Protein AF-A0A2V6WSY0-F1 (afdb_monomer)

pLDDT: mean 71.3, std 27.73, range [21.0, 98.19]

Mean predicted aligned error: 19.75 Å

Foldseek 3Di:
DDDDDDDDDDPPPPDDDDDPPFFAKEWEWEADPFKIWIWIAGPNDIDIDIDGHDPDLLCVLVRCVVVCVVVVAWQRRHAEYEYEEAPDDDPVSQVVSQVSNNGRYVYYGYHYNLVVVVCVVPPLDWDKDWDAELATKIWTHHSPPDIDIDGPPDDVPGRPNHLLNQLVVVLVVVVVVPPVVVSVCLCPDPDSSVSSSVNRPPDDPDPDDPDDDDDDDDDDDDDDDDDPDDDDDDDDDDDDDDDDDDDDDDDDDDDDDDDDDDDDDDDDDDDDDDDDDDDDDDDDDDDDDDDDDPDPDDDPDFFKAKEKEWAQPAADWAWAAQDAPDHTDIDARVRLQVSVVVVCVVVVNPVRYHYDYDPLDPPVAHGIKMKMFMAGDDDVPDDGDPDGPDMDICDVCCNVDSHSCCVVVVRRDDDDD

Sequence (417 aa):
MKHRRRQPGKHVSIRTARPPGAAPVYVGADVGGTWIRVATIRGGRVATETIRADRDLRKLAARLQPVWRRHGWSRRRVEVLVVASRGLWTARERRALARSLRELARHVEVISDAQAALLGAIGNRPGVLVLSGTGSILVGYDGDGRWARAGGLGPLVGDEGSGFWLGREWLRSRAQHGSLSSTLRLVHAADPIAAIAARTPTRERRPAPPGGEHSPGRPRARAPRPDRRELGGQRARQSMVPQGRDARDGPRRPAGSVARARRGAGRGSGPAGRDAGAPWCRPQAVARLGPREPRLGYTRMTPRRLVITVCPRERGIVVLPIVRGKRAVRLDAVAILRRLEELVAERGLTDRVRLREGCAGGCLAPGPNVSVEIFPMPRPGERPDHVAVGWKTYVYSIGSLECLATVIDENLGRVRR

Radius of gyration: 33.31 Å; Cα contacts (8 Å, |Δi|>4): 557; chains: 1; bounding box: 77×89×121 Å

Solvent-accessible surface area (backbone atoms only — not comparable to full-atom values): 26144 Å² total; per-residue (Å²): 142,80,92,78,83,85,78,84,76,81,80,80,70,90,68,80,75,80,69,89,87,67,67,61,28,36,37,39,34,44,41,45,83,62,41,26,41,39,36,37,38,44,80,90,44,76,48,76,51,76,46,79,39,62,92,55,69,87,48,45,50,71,65,47,45,64,58,32,60,76,70,72,56,41,27,88,52,22,52,36,34,40,35,23,26,71,94,46,79,48,74,63,54,30,50,54,52,26,60,68,40,43,74,59,14,69,36,59,46,52,47,24,40,69,57,48,52,40,38,72,73,59,46,75,50,58,50,75,39,79,48,67,45,63,47,16,34,37,42,35,38,66,49,80,86,51,75,48,76,47,72,59,63,38,83,90,78,40,8,72,82,4,26,25,42,49,17,47,54,52,41,56,55,37,44,76,71,69,44,49,72,71,44,51,57,34,67,70,36,99,51,31,59,61,53,29,17,70,60,34,82,71,71,77,80,72,78,76,76,81,88,77,85,89,81,93,82,82,89,76,88,74,80,85,76,86,82,91,82,88,86,79,86,86,88,81,85,89,87,83,88,88,94,80,90,83,87,88,82,84,85,85,85,86,90,84,82,88,84,83,89,81,89,85,89,85,85,88,80,89,85,90,83,93,78,94,73,87,89,81,88,81,92,79,81,92,77,94,80,86,88,86,77,82,78,80,72,82,80,82,71,69,64,36,25,39,42,38,25,28,24,66,86,37,57,46,70,36,61,36,10,60,46,76,95,50,78,65,41,84,31,36,21,57,52,46,50,54,53,51,51,51,53,32,60,78,67,71,32,64,95,34,45,42,79,47,83,39,87,28,61,56,92,90,57,80,35,42,24,39,19,37,39,29,23,65,54,52,58,94,94,50,75,71,66,88,63,63,80,45,70,50,64,33,60,81,46,57,53,73,38,79,16,57,49,50,72,53,62,74,65,43,54,82,76,84,126

Nearest PDB structures (foldseek):
  2e2o-assembly1_A  TM=6.129E-01  e=2.565E-10  Sulfurisphaera tokodaii
  1zxo-assembly2_B  TM=6.958E-01  e=3.373E-09  Bacteroides thetaiotaomicron
  1zbs-assembly1_A-2  TM=6.636E-01  e=1.118E-08  Porphyromonas gingivalis W83
  1zxo-assembly1_F  TM=6.169E-01  e=4.999E-08  Bacteroides thetaiotaomicron
  4y0w-assembly1_D-2  TM=5.006E-01  e=5.879E-05  Pseudomonas aeruginosa PAO579

Structure (mmCIF, N/CA/C/O backbone):
data_AF-A0A2V6WSY0-F1
#
_entry.id   AF-A0A2V6WSY0-F1
#
loop_
_atom_site.group_PDB
_atom_site.id
_atom_site.type_symbol
_atom_site.label_atom_id
_atom_site.label_alt_id
_atom_site.label_comp_id
_atom_site.label_asym_id
_atom_site.label_entity_id
_atom_site.label_seq_id
_atom_site.pdbx_PDB_ins_code
_atom_site.Cartn_x
_atom_site.Cartn_y
_atom_site.Cartn_z
_atom_site.occupancy
_atom_site.B_iso_or_equiv
_atom_site.auth_seq_id
_atom_site.auth_comp_id
_atom_site.auth_asym_id
_atom_site.auth_atom_id
_atom_site.pdbx_PDB_model_num
ATOM 1 N N . MET A 1 1 ? -16.280 -12.584 80.868 1.00 39.38 1 MET A N 1
ATOM 2 C CA . MET A 1 1 ? -17.321 -13.119 79.960 1.00 39.38 1 MET A CA 1
ATOM 3 C C . MET A 1 1 ? -18.282 -12.001 79.564 1.00 39.38 1 MET A C 1
ATOM 5 O O . MET A 1 1 ? -19.046 -11.543 80.399 1.00 39.38 1 MET A O 1
ATOM 9 N N . LYS A 1 2 ? -18.207 -11.507 78.322 1.00 32.56 2 LYS A N 1
ATOM 10 C CA . LYS A 1 2 ? -19.195 -10.587 77.726 1.00 32.56 2 LYS A CA 1
ATOM 11 C C . LYS A 1 2 ? -19.413 -11.019 76.274 1.00 32.56 2 LYS A C 1
ATOM 13 O O . LYS A 1 2 ? -18.546 -10.815 75.430 1.00 32.56 2 LYS A O 1
ATOM 18 N N . HIS A 1 3 ? -20.549 -11.658 76.004 1.00 32.88 3 HIS A N 1
ATOM 19 C CA . HIS A 1 3 ? -20.977 -12.047 74.661 1.00 32.88 3 HIS A CA 1
ATOM 20 C C . HIS A 1 3 ? -21.325 -10.797 73.838 1.00 32.88 3 HIS A C 1
ATOM 22 O O . HIS A 1 3 ? -22.329 -10.136 74.099 1.00 32.88 3 HIS A O 1
ATOM 28 N N . ARG A 1 4 ? -20.514 -10.474 72.822 1.00 33.56 4 ARG A N 1
ATOM 29 C CA . ARG A 1 4 ? -20.874 -9.506 71.774 1.00 33.56 4 ARG A CA 1
ATOM 30 C C . ARG A 1 4 ? -21.435 -10.244 70.558 1.00 33.56 4 ARG A C 1
ATOM 32 O O . ARG A 1 4 ? -20.784 -11.104 69.975 1.00 33.56 4 ARG A O 1
ATOM 39 N N . ARG A 1 5 ? -22.672 -9.879 70.216 1.00 33.19 5 ARG A N 1
ATOM 40 C CA . ARG A 1 5 ? -23.473 -10.344 69.078 1.00 33.19 5 ARG A CA 1
ATOM 41 C C . ARG A 1 5 ? -22.729 -10.159 67.746 1.00 33.19 5 ARG A C 1
ATOM 43 O O . ARG A 1 5 ? -22.248 -9.065 67.457 1.00 33.19 5 ARG A O 1
ATOM 50 N N . ARG A 1 6 ? -22.700 -11.210 66.917 1.00 31.06 6 ARG A N 1
ATOM 51 C CA . ARG A 1 6 ? -22.346 -11.146 65.488 1.00 31.06 6 ARG A CA 1
ATOM 52 C C . ARG A 1 6 ? -23.470 -10.432 64.724 1.00 31.06 6 ARG A C 1
ATOM 54 O O . ARG A 1 6 ? -24.607 -10.892 64.760 1.00 31.06 6 ARG A O 1
ATOM 61 N N . GLN A 1 7 ? -23.157 -9.342 64.023 1.00 32.91 7 GLN A N 1
ATOM 62 C CA . GLN A 1 7 ? -24.000 -8.820 62.939 1.00 32.91 7 GLN A CA 1
ATOM 63 C C . GLN A 1 7 ? -23.643 -9.561 61.637 1.00 32.91 7 GLN A C 1
ATOM 65 O O . GLN A 1 7 ? -22.451 -9.688 61.344 1.00 32.91 7 GLN A O 1
ATOM 70 N N . PRO A 1 8 ? -24.612 -10.049 60.844 1.00 34.66 8 PRO A N 1
ATOM 71 C CA . PRO A 1 8 ? -24.325 -10.595 59.525 1.00 34.66 8 PRO A CA 1
ATOM 72 C C . PRO A 1 8 ? -24.009 -9.451 58.552 1.00 34.66 8 PRO A C 1
ATOM 74 O O . PRO A 1 8 ? -24.718 -8.446 58.483 1.00 34.66 8 PRO A O 1
ATOM 77 N N . GLY A 1 9 ? -22.896 -9.595 57.831 1.00 31.30 9 GLY A N 1
ATOM 78 C CA . GLY A 1 9 ? -22.400 -8.614 56.875 1.00 31.30 9 GLY A CA 1
ATOM 79 C C . GLY A 1 9 ? -23.400 -8.339 55.754 1.00 31.30 9 GLY A C 1
ATOM 80 O O . GLY A 1 9 ? -23.998 -9.252 55.187 1.00 31.30 9 GLY A O 1
ATOM 81 N N . LYS A 1 10 ? -23.549 -7.054 55.420 1.00 34.22 10 LYS A N 1
ATOM 82 C CA . LYS A 1 10 ? -24.281 -6.580 54.246 1.00 34.22 10 LYS A CA 1
ATOM 83 C C . LYS A 1 10 ? -23.717 -7.262 52.997 1.00 34.22 10 LYS A C 1
ATOM 85 O O . LYS A 1 10 ? -22.563 -7.040 52.636 1.00 34.22 10 LYS A O 1
ATOM 90 N N . HIS A 1 11 ? -24.546 -8.057 52.328 1.00 30.42 11 HIS A N 1
ATOM 91 C CA . HIS A 1 11 ? -24.314 -8.486 50.956 1.00 30.42 11 HIS A CA 1
ATOM 92 C C . HIS A 1 11 ? -24.086 -7.245 50.084 1.00 30.42 11 HIS A C 1
ATOM 94 O O . HIS A 1 11 ? -25.025 -6.515 49.771 1.00 30.42 11 HIS A O 1
ATOM 100 N N . VAL A 1 12 ? -22.842 -6.996 49.672 1.00 30.58 12 VAL A N 1
ATOM 101 C CA . VAL A 1 12 ? -22.562 -6.069 48.573 1.00 30.58 12 VAL A CA 1
ATOM 102 C C . VAL A 1 12 ? -22.956 -6.796 47.295 1.00 30.58 12 VAL A C 1
ATOM 104 O O . VAL A 1 12 ? -22.171 -7.527 46.691 1.00 30.58 12 VAL A O 1
ATOM 107 N N . SER A 1 13 ? -24.218 -6.646 46.904 1.00 27.00 13 SER A N 1
ATOM 108 C CA . SER A 1 13 ? -24.702 -7.093 45.608 1.00 27.00 13 SER A CA 1
ATOM 109 C C . SER A 1 13 ? -24.043 -6.243 44.517 1.00 27.00 13 SER A C 1
ATOM 111 O O . SER A 1 13 ? -24.581 -5.217 44.108 1.00 27.00 13 SER A O 1
ATOM 113 N N . ILE A 1 14 ? -22.890 -6.672 43.996 1.00 35.81 14 ILE A N 1
ATOM 114 C CA . ILE A 1 14 ? -22.386 -6.190 42.701 1.00 35.81 14 ILE A CA 1
ATOM 115 C C . ILE A 1 14 ? -23.192 -6.891 41.599 1.00 35.81 14 ILE A C 1
ATOM 117 O O . ILE A 1 14 ? -22.701 -7.711 40.829 1.00 35.81 14 ILE A O 1
ATOM 121 N N . ARG A 1 15 ? -24.481 -6.571 41.535 1.00 42.84 15 ARG A N 1
ATOM 122 C CA . ARG A 1 15 ? -25.250 -6.560 40.293 1.00 42.84 15 ARG A CA 1
ATOM 123 C C . ARG A 1 15 ? -25.463 -5.072 40.042 1.00 42.84 15 ARG A C 1
ATOM 125 O O . ARG A 1 15 ? -25.876 -4.361 40.938 1.00 42.84 15 ARG A O 1
ATOM 132 N N . THR A 1 16 ? -25.097 -4.543 38.887 1.00 40.94 16 THR A N 1
ATOM 133 C CA . THR A 1 16 ? -26.064 -4.584 37.799 1.00 40.94 16 THR A CA 1
ATOM 134 C C . THR A 1 16 ? -25.405 -4.675 36.428 1.00 40.94 16 THR A C 1
ATOM 136 O O . THR A 1 16 ? -24.417 -4.015 36.091 1.00 40.94 16 THR A O 1
ATOM 139 N N . ALA A 1 17 ? -25.995 -5.567 35.640 1.00 51.03 17 ALA A N 1
ATOM 140 C CA . ALA A 1 17 ? -25.821 -5.707 34.213 1.00 51.03 17 ALA A CA 1
ATOM 141 C C . ALA A 1 17 ? -26.129 -4.392 33.471 1.00 51.03 17 ALA A C 1
ATOM 143 O O . ALA A 1 17 ? -26.674 -3.445 34.035 1.00 51.03 17 ALA A O 1
ATOM 144 N N . ARG A 1 18 ? -25.758 -4.357 32.184 1.00 48.81 18 ARG A N 1
ATOM 145 C CA . ARG A 1 18 ? -26.108 -3.304 31.217 1.00 48.81 18 ARG A CA 1
ATOM 146 C C . ARG A 1 18 ? -27.562 -2.849 31.443 1.00 48.81 18 ARG A C 1
ATOM 148 O O . ARG A 1 18 ? -28.422 -3.726 31.470 1.00 48.81 18 ARG A O 1
ATOM 155 N N . PRO A 1 19 ? -27.851 -1.538 31.574 1.00 47.69 19 PRO A N 1
ATOM 156 C CA . PRO A 1 19 ? -29.230 -1.083 31.656 1.00 47.69 19 PRO A CA 1
ATOM 157 C C . PRO A 1 19 ? -29.972 -1.581 30.404 1.00 47.69 19 PRO A C 1
ATOM 159 O O . PRO A 1 19 ? -29.493 -1.333 29.284 1.00 47.69 19 PRO A O 1
ATOM 162 N N . PRO A 1 20 ? -31.060 -2.351 30.564 1.00 41.88 20 PRO A N 1
ATOM 163 C CA . PRO A 1 20 ? -31.822 -2.863 29.434 1.00 41.88 20 PRO A CA 1
ATOM 164 C C . PRO A 1 20 ? -32.306 -1.677 28.585 1.00 41.88 20 PRO A C 1
ATOM 166 O O . PRO A 1 20 ? -32.820 -0.698 29.113 1.00 41.88 20 PRO A O 1
ATOM 169 N N . GLY A 1 21 ? -32.052 -1.721 27.272 1.00 56.66 21 GLY A N 1
ATOM 170 C CA . GLY A 1 21 ? -32.505 -0.703 26.308 1.00 56.66 21 GLY A CA 1
ATOM 171 C C . GLY A 1 21 ? -31.430 0.227 25.725 1.00 56.66 21 GLY A C 1
A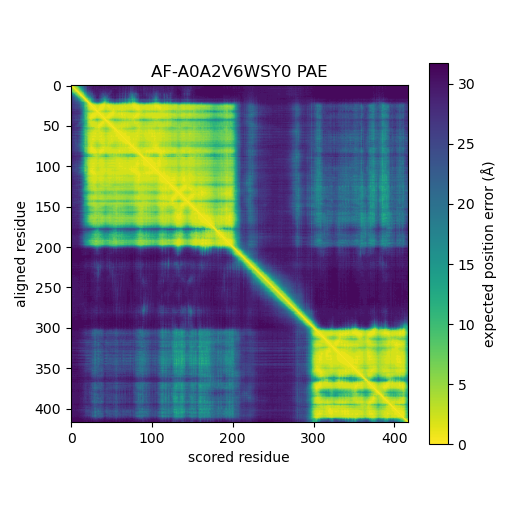TOM 172 O O . GLY A 1 21 ? -31.649 0.838 24.681 1.00 56.66 21 GLY A O 1
ATOM 173 N N . ALA A 1 22 ? -30.227 0.317 26.303 1.00 67.94 22 ALA A N 1
ATOM 174 C CA . ALA A 1 22 ? -29.196 1.193 25.740 1.00 67.94 22 ALA A CA 1
ATOM 175 C C . ALA A 1 22 ? -28.445 0.500 24.583 1.00 67.94 22 ALA A C 1
ATOM 177 O O . ALA A 1 22 ? -27.700 -0.457 24.814 1.00 67.94 22 ALA A O 1
ATOM 178 N N . ALA A 1 23 ? -28.602 0.989 23.344 1.00 78.06 23 ALA A N 1
ATOM 179 C CA . ALA A 1 23 ? -27.904 0.469 22.157 1.00 78.06 23 ALA A CA 1
ATOM 180 C C . ALA A 1 23 ? -26.374 0.394 22.374 1.00 78.06 23 ALA A C 1
ATOM 182 O O . ALA A 1 23 ? -25.826 1.288 23.037 1.00 78.06 23 ALA A O 1
ATOM 183 N N . PRO A 1 24 ? -25.690 -0.654 21.872 1.00 86.06 24 PRO A N 1
ATOM 184 C CA . PRO A 1 24 ? -24.242 -0.781 22.013 1.00 86.06 24 PRO A CA 1
ATOM 185 C C . PRO A 1 24 ? -23.532 0.339 21.240 1.00 86.06 24 PRO A C 1
ATOM 187 O O . PRO A 1 24 ? -24.061 0.851 20.250 1.00 86.06 24 PRO A O 1
ATOM 190 N N . VAL A 1 25 ? -22.357 0.739 21.730 1.00 94.81 25 VAL A N 1
ATOM 191 C CA . VAL A 1 25 ? -21.506 1.748 21.088 1.00 94.81 25 VAL A CA 1
ATOM 192 C C . VAL A 1 25 ? -20.289 1.048 20.502 1.00 94.81 25 VAL A C 1
ATOM 194 O O . VAL A 1 25 ? -19.575 0.351 21.225 1.00 94.81 25 VAL A O 1
ATOM 197 N N . TYR A 1 26 ? -20.048 1.257 19.213 1.00 96.88 26 TYR A N 1
ATOM 198 C CA . TYR A 1 26 ? -18.842 0.810 18.521 1.00 96.88 26 TYR A CA 1
ATOM 199 C C . TYR A 1 26 ? -18.022 2.033 18.142 1.00 96.88 26 TYR A C 1
ATOM 201 O O . TYR A 1 26 ? -18.584 3.029 17.686 1.00 96.88 26 TYR A O 1
ATOM 209 N N . VAL A 1 27 ? -16.710 1.969 18.335 1.00 97.62 27 VAL A N 1
ATOM 210 C CA . VAL A 1 27 ? -15.809 3.086 18.049 1.00 97.62 27 VAL A CA 1
ATOM 211 C C . VAL A 1 27 ? -14.695 2.614 17.122 1.00 97.62 27 VAL A C 1
ATOM 213 O O . VAL A 1 27 ? -14.068 1.588 17.367 1.00 97.62 27 VAL A O 1
ATOM 216 N N . GLY A 1 28 ? -14.442 3.366 16.059 1.00 97.06 28 GLY A N 1
ATOM 217 C CA . GLY A 1 28 ? -13.279 3.225 15.191 1.00 97.06 28 GLY A CA 1
ATOM 218 C C . GLY A 1 28 ? -12.368 4.439 15.344 1.00 97.06 28 GLY A C 1
ATOM 219 O O . GLY A 1 28 ? -12.856 5.564 15.353 1.00 97.06 28 GLY A O 1
ATOM 220 N N . ALA A 1 29 ? -11.059 4.240 15.453 1.00 96.44 29 ALA A N 1
ATOM 221 C CA . ALA A 1 29 ? -10.073 5.314 15.478 1.00 96.44 29 ALA A CA 1
ATOM 222 C C . ALA A 1 29 ? -9.029 5.105 14.374 1.00 96.44 29 ALA A C 1
ATOM 224 O O . ALA A 1 29 ? -8.253 4.155 14.434 1.00 96.44 29 ALA A O 1
ATOM 225 N N . ASP A 1 30 ? -8.998 5.998 13.386 1.00 93.94 30 ASP A N 1
ATOM 226 C CA . ASP A 1 30 ? -7.950 6.076 12.361 1.00 93.94 30 ASP A CA 1
ATOM 227 C C . ASP A 1 30 ? -6.863 7.049 12.827 1.00 93.94 30 ASP A C 1
ATOM 229 O O . ASP A 1 30 ? -7.060 8.268 12.851 1.00 93.94 30 ASP A O 1
ATOM 233 N N . VAL A 1 31 ? -5.732 6.492 13.257 1.00 90.38 31 VAL A N 1
ATOM 234 C CA . VAL A 1 31 ? -4.580 7.205 13.811 1.00 90.38 31 VAL A CA 1
ATOM 235 C C . VAL A 1 31 ? -3.601 7.533 12.685 1.00 90.38 31 VAL A C 1
ATOM 237 O O . VAL A 1 31 ? -2.669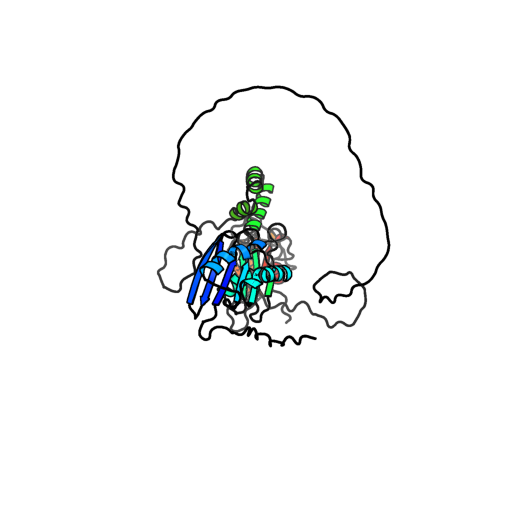 6.783 12.376 1.00 90.38 31 VAL A O 1
ATOM 240 N N . GLY A 1 32 ? -3.812 8.697 12.074 1.00 80.75 32 GLY A N 1
ATOM 241 C CA . GLY A 1 32 ? -2.895 9.281 11.104 1.00 80.75 32 GLY A CA 1
ATOM 242 C C . GLY A 1 32 ? -1.702 9.991 11.756 1.00 80.75 32 GLY A C 1
ATOM 243 O O . GLY A 1 32 ? -1.561 10.057 12.973 1.00 80.75 32 GLY A O 1
ATOM 244 N N . GLY A 1 33 ? -0.830 10.578 10.929 1.00 75.81 33 GLY A N 1
ATOM 245 C CA . GLY A 1 33 ? 0.348 11.313 11.422 1.00 75.81 33 GLY A CA 1
ATOM 246 C C . GLY A 1 33 ? 0.033 12.683 12.039 1.00 75.81 33 GLY A C 1
ATOM 247 O O . GLY A 1 33 ? 0.757 13.154 12.913 1.00 75.81 33 GLY A O 1
ATOM 248 N N . THR A 1 34 ? -1.051 13.326 11.595 1.00 77.62 34 THR A N 1
ATOM 249 C CA . THR A 1 34 ? -1.450 14.669 12.056 1.00 77.62 34 THR A CA 1
ATOM 250 C C . THR A 1 34 ? -2.737 14.629 12.871 1.00 77.62 34 THR A C 1
ATOM 252 O O . THR A 1 34 ? -2.844 15.286 13.909 1.00 77.62 34 THR A O 1
ATOM 255 N N . TRP A 1 35 ? -3.699 13.829 12.428 1.00 87.62 35 TRP A N 1
ATOM 256 C CA . TRP A 1 35 ? -5.040 13.766 12.991 1.00 87.62 35 TRP A CA 1
ATOM 257 C C . TRP A 1 35 ? -5.401 12.329 13.329 1.00 87.62 35 TRP A C 1
ATOM 259 O O . TRP A 1 35 ? -5.001 11.408 12.617 1.00 87.62 35 TRP A O 1
ATOM 269 N N . ILE A 1 36 ? -6.184 12.172 14.389 1.00 92.25 36 ILE A N 1
ATOM 270 C CA . ILE A 1 36 ? -6.913 10.950 14.696 1.00 92.25 36 ILE A CA 1
ATOM 271 C C . ILE A 1 36 ? -8.372 11.220 14.349 1.00 92.25 36 ILE A C 1
ATOM 273 O O . ILE A 1 36 ? -8.957 12.174 14.869 1.00 92.25 36 ILE A O 1
ATOM 277 N N . ARG A 1 37 ? -8.951 10.399 13.474 1.00 94.00 37 ARG A N 1
ATOM 278 C CA . ARG A 1 37 ? -10.389 10.421 13.187 1.00 94.00 37 ARG A CA 1
ATOM 279 C C . ARG A 1 37 ? -11.062 9.368 14.043 1.00 94.00 37 ARG A C 1
ATOM 281 O O . ARG A 1 37 ? -10.709 8.198 13.947 1.00 94.00 37 ARG A O 1
ATOM 288 N N . VAL A 1 38 ? -12.016 9.778 14.863 1.00 96.44 38 VAL A N 1
ATOM 289 C CA . VAL A 1 38 ? -12.808 8.881 15.701 1.00 96.44 38 VAL A CA 1
ATOM 290 C C . VAL A 1 38 ? -14.207 8.801 15.108 1.00 96.44 38 VAL A C 1
ATOM 292 O O . VAL A 1 38 ? -14.901 9.809 15.022 1.00 96.44 38 VAL A O 1
ATOM 295 N N . ALA A 1 39 ? -14.608 7.611 14.678 1.00 95.19 39 ALA A N 1
ATOM 296 C CA . ALA A 1 39 ? -15.950 7.300 14.214 1.00 95.19 39 ALA A CA 1
ATOM 297 C C . ALA A 1 39 ? -16.687 6.506 15.292 1.00 95.19 39 ALA A C 1
ATOM 299 O O . ALA A 1 39 ? -16.135 5.582 15.881 1.00 95.19 39 ALA A O 1
ATOM 300 N N . THR A 1 40 ? -17.943 6.848 15.536 1.00 96.44 40 THR A N 1
ATOM 301 C CA . THR A 1 40 ? -18.793 6.198 16.532 1.00 96.44 40 THR A CA 1
ATOM 302 C C . THR A 1 40 ? -20.056 5.703 15.865 1.00 96.44 40 THR A C 1
ATOM 304 O O . THR A 1 40 ? -20.702 6.463 15.149 1.00 96.44 40 THR A O 1
ATOM 307 N N . ILE A 1 41 ? -20.430 4.456 16.137 1.00 94.56 41 ILE A N 1
ATOM 308 C CA . ILE A 1 41 ? -21.659 3.837 15.649 1.00 94.56 41 ILE A CA 1
ATOM 309 C C . ILE A 1 41 ? -22.545 3.498 16.845 1.00 94.56 41 ILE A C 1
ATOM 311 O O . ILE A 1 41 ? -22.133 2.768 17.751 1.00 94.56 41 ILE A O 1
ATOM 315 N N . ARG A 1 42 ? -23.777 4.015 16.845 1.00 93.06 42 ARG A N 1
ATOM 316 C CA . ARG A 1 42 ? -24.790 3.728 17.870 1.00 93.06 42 ARG A CA 1
ATOM 317 C C . ARG A 1 42 ? -26.170 3.641 17.228 1.00 93.06 42 ARG A C 1
ATOM 319 O O . ARG A 1 42 ? -26.663 4.630 16.694 1.00 93.06 42 ARG A O 1
ATOM 326 N N . GLY A 1 43 ? -26.809 2.472 17.312 1.00 86.06 43 GLY A N 1
ATOM 327 C CA . GLY A 1 43 ? -28.151 2.259 16.747 1.00 86.06 43 GLY A CA 1
ATOM 328 C C . GLY A 1 43 ? -28.231 2.599 15.253 1.00 86.06 43 GLY A C 1
ATOM 329 O O . GLY A 1 43 ? -29.139 3.306 14.838 1.00 86.06 43 GLY A O 1
ATOM 330 N N . GLY A 1 44 ? -27.218 2.199 14.475 1.00 83.81 44 GLY A N 1
ATOM 331 C CA . GLY A 1 44 ? -27.118 2.473 13.035 1.00 83.81 44 GLY A CA 1
ATOM 332 C C . GLY A 1 44 ? -26.668 3.891 12.657 1.00 83.81 44 GLY A C 1
ATOM 333 O O . GLY A 1 44 ? -26.316 4.123 11.506 1.00 83.81 44 GLY A O 1
ATOM 334 N N . ARG A 1 45 ? -26.618 4.838 13.603 1.00 88.81 45 ARG A N 1
ATOM 335 C CA . ARG A 1 45 ? -26.137 6.204 13.345 1.00 88.81 45 ARG A CA 1
ATOM 336 C C . ARG A 1 45 ? -24.626 6.284 13.488 1.00 88.81 45 ARG A C 1
ATOM 338 O O . ARG A 1 45 ? -24.081 5.773 14.467 1.00 88.81 45 ARG A O 1
ATOM 345 N N . VAL A 1 46 ? -23.985 6.969 12.542 1.00 91.75 46 VAL A N 1
ATOM 346 C CA . VAL A 1 46 ? -22.543 7.228 12.533 1.00 91.75 46 VAL A CA 1
ATOM 347 C C . VAL A 1 46 ? -22.285 8.693 12.877 1.00 91.75 46 VAL A C 1
ATOM 349 O O . VAL A 1 46 ? -22.891 9.581 12.285 1.00 91.75 46 VAL A O 1
ATOM 352 N N . ALA A 1 47 ? -21.376 8.942 13.813 1.00 91.88 47 ALA A N 1
ATOM 353 C CA . ALA A 1 47 ? -20.848 10.268 14.121 1.00 91.88 47 ALA A CA 1
ATOM 354 C C . ALA A 1 47 ? -19.321 10.246 14.026 1.00 91.88 47 ALA A C 1
ATOM 356 O O . ALA A 1 47 ? -18.700 9.242 14.373 1.00 91.88 47 ALA A O 1
ATOM 357 N N . THR A 1 48 ? -18.711 11.339 13.575 1.00 92.81 48 THR A N 1
ATOM 358 C CA . THR A 1 48 ? -17.253 11.440 13.429 1.00 92.81 48 THR A CA 1
ATOM 359 C C . THR A 1 48 ? -16.717 12.699 14.087 1.00 92.81 48 THR A C 1
ATOM 361 O O . THR A 1 48 ? -17.289 13.771 13.912 1.00 92.81 48 THR A O 1
ATOM 364 N N . GLU A 1 49 ? -15.580 12.591 14.764 1.00 94.75 49 GLU A N 1
ATOM 365 C CA . GLU A 1 49 ? -14.829 13.732 15.286 1.00 94.75 49 GLU A CA 1
ATOM 366 C C . GLU A 1 49 ? -13.328 13.573 15.020 1.00 94.75 49 GLU A C 1
ATOM 368 O O . GLU A 1 49 ? -12.821 12.471 14.801 1.00 94.75 49 GLU A O 1
ATOM 373 N N . THR A 1 50 ? -12.603 14.688 15.030 1.00 94.25 50 THR A N 1
ATOM 374 C CA . THR A 1 50 ? -11.156 14.720 14.796 1.00 94.25 50 THR A CA 1
ATOM 375 C C . THR A 1 50 ? -10.422 15.303 15.986 1.00 94.25 50 THR A C 1
ATOM 377 O O . THR A 1 50 ? -10.787 16.367 16.481 1.00 94.25 50 THR A O 1
ATOM 380 N N . ILE A 1 51 ? -9.334 14.653 16.393 1.00 94.31 51 ILE A N 1
ATOM 381 C CA . ILE A 1 51 ? -8.424 15.157 17.427 1.00 94.31 51 ILE A CA 1
ATOM 382 C C . ILE A 1 51 ? -6.980 15.142 16.927 1.00 94.31 51 ILE A C 1
ATOM 384 O O . ILE A 1 51 ? -6.643 14.457 15.959 1.00 94.31 51 ILE A O 1
ATOM 388 N N . ARG A 1 52 ? -6.098 15.897 17.585 1.00 91.12 52 ARG A N 1
ATOM 389 C CA . ARG A 1 52 ? -4.685 15.960 17.200 1.00 91.12 52 ARG A CA 1
ATOM 390 C C . ARG A 1 52 ? -3.968 14.646 17.527 1.00 91.12 52 ARG A C 1
ATOM 392 O O . ARG A 1 52 ? -4.058 14.152 18.650 1.00 91.12 52 ARG A O 1
ATOM 399 N N . ALA A 1 53 ? -3.241 14.108 16.550 1.00 85.12 53 ALA A N 1
ATOM 400 C CA . ALA A 1 53 ? -2.392 12.938 16.745 1.00 85.12 53 ALA A CA 1
ATOM 401 C C . ALA A 1 53 ? -1.101 13.292 17.495 1.00 85.12 53 ALA A C 1
ATOM 403 O O . ALA A 1 53 ? -0.588 14.409 17.393 1.00 85.12 53 ALA A O 1
ATOM 404 N N . ASP A 1 54 ? -0.564 12.304 18.205 1.00 88.12 54 ASP A N 1
ATOM 405 C CA . ASP A 1 54 ? 0.785 12.323 18.763 1.00 88.12 54 ASP A CA 1
ATOM 406 C C . ASP A 1 54 ? 1.657 11.350 17.961 1.00 88.12 54 ASP A C 1
ATOM 408 O O . ASP A 1 54 ? 1.168 10.316 17.503 1.00 88.12 54 ASP A O 1
ATOM 412 N N . ARG A 1 55 ? 2.944 11.669 17.787 1.00 79.25 55 ARG A N 1
ATOM 413 C CA . ARG A 1 55 ? 3.884 10.754 17.119 1.00 79.25 55 ARG A CA 1
ATOM 414 C C . ARG A 1 55 ? 4.145 9.511 17.968 1.00 79.25 55 ARG A C 1
ATOM 416 O O . ARG A 1 55 ? 4.469 8.459 17.424 1.00 79.25 55 ARG A O 1
ATOM 423 N N . ASP A 1 56 ? 4.009 9.630 19.288 1.00 87.31 56 ASP A N 1
ATOM 424 C CA . ASP A 1 56 ? 4.160 8.515 20.212 1.00 87.31 56 ASP A CA 1
ATOM 425 C C . ASP A 1 56 ? 2.819 7.806 20.453 1.00 87.31 56 ASP A C 1
ATOM 427 O O . ASP A 1 56 ? 1.979 8.263 21.235 1.00 87.31 56 ASP A O 1
ATOM 431 N N . LEU A 1 57 ? 2.641 6.639 19.825 1.00 87.19 57 LEU A N 1
ATOM 432 C CA . LEU A 1 57 ? 1.437 5.812 19.979 1.00 87.19 57 LEU A CA 1
ATOM 433 C C . LEU A 1 57 ? 1.183 5.360 21.424 1.00 87.19 57 LEU A C 1
ATOM 435 O O . LEU A 1 57 ? 0.042 5.055 21.766 1.00 87.19 57 LEU A O 1
ATOM 439 N N . ARG A 1 58 ? 2.191 5.368 22.307 1.00 88.88 58 ARG A N 1
ATOM 440 C CA . ARG A 1 58 ? 1.997 5.046 23.735 1.00 88.88 58 ARG A CA 1
ATOM 441 C C . ARG A 1 58 ? 1.099 6.067 24.435 1.00 88.88 58 ARG A C 1
ATOM 443 O O . ARG A 1 58 ? 0.456 5.739 25.427 1.00 88.88 58 ARG A O 1
ATOM 450 N N . LYS A 1 59 ? 1.010 7.288 23.900 1.00 92.44 59 LYS A N 1
ATOM 451 C CA . LYS A 1 59 ? 0.136 8.353 24.412 1.00 92.44 59 LYS A CA 1
ATOM 452 C C . LYS A 1 59 ? -1.289 8.272 23.861 1.00 92.44 59 LYS A C 1
ATOM 454 O O . LYS A 1 59 ? -2.120 9.091 24.246 1.00 92.44 59 LYS A O 1
ATOM 459 N N . LEU A 1 60 ? -1.602 7.308 22.989 1.00 94.75 60 LEU A N 1
ATOM 460 C CA . LEU A 1 60 ? -2.907 7.225 22.329 1.00 94.75 60 LEU A CA 1
ATOM 461 C C . LEU A 1 60 ? -4.066 7.121 23.329 1.00 94.75 60 LEU A C 1
ATOM 463 O O . LEU A 1 60 ? -5.057 7.827 23.171 1.00 94.75 60 LEU A O 1
ATOM 467 N N . ALA A 1 61 ? -3.923 6.320 24.389 1.00 95.31 61 ALA A N 1
ATOM 468 C CA . ALA A 1 61 ? -4.937 6.219 25.439 1.00 95.31 61 ALA A CA 1
ATOM 469 C C . ALA A 1 61 ? -5.245 7.594 26.058 1.00 95.31 61 ALA A C 1
ATOM 471 O O . ALA A 1 61 ? -6.400 8.013 26.094 1.00 95.31 61 ALA A O 1
ATOM 472 N N . ALA A 1 62 ? -4.203 8.340 26.439 1.00 94.88 62 ALA A N 1
ATOM 473 C CA . ALA A 1 62 ? -4.331 9.686 26.993 1.00 94.88 62 ALA A CA 1
ATOM 474 C C . ALA A 1 62 ? -4.932 10.686 25.989 1.00 94.88 62 ALA A C 1
ATOM 476 O O . ALA A 1 62 ? -5.647 11.600 26.391 1.00 94.88 62 ALA A O 1
ATOM 477 N N . ARG A 1 63 ? -4.688 10.513 24.681 1.00 95.44 63 ARG A N 1
ATOM 478 C CA . ARG A 1 63 ? -5.306 11.343 23.629 1.00 95.44 63 ARG A CA 1
ATOM 479 C C . ARG A 1 63 ? -6.788 11.033 23.421 1.00 95.44 63 ARG A C 1
ATOM 481 O O . ARG A 1 63 ? -7.553 11.954 23.155 1.00 95.44 63 ARG A O 1
ATOM 488 N N . LEU A 1 64 ? -7.202 9.775 23.567 1.00 96.25 64 LEU A N 1
ATOM 489 C CA . LEU A 1 64 ? -8.604 9.364 23.443 1.00 96.25 64 LEU A CA 1
ATOM 490 C C . LEU A 1 64 ? -9.419 9.657 24.712 1.00 96.25 64 LEU A C 1
ATOM 492 O O . LEU A 1 64 ? -10.622 9.890 24.637 1.00 96.25 64 LEU A O 1
ATOM 496 N N . GLN A 1 65 ? -8.789 9.708 25.882 1.00 95.00 65 GLN A N 1
ATOM 497 C CA . GLN A 1 65 ? -9.488 9.866 27.158 1.00 95.00 65 GLN A CA 1
ATOM 498 C C . GLN A 1 65 ? -10.368 11.134 27.267 1.00 95.00 65 GLN A C 1
ATOM 500 O O . GLN A 1 65 ? -11.487 11.021 27.771 1.00 95.00 65 GLN A O 1
ATOM 505 N N . PRO A 1 66 ? -9.970 12.317 26.751 1.00 95.50 66 PRO A N 1
ATOM 506 C CA . PRO A 1 66 ? -10.853 13.482 26.672 1.00 95.50 66 PRO A CA 1
ATOM 507 C C . PRO A 1 66 ? -12.114 13.246 25.832 1.00 95.50 66 PRO A C 1
ATOM 509 O O . PRO A 1 66 ? -13.182 13.727 26.204 1.00 95.50 66 PRO A O 1
ATOM 512 N N . VAL A 1 67 ? -12.011 12.484 24.735 1.00 95.38 67 VAL A N 1
ATOM 513 C CA . VAL A 1 67 ? -13.164 12.095 23.903 1.00 95.38 67 VAL A CA 1
ATOM 514 C C . VAL A 1 67 ? -14.118 11.230 24.728 1.00 95.38 67 VAL A C 1
ATOM 516 O O . VAL A 1 67 ? -15.302 11.538 24.833 1.00 95.38 67 VAL A O 1
ATOM 519 N N . TRP A 1 68 ? -13.588 10.212 25.411 1.00 95.50 68 TRP A N 1
ATOM 520 C CA . TRP A 1 68 ? -14.384 9.334 26.276 1.00 95.50 68 TRP A CA 1
ATOM 521 C C . TRP A 1 68 ? -15.100 10.100 27.389 1.00 95.50 68 TRP A C 1
ATOM 523 O O . TRP A 1 68 ? -16.273 9.839 27.651 1.00 95.50 68 TRP A O 1
ATOM 533 N N . ARG A 1 69 ? -14.422 11.071 28.018 1.00 95.12 69 ARG A N 1
ATOM 534 C CA . ARG A 1 69 ? -15.017 11.910 29.069 1.00 95.12 69 ARG A CA 1
ATOM 535 C C . ARG A 1 69 ? -16.167 12.767 28.543 1.00 95.12 69 ARG A C 1
ATOM 537 O O . ARG A 1 69 ? -17.207 12.794 29.191 1.00 95.12 69 ARG A O 1
ATOM 544 N N . ARG A 1 70 ? -16.015 13.415 27.379 1.00 94.69 70 ARG A N 1
ATOM 545 C CA . ARG A 1 70 ? -17.084 14.237 26.773 1.00 94.69 70 ARG A CA 1
ATOM 546 C C . ARG A 1 70 ? -18.344 13.431 26.470 1.00 94.69 70 ARG A C 1
ATOM 548 O O . AR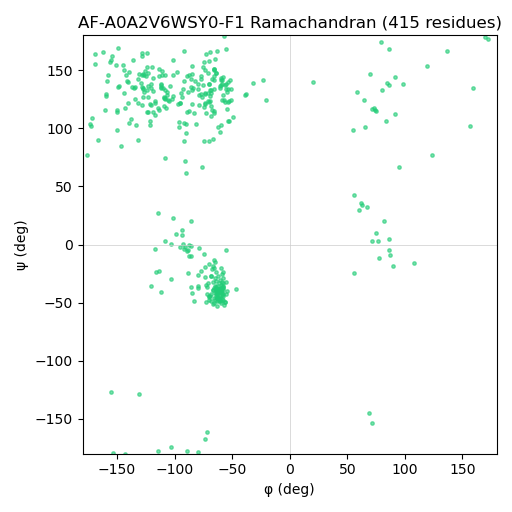G A 1 70 ? -19.442 13.925 26.682 1.00 94.69 70 ARG A O 1
ATOM 555 N N . HIS A 1 71 ? -18.186 12.191 26.010 1.00 92.81 71 HIS A N 1
ATOM 556 C CA . HIS A 1 71 ? -19.320 11.319 25.690 1.00 92.81 71 HIS A CA 1
ATOM 557 C C . HIS A 1 71 ? -19.842 10.500 26.880 1.00 92.81 71 HIS A C 1
ATOM 559 O O . HIS A 1 71 ? -20.775 9.708 26.717 1.00 92.81 71 HIS A O 1
ATOM 565 N N . GLY A 1 72 ? -19.236 10.634 28.066 1.00 92.81 72 GLY A N 1
ATOM 566 C CA . GLY A 1 72 ? -19.585 9.828 29.239 1.00 92.81 72 GLY A CA 1
ATOM 567 C C . GLY A 1 72 ? -19.380 8.324 29.019 1.00 92.81 72 GLY A C 1
ATOM 568 O O . GLY A 1 72 ? -20.117 7.499 29.567 1.00 92.81 72 GLY A O 1
ATOM 569 N N . TRP A 1 73 ? -18.424 7.938 28.171 1.00 94.12 73 TRP A N 1
ATOM 570 C CA . TRP A 1 73 ? -18.159 6.537 27.863 1.00 94.12 73 TRP A CA 1
ATOM 571 C C . TRP A 1 73 ? -17.280 5.879 28.919 1.00 94.12 73 TRP A C 1
ATOM 573 O O . TRP A 1 73 ? -16.299 6.436 29.403 1.00 94.12 73 TRP A O 1
ATOM 583 N N . SER A 1 74 ? -17.611 4.628 29.219 1.00 91.94 74 SER A N 1
ATOM 584 C CA . SER A 1 74 ? -16.825 3.735 30.064 1.00 91.94 74 SER A CA 1
ATOM 585 C C . SER A 1 74 ? -16.503 2.447 29.309 1.00 91.94 74 SER A C 1
ATOM 587 O O . SER A 1 74 ? -17.184 2.114 28.332 1.00 91.94 74 SER A O 1
ATOM 589 N N . ARG A 1 75 ? -15.539 1.663 29.816 1.00 92.00 75 ARG A N 1
ATOM 590 C CA . ARG A 1 75 ? -15.204 0.323 29.293 1.00 92.00 75 ARG A CA 1
ATOM 591 C C . ARG A 1 75 ? -16.441 -0.539 29.046 1.00 92.00 75 ARG A C 1
ATOM 593 O O . ARG A 1 75 ? -16.487 -1.286 28.084 1.00 92.00 75 ARG A O 1
ATOM 600 N N . ARG A 1 76 ? -17.453 -0.452 29.919 1.00 89.88 76 ARG A N 1
ATOM 601 C CA . ARG A 1 76 ? -18.684 -1.256 29.824 1.00 89.88 76 ARG A CA 1
ATOM 602 C C . ARG A 1 76 ? -19.659 -0.752 28.759 1.00 89.88 76 ARG A C 1
ATOM 604 O O . ARG A 1 76 ? -20.512 -1.537 28.346 1.00 89.88 76 ARG A O 1
ATOM 611 N N . ARG A 1 77 ? -19.570 0.531 28.383 1.00 91.50 77 ARG A N 1
ATOM 612 C CA . ARG A 1 77 ? -20.468 1.206 27.434 1.00 91.50 77 ARG A CA 1
ATOM 613 C C . ARG A 1 77 ? -20.034 1.012 25.984 1.00 91.50 77 ARG A C 1
ATOM 615 O O . ARG A 1 77 ? -20.904 0.881 25.125 1.00 91.50 77 ARG A O 1
ATOM 622 N N . VAL A 1 78 ? -18.726 1.001 25.738 1.00 96.25 78 VAL A N 1
ATOM 623 C CA . VAL A 1 78 ? -18.138 0.761 24.416 1.00 96.25 78 VAL A CA 1
ATOM 624 C C . VAL A 1 78 ? -17.913 -0.737 24.241 1.00 96.25 78 VAL A C 1
ATOM 626 O O . VAL A 1 78 ? -17.113 -1.343 24.956 1.00 96.25 78 VAL A O 1
ATOM 629 N N . GLU A 1 79 ? -18.646 -1.339 23.309 1.00 96.56 79 GLU A N 1
ATOM 630 C CA . GLU A 1 79 ? -18.590 -2.778 23.043 1.00 96.56 79 GLU A CA 1
ATOM 631 C C . GLU A 1 79 ? -17.286 -3.145 22.331 1.00 96.56 79 GLU A C 1
ATOM 633 O O . GLU A 1 79 ? -16.555 -4.031 22.776 1.00 96.56 79 GLU A O 1
ATOM 638 N N . VAL A 1 80 ? -16.960 -2.407 21.268 1.00 97.44 80 VAL A N 1
ATOM 639 C CA . VAL A 1 80 ? -15.745 -2.610 20.477 1.00 97.44 80 VAL A CA 1
ATOM 640 C C . VAL A 1 80 ? -15.081 -1.269 20.197 1.00 97.44 80 VAL A C 1
ATOM 642 O O . VAL A 1 80 ? -15.748 -0.311 19.800 1.00 97.44 80 VAL A O 1
ATOM 645 N N . LEU A 1 81 ? -13.765 -1.230 20.377 1.00 98.19 81 LEU A N 1
ATOM 646 C CA . LEU A 1 81 ? -12.880 -0.198 19.856 1.00 98.19 81 LEU A CA 1
ATOM 647 C C . LEU A 1 81 ? -11.945 -0.827 18.820 1.00 98.19 81 LEU A C 1
ATOM 649 O O . LEU A 1 81 ? -11.132 -1.678 19.172 1.00 98.19 81 LEU A O 1
ATOM 653 N N . VAL A 1 82 ? -12.024 -0.379 17.570 1.00 97.69 82 VAL A N 1
ATOM 654 C CA . VAL A 1 82 ? -11.050 -0.720 16.527 1.00 97.69 82 VAL A CA 1
ATOM 655 C C . VAL A 1 82 ? -10.104 0.457 16.338 1.00 97.69 82 VAL A C 1
ATOM 657 O O . VAL A 1 82 ? -10.548 1.573 16.080 1.00 97.69 82 VAL A O 1
ATOM 660 N N . VAL A 1 83 ? -8.799 0.229 16.447 1.00 97.44 83 VAL A N 1
ATOM 661 C CA . VAL A 1 83 ? -7.774 1.243 16.176 1.00 97.44 83 VAL A CA 1
ATOM 662 C C . VAL A 1 83 ? -6.976 0.846 14.946 1.00 97.44 83 VAL A C 1
ATOM 664 O O . VAL A 1 83 ? -6.254 -0.148 14.962 1.00 97.44 83 VAL A O 1
ATOM 667 N N . ALA A 1 84 ? -7.070 1.656 13.900 1.00 95.25 84 ALA A N 1
ATOM 668 C CA . ALA A 1 84 ? -6.201 1.595 12.740 1.00 95.25 84 ALA A CA 1
ATOM 669 C C . ALA A 1 84 ? -5.038 2.566 12.944 1.00 95.25 84 ALA A C 1
ATOM 671 O O . ALA A 1 84 ? -5.262 3.733 13.256 1.00 95.25 84 ALA A O 1
ATOM 672 N N . SER A 1 85 ? -3.795 2.108 12.803 1.00 90.56 85 SER A N 1
ATOM 673 C CA . SER A 1 85 ? -2.637 2.990 12.981 1.00 90.56 85 SER A CA 1
ATOM 674 C C . SER A 1 85 ? -1.491 2.671 12.032 1.00 90.56 85 SER A C 1
ATOM 676 O O . SER A 1 85 ? -1.268 1.523 11.637 1.00 90.56 85 SER A O 1
ATOM 678 N N . ARG A 1 86 ? -0.733 3.717 11.698 1.00 80.88 86 ARG A N 1
ATOM 679 C CA . ARG A 1 86 ? 0.479 3.641 10.880 1.00 80.88 86 ARG A CA 1
ATOM 680 C C . ARG A 1 86 ? 1.571 2.857 11.606 1.00 80.88 86 ARG A C 1
ATOM 682 O O . ARG A 1 86 ? 1.780 3.023 12.806 1.00 80.88 86 ARG A O 1
ATOM 689 N N . GLY A 1 87 ? 2.327 2.058 10.857 1.00 76.19 87 GLY A N 1
ATOM 690 C CA . GLY A 1 87 ? 3.542 1.411 11.365 1.00 76.19 87 GLY A CA 1
ATOM 691 C C . GLY A 1 87 ? 3.310 0.230 12.313 1.00 76.19 87 GLY A C 1
ATOM 692 O O . GLY A 1 87 ? 4.272 -0.258 12.896 1.00 76.19 87 GLY A O 1
ATOM 693 N N . LEU A 1 88 ? 2.072 -0.252 12.462 1.00 84.62 88 LEU A N 1
ATOM 694 C CA . LEU A 1 88 ? 1.769 -1.453 13.242 1.00 84.62 88 LEU A CA 1
ATOM 695 C C . LEU A 1 88 ? 1.685 -2.678 12.339 1.00 84.62 88 LEU A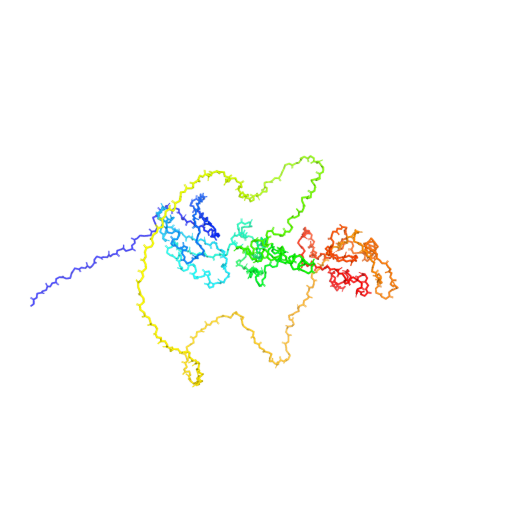 C 1
ATOM 697 O O . LEU A 1 88 ? 0.681 -2.893 11.660 1.00 84.62 88 LEU A O 1
ATOM 701 N N . TRP A 1 89 ? 2.711 -3.525 12.376 1.00 80.06 89 TRP A N 1
ATOM 702 C CA . TRP A 1 89 ? 2.770 -4.695 11.493 1.00 80.06 89 TRP A CA 1
ATOM 703 C C . TRP A 1 89 ? 2.847 -6.008 12.251 1.00 80.06 89 TRP A C 1
ATOM 705 O O . TRP A 1 89 ? 2.253 -7.003 11.824 1.00 80.06 89 TRP A O 1
ATOM 715 N N . THR A 1 90 ? 3.539 -6.034 13.386 1.00 84.88 90 THR A N 1
ATOM 716 C CA . THR A 1 90 ? 3.718 -7.275 14.135 1.00 84.88 90 THR A CA 1
ATOM 717 C C . THR A 1 90 ? 2.538 -7.537 15.064 1.00 84.88 90 THR A C 1
ATOM 719 O O . THR A 1 90 ? 1.964 -6.634 15.678 1.00 84.88 90 THR A O 1
ATOM 722 N N . ALA A 1 91 ? 2.215 -8.817 15.264 1.00 87.69 91 ALA A N 1
ATOM 723 C CA . ALA A 1 91 ? 1.231 -9.217 16.267 1.00 87.69 91 ALA A CA 1
ATOM 724 C C . ALA A 1 91 ? 1.628 -8.762 17.684 1.00 87.69 91 ALA A C 1
ATOM 726 O O . ALA A 1 91 ? 0.765 -8.603 18.544 1.00 87.69 91 ALA A O 1
ATOM 727 N N . ARG A 1 92 ? 2.927 -8.564 17.956 1.00 91.50 92 ARG A N 1
ATOM 728 C CA . ARG A 1 92 ? 3.421 -8.060 19.244 1.00 91.50 92 ARG A CA 1
ATOM 729 C C . ARG A 1 92 ? 3.059 -6.590 19.449 1.00 91.50 92 ARG A C 1
ATOM 731 O O . ARG A 1 92 ? 2.534 -6.263 20.508 1.00 91.50 92 ARG A O 1
ATOM 738 N N . GLU A 1 93 ? 3.301 -5.736 18.455 1.00 90.44 93 GLU A N 1
ATOM 739 C CA . GLU A 1 93 ? 2.965 -4.304 18.513 1.00 90.44 93 GLU A CA 1
ATOM 740 C C . GLU A 1 93 ? 1.457 -4.094 18.627 1.00 90.44 93 GLU A C 1
ATOM 742 O O . GLU A 1 93 ? 1.009 -3.370 19.515 1.00 90.44 93 GLU A O 1
ATOM 747 N N . ARG A 1 94 ? 0.671 -4.803 17.803 1.00 92.75 94 ARG A N 1
ATOM 748 C CA . ARG A 1 94 ? -0.798 -4.746 17.864 1.00 92.75 94 ARG A CA 1
ATOM 749 C C . ARG A 1 94 ? -1.321 -5.147 19.243 1.00 92.75 94 ARG A C 1
ATOM 751 O O . ARG A 1 94 ? -2.100 -4.409 19.838 1.00 92.75 94 ARG A O 1
ATOM 758 N N . ARG A 1 95 ? -0.831 -6.261 19.804 1.00 94.69 95 ARG A N 1
ATOM 759 C CA . ARG A 1 95 ? -1.197 -6.699 21.165 1.00 94.69 95 ARG A CA 1
ATOM 760 C C . ARG A 1 95 ? -0.753 -5.711 22.241 1.00 94.69 95 ARG A C 1
ATOM 762 O O . ARG A 1 95 ? -1.491 -5.491 23.195 1.00 94.69 95 ARG A O 1
ATOM 769 N N . ALA A 1 96 ? 0.441 -5.130 22.122 1.00 93.81 96 ALA A N 1
ATOM 770 C CA . ALA A 1 96 ? 0.931 -4.146 23.083 1.00 93.81 96 ALA A CA 1
ATOM 771 C C . ALA A 1 96 ? 0.046 -2.892 23.098 1.00 93.81 96 ALA A C 1
ATOM 773 O O . ALA A 1 96 ? -0.373 -2.468 24.176 1.00 93.81 96 ALA A O 1
ATOM 774 N N . LEU A 1 97 ? -0.304 -2.364 21.920 1.00 94.56 97 LEU A N 1
ATOM 775 C CA . LEU A 1 97 ? -1.202 -1.217 21.820 1.00 94.56 97 LEU A CA 1
ATOM 776 C C . LEU A 1 97 ? -2.613 -1.564 22.315 1.00 94.56 97 LEU A C 1
ATOM 778 O O . LEU A 1 97 ? -3.148 -0.836 23.149 1.00 94.56 97 LEU A O 1
ATOM 782 N N . ALA A 1 98 ? -3.175 -2.707 21.903 1.00 96.31 98 ALA A N 1
ATOM 783 C CA . ALA A 1 98 ? -4.492 -3.163 22.355 1.00 96.31 98 ALA A CA 1
ATOM 784 C C . ALA A 1 98 ? -4.573 -3.252 23.889 1.00 96.31 98 ALA A C 1
ATOM 786 O O . ALA A 1 98 ? -5.537 -2.782 24.492 1.00 96.31 98 ALA A O 1
ATOM 787 N N . ARG A 1 99 ? -3.523 -3.774 24.543 1.00 96.50 99 ARG A N 1
ATOM 788 C CA . ARG A 1 99 ? -3.441 -3.826 26.012 1.00 96.50 99 ARG A CA 1
ATOM 789 C C . ARG A 1 99 ? -3.442 -2.442 26.653 1.00 96.50 99 ARG A C 1
ATOM 791 O O . ARG A 1 99 ? -4.133 -2.262 27.650 1.00 96.50 99 ARG A O 1
ATOM 798 N N . SER A 1 100 ? -2.714 -1.477 26.089 1.00 95.81 100 SER A N 1
ATOM 799 C CA . SER A 1 100 ? -2.692 -0.100 26.615 1.00 95.81 100 SER A CA 1
ATOM 800 C C . SER A 1 100 ? -4.041 0.622 26.501 1.00 95.81 100 SER A C 1
ATOM 802 O O . SER A 1 100 ? -4.294 1.572 27.233 1.00 95.81 100 SER A O 1
ATOM 804 N N . LEU A 1 101 ? -4.926 0.147 25.621 1.00 97.12 101 LEU A N 1
ATOM 805 C CA . LEU A 1 101 ? -6.246 0.723 25.360 1.00 97.12 101 LEU A CA 1
ATOM 806 C C . LEU A 1 101 ? -7.395 -0.059 26.012 1.00 97.12 101 LEU A C 1
ATOM 808 O O . LEU A 1 101 ? -8.554 0.321 25.860 1.00 97.12 101 LEU A O 1
ATOM 812 N N . ARG A 1 102 ? -7.106 -1.146 26.740 1.00 96.12 102 ARG A N 1
ATOM 813 C CA . ARG A 1 102 ? -8.129 -2.068 27.261 1.00 96.12 102 ARG A CA 1
ATOM 814 C C . ARG A 1 102 ? -9.169 -1.386 28.158 1.00 96.12 102 ARG A C 1
ATOM 816 O O . ARG A 1 102 ? -10.307 -1.828 28.211 1.00 96.12 102 ARG A O 1
ATOM 823 N N . GLU A 1 103 ? -8.819 -0.307 28.851 1.00 96.12 103 GLU A N 1
ATOM 824 C CA . GLU A 1 103 ? -9.759 0.401 29.733 1.00 96.12 103 GLU A CA 1
ATOM 825 C C . GLU A 1 103 ? -10.801 1.236 28.963 1.00 96.12 103 GLU A C 1
ATOM 827 O O . GLU A 1 103 ? -11.760 1.729 29.555 1.00 96.12 103 GLU A O 1
ATOM 832 N N . LEU A 1 104 ? -10.659 1.378 27.641 1.00 96.62 104 LEU A N 1
ATOM 833 C CA . LEU A 1 104 ? -11.559 2.182 26.813 1.00 96.62 104 LEU A CA 1
ATOM 834 C C . LEU A 1 104 ? -12.772 1.399 26.282 1.00 96.62 104 LEU A C 1
ATOM 836 O O . LEU A 1 104 ? -13.806 2.010 26.014 1.00 96.62 104 LEU A O 1
ATOM 840 N N . ALA A 1 105 ? -12.690 0.072 26.150 1.00 97.50 105 ALA A N 1
ATOM 841 C CA . ALA A 1 105 ? -13.763 -0.758 25.589 1.00 97.50 105 ALA A CA 1
ATOM 842 C C . ALA A 1 105 ? -13.719 -2.202 26.105 1.00 97.50 105 ALA A C 1
ATOM 844 O O . ALA A 1 105 ? -12.689 -2.659 26.609 1.00 97.50 105 ALA A O 1
ATOM 845 N N . ARG A 1 106 ? -14.824 -2.947 25.965 1.00 96.62 106 ARG A N 1
ATOM 846 C CA . ARG A 1 106 ? -14.859 -4.386 26.297 1.00 96.62 106 ARG A CA 1
ATOM 847 C C . ARG A 1 106 ? -13.885 -5.171 25.428 1.00 96.62 106 ARG A C 1
ATOM 849 O O . ARG A 1 106 ? -13.067 -5.920 25.966 1.00 96.62 106 ARG A O 1
ATOM 856 N N . HIS A 1 107 ? -13.943 -4.924 24.123 1.00 97.62 107 HIS A N 1
ATOM 857 C CA . HIS A 1 107 ? -13.064 -5.513 23.124 1.00 97.62 107 HIS A CA 1
ATOM 858 C C . HIS A 1 107 ? -12.270 -4.415 22.424 1.00 97.62 107 HIS A C 1
ATOM 860 O O . HIS A 1 107 ? -12.826 -3.398 22.011 1.00 97.62 107 HIS A O 1
ATOM 866 N N . VAL A 1 108 ? -10.960 -4.623 22.307 1.00 97.88 108 VAL A N 1
ATOM 867 C CA . VAL A 1 108 ? -10.071 -3.728 21.568 1.00 97.88 108 VAL A CA 1
ATOM 868 C C . VAL A 1 108 ? -9.388 -4.528 20.480 1.00 97.88 108 VAL A C 1
ATOM 870 O O . VAL A 1 108 ? -8.661 -5.480 20.769 1.00 97.88 108 VAL A O 1
ATOM 873 N N . GLU A 1 109 ? -9.586 -4.099 19.245 1.00 96.44 109 GLU A N 1
ATOM 874 C CA . GLU A 1 109 ? -8.870 -4.608 18.092 1.00 96.44 109 GLU A CA 1
ATOM 875 C C . GLU A 1 109 ? -7.951 -3.520 17.553 1.00 96.44 109 GLU A C 1
ATOM 877 O O . GLU A 1 109 ? -8.301 -2.343 17.491 1.00 96.44 109 GLU A O 1
ATOM 882 N N . VAL A 1 110 ? -6.737 -3.911 17.190 1.00 96.31 110 VAL A N 1
ATOM 883 C CA . VAL A 1 110 ? -5.760 -3.009 16.595 1.00 96.31 110 VAL A CA 1
ATOM 884 C C . VAL A 1 110 ? -5.365 -3.599 15.261 1.00 96.31 110 VAL A C 1
ATOM 886 O O . VAL A 1 110 ? -4.949 -4.754 15.213 1.00 96.31 110 VAL A O 1
ATOM 889 N N . ILE A 1 111 ? -5.461 -2.800 14.207 1.00 94.25 111 ILE A N 1
ATOM 890 C CA . ILE A 1 111 ? -5.106 -3.158 12.834 1.00 94.25 111 ILE A CA 1
ATOM 891 C C . ILE A 1 111 ? -4.167 -2.098 12.254 1.00 94.25 111 ILE A C 1
ATOM 893 O O . ILE A 1 111 ? -4.010 -1.007 12.814 1.00 94.25 111 ILE A O 1
ATOM 897 N N . SER A 1 112 ? -3.506 -2.411 11.143 1.00 91.81 112 SER A N 1
ATOM 898 C CA . SER A 1 112 ? -2.752 -1.385 10.424 1.00 91.81 112 SER A CA 1
ATOM 899 C C . SER A 1 112 ? -3.687 -0.443 9.661 1.00 91.81 112 SER A C 1
ATOM 901 O O . SER A 1 112 ? -4.810 -0.804 9.297 1.00 91.81 112 SER A O 1
ATOM 903 N N . ASP A 1 113 ? -3.203 0.762 9.378 1.00 89.25 113 ASP A N 1
ATOM 904 C CA . ASP A 1 113 ? -3.865 1.716 8.483 1.00 89.25 113 ASP A CA 1
ATOM 905 C C . ASP A 1 113 ? -4.164 1.110 7.098 1.00 89.25 113 ASP A C 1
ATOM 907 O O . ASP A 1 113 ? -5.257 1.295 6.565 1.00 89.25 113 ASP A O 1
ATOM 911 N N . ALA A 1 114 ? -3.245 0.316 6.541 1.00 90.81 114 ALA A N 1
ATOM 912 C CA . ALA A 1 114 ? -3.453 -0.364 5.262 1.00 90.81 114 ALA A CA 1
ATOM 913 C C . ALA A 1 114 ? -4.561 -1.434 5.324 1.00 90.81 114 ALA A C 1
ATOM 915 O O . ALA A 1 114 ? -5.345 -1.553 4.383 1.00 90.81 114 ALA A O 1
ATOM 916 N N . GLN A 1 115 ? -4.658 -2.192 6.424 1.00 93.62 115 GLN A N 1
ATOM 917 C CA . GLN A 1 115 ? -5.750 -3.157 6.616 1.00 93.62 115 GLN A CA 1
ATOM 918 C C . GLN A 1 115 ? -7.100 -2.437 6.685 1.00 93.62 115 GLN A C 1
ATOM 920 O O . GLN A 1 115 ? -8.043 -2.828 5.999 1.00 93.62 115 GLN A O 1
ATOM 925 N N . ALA A 1 116 ? -7.172 -1.347 7.455 1.00 92.88 116 ALA A N 1
ATOM 926 C CA . ALA A 1 116 ? -8.374 -0.526 7.559 1.00 92.88 116 ALA A CA 1
ATOM 927 C C . ALA A 1 116 ? -8.780 0.079 6.209 1.00 92.88 116 ALA A C 1
ATOM 929 O O . ALA A 1 116 ? -9.959 0.076 5.865 1.00 92.88 116 ALA A O 1
ATOM 930 N N . ALA A 1 117 ? -7.810 0.551 5.421 1.00 92.00 117 ALA A N 1
ATOM 931 C CA . ALA A 1 117 ? -8.056 1.086 4.088 1.00 92.00 117 ALA A CA 1
ATOM 932 C C . ALA A 1 117 ? -8.611 0.022 3.125 1.00 92.00 117 ALA A C 1
ATOM 934 O O . ALA A 1 117 ? -9.550 0.314 2.385 1.00 92.00 117 ALA A O 1
ATOM 935 N N . LEU A 1 118 ? -8.081 -1.210 3.154 1.00 94.62 118 LEU A N 1
ATOM 936 C CA . LEU A 1 118 ? -8.601 -2.308 2.333 1.00 94.62 118 LEU A CA 1
ATOM 937 C C . LEU A 1 118 ? -10.045 -2.640 2.734 1.00 94.62 118 LEU A C 1
ATOM 939 O O . LEU A 1 118 ? -10.934 -2.591 1.887 1.00 94.62 118 LEU A O 1
ATOM 943 N N . LEU A 1 119 ? -10.297 -2.887 4.024 1.00 93.75 119 LEU A N 1
ATOM 944 C CA . LEU A 1 119 ? -11.642 -3.206 4.522 1.00 93.75 119 LEU A CA 1
ATOM 945 C C . LEU A 1 119 ? -12.640 -2.071 4.268 1.00 93.75 119 LEU A C 1
ATOM 947 O O . LEU A 1 119 ? -13.782 -2.326 3.901 1.00 93.75 119 LEU A O 1
ATOM 951 N N . GLY A 1 120 ? -12.217 -0.814 4.409 1.00 91.19 120 GLY A N 1
ATOM 952 C CA . GLY A 1 120 ? -13.058 0.344 4.110 1.00 91.19 120 GLY A CA 1
ATOM 953 C C . GLY A 1 120 ? -13.440 0.447 2.630 1.00 91.19 120 GLY A C 1
ATOM 954 O O . GLY A 1 120 ? -14.513 0.956 2.314 1.00 91.19 120 GLY A O 1
ATOM 955 N N . ALA A 1 121 ? -12.596 -0.051 1.722 1.00 92.25 121 ALA A N 1
ATOM 956 C CA . ALA A 1 121 ? -12.850 -0.017 0.285 1.00 92.25 121 ALA A CA 1
ATOM 957 C C . ALA A 1 121 ? -13.714 -1.189 -0.203 1.00 92.25 121 ALA A C 1
ATOM 959 O O . ALA A 1 121 ? -14.581 -0.997 -1.058 1.00 92.25 121 ALA A O 1
ATOM 960 N N . ILE A 1 122 ? -13.471 -2.405 0.301 1.00 91.56 122 ILE A N 1
ATOM 961 C CA . ILE A 1 122 ? -14.107 -3.620 -0.238 1.00 91.56 122 ILE A CA 1
ATOM 962 C C . ILE A 1 122 ? -15.023 -4.353 0.746 1.00 91.56 122 ILE A C 1
ATOM 964 O O . ILE A 1 122 ? -15.696 -5.306 0.339 1.00 91.56 122 ILE A O 1
ATOM 968 N N . GLY A 1 123 ? -15.109 -3.895 1.995 1.00 90.81 123 GLY A N 1
ATOM 969 C CA . GLY A 1 123 ? -15.785 -4.604 3.078 1.00 90.81 123 GLY A CA 1
ATOM 970 C C . GLY A 1 123 ? -15.026 -5.873 3.463 1.00 90.81 123 GLY A C 1
ATOM 971 O O . GLY A 1 123 ? -13.802 -5.922 3.384 1.00 90.81 123 GLY A O 1
ATOM 972 N N . ASN A 1 124 ? -15.760 -6.926 3.829 1.00 90.50 124 ASN A N 1
ATOM 973 C CA . ASN A 1 124 ? -15.184 -8.227 4.189 1.00 90.50 124 ASN A CA 1
ATOM 974 C C . ASN A 1 124 ? -14.929 -9.151 2.979 1.00 90.50 124 ASN A C 1
ATOM 976 O O . ASN A 1 124 ? -14.873 -10.367 3.125 1.00 90.50 124 ASN A O 1
ATOM 980 N N . ARG A 1 125 ? -14.843 -8.604 1.764 1.00 93.38 125 ARG A N 1
ATOM 981 C CA . ARG A 1 125 ? -14.614 -9.404 0.551 1.00 93.38 125 ARG A CA 1
ATOM 982 C C . ARG A 1 125 ? -13.117 -9.654 0.339 1.00 93.38 125 ARG A C 1
ATOM 984 O O . ARG A 1 125 ? -12.320 -8.814 0.756 1.00 93.38 125 ARG A O 1
ATOM 991 N N . PRO A 1 126 ? -12.726 -10.749 -0.337 1.00 94.06 126 PRO A N 1
ATOM 992 C CA . PRO A 1 126 ? -11.343 -10.948 -0.751 1.00 94.06 126 PRO A CA 1
ATOM 993 C C . PRO A 1 126 ? -10.864 -9.825 -1.674 1.00 94.06 126 PRO A C 1
ATOM 995 O O . PRO A 1 126 ? -11.610 -9.342 -2.531 1.00 94.06 126 PRO A O 1
ATOM 998 N N . GLY A 1 127 ? -9.600 -9.435 -1.530 1.00 92.81 127 GLY A N 1
ATOM 999 C CA . GLY A 1 127 ? -8.978 -8.447 -2.402 1.00 92.81 127 GLY A CA 1
ATOM 1000 C C . GLY A 1 127 ? -7.589 -8.015 -1.953 1.00 92.81 127 GLY A C 1
ATOM 1001 O O . GLY A 1 127 ? -7.073 -8.431 -0.917 1.00 92.81 127 GLY A O 1
ATOM 1002 N N . VAL A 1 128 ? -6.974 -7.160 -2.766 1.00 96.12 128 VAL A N 1
ATOM 1003 C CA . VAL A 1 128 ? -5.630 -6.627 -2.535 1.00 96.12 128 VAL A CA 1
ATOM 1004 C C . VAL A 1 128 ? -5.673 -5.109 -2.636 1.00 96.12 128 VAL A C 1
ATOM 1006 O O . VAL A 1 128 ? -6.264 -4.554 -3.561 1.00 96.12 128 VAL A O 1
ATOM 1009 N N . LEU A 1 129 ? -5.020 -4.438 -1.692 1.00 94.00 129 LEU A N 1
ATOM 1010 C CA . LEU A 1 129 ? -4.757 -3.008 -1.730 1.00 94.00 129 LEU A CA 1
ATOM 1011 C C . LEU A 1 129 ? -3.281 -2.785 -2.043 1.00 94.00 129 LEU A C 1
ATOM 1013 O O . LEU A 1 129 ? -2.405 -3.304 -1.350 1.00 94.00 129 LEU A O 1
ATOM 1017 N N . VAL A 1 130 ? -3.027 -1.946 -3.045 1.00 94.50 130 VAL A N 1
ATOM 1018 C CA . VAL A 1 130 ? -1.700 -1.416 -3.361 1.00 94.50 130 VAL A CA 1
ATOM 1019 C C . VAL A 1 130 ? -1.682 0.060 -2.987 1.00 94.50 130 VAL A C 1
ATOM 1021 O O . VAL A 1 130 ? -2.448 0.854 -3.531 1.00 94.50 130 VAL A O 1
ATOM 1024 N N . LEU A 1 131 ? -0.803 0.436 -2.064 1.00 89.38 131 LEU A N 1
ATOM 1025 C CA . LEU A 1 131 ? -0.533 1.830 -1.733 1.00 89.38 131 LEU A CA 1
ATOM 1026 C C . LEU A 1 131 ? 0.826 2.213 -2.316 1.00 89.38 131 LEU A C 1
ATOM 1028 O O . LEU A 1 131 ? 1.831 1.581 -2.004 1.00 89.38 131 LEU A O 1
ATOM 1032 N N . SER A 1 132 ? 0.853 3.266 -3.131 1.00 90.38 132 SER A N 1
ATOM 1033 C CA . SER A 1 132 ? 2.081 3.912 -3.598 1.00 90.38 132 SER A CA 1
ATOM 1034 C C . SER A 1 132 ? 1.942 5.426 -3.446 1.00 90.38 132 SER A C 1
ATOM 1036 O O . SER A 1 132 ? 1.219 6.090 -4.189 1.00 90.38 132 SER A O 1
ATOM 1038 N N . GLY A 1 133 ? 2.582 5.954 -2.406 1.00 86.31 133 GLY A N 1
ATOM 1039 C CA . GLY A 1 133 ? 2.662 7.378 -2.092 1.00 86.31 133 GLY A CA 1
ATOM 1040 C C . GLY A 1 133 ? 4.115 7.745 -1.823 1.00 86.31 133 GLY A C 1
ATOM 1041 O O . GLY A 1 133 ? 4.991 7.405 -2.608 1.00 86.31 133 GLY A O 1
ATOM 1042 N N . THR A 1 134 ? 4.403 8.399 -0.696 1.00 86.12 134 THR A N 1
ATOM 1043 C CA . THR A 1 134 ? 5.795 8.621 -0.264 1.00 86.12 134 THR A CA 1
ATOM 1044 C C . THR A 1 134 ? 6.552 7.301 -0.082 1.00 86.12 134 THR A C 1
ATOM 1046 O O . THR A 1 134 ? 7.681 7.200 -0.542 1.00 86.12 134 THR A O 1
ATOM 1049 N N . GLY A 1 135 ? 5.911 6.303 0.536 1.00 88.94 135 GLY A N 1
ATOM 1050 C CA . GLY A 1 135 ? 6.358 4.904 0.595 1.00 88.94 135 GLY A CA 1
ATOM 1051 C C . GLY A 1 135 ? 5.389 3.983 -0.156 1.00 88.94 135 GLY A C 1
ATOM 1052 O O . GLY A 1 135 ? 4.408 4.471 -0.732 1.00 88.94 135 GLY A O 1
ATOM 1053 N N . SER A 1 136 ? 5.633 2.669 -0.154 1.00 91.69 136 SER A N 1
ATOM 1054 C CA . SER A 1 136 ? 4.754 1.704 -0.829 1.00 91.69 136 SER A CA 1
ATOM 1055 C C . SER A 1 136 ? 4.536 0.419 -0.031 1.00 91.69 136 SER A C 1
ATOM 1057 O O . SER A 1 136 ? 5.386 -0.036 0.733 1.00 91.69 136 SER A O 1
ATOM 1059 N N . ILE A 1 137 ? 3.349 -0.166 -0.187 1.00 91.75 137 ILE A N 1
ATOM 1060 C CA . ILE A 1 137 ? 2.966 -1.417 0.472 1.00 91.75 137 ILE A CA 1
ATOM 1061 C C . ILE A 1 137 ? 1.827 -2.103 -0.282 1.00 91.75 137 ILE A C 1
ATOM 1063 O O . ILE A 1 137 ? 0.929 -1.446 -0.811 1.00 91.75 137 ILE A O 1
ATOM 1067 N N . LEU A 1 138 ? 1.842 -3.435 -0.274 1.00 94.62 138 LEU A N 1
ATOM 1068 C CA . LEU A 1 138 ? 0.712 -4.270 -0.652 1.00 94.62 138 LEU A CA 1
ATOM 1069 C C . LEU A 1 138 ? 0.172 -5.004 0.573 1.00 94.62 138 LEU A C 1
ATOM 1071 O O . LEU A 1 138 ? 0.940 -5.600 1.334 1.00 94.62 138 LEU A O 1
ATOM 1075 N N . VAL A 1 139 ? -1.149 -5.006 0.730 1.00 95.00 139 VAL A N 1
ATOM 1076 C CA . VAL A 1 139 ? -1.854 -5.859 1.694 1.00 95.00 139 VAL A CA 1
ATOM 1077 C C . VAL A 1 139 ? -2.957 -6.632 0.986 1.00 95.00 139 VAL A C 1
ATOM 1079 O O . VAL A 1 139 ? -3.688 -6.071 0.176 1.00 95.00 139 VAL A O 1
ATOM 1082 N N . GLY A 1 140 ? -3.057 -7.924 1.276 1.00 96.06 140 GLY A N 1
ATOM 1083 C CA . GLY A 1 140 ? -4.083 -8.813 0.744 1.00 96.06 140 GLY A CA 1
ATOM 1084 C C . GLY A 1 140 ? -4.938 -9.385 1.862 1.00 96.06 140 GLY A C 1
ATOM 1085 O O . GLY A 1 140 ? -4.417 -9.687 2.939 1.00 96.06 140 GLY A O 1
ATOM 1086 N N . TYR A 1 141 ? -6.226 -9.539 1.585 1.00 96.25 141 TYR A N 1
ATOM 1087 C CA . TYR A 1 141 ? -7.205 -10.183 2.447 1.00 96.25 141 TYR A CA 1
ATOM 1088 C C . TYR A 1 141 ? -7.932 -11.266 1.653 1.00 96.25 141 TYR A C 1
ATOM 1090 O O . TYR A 1 141 ? -8.328 -11.019 0.513 1.00 96.25 141 TYR A O 1
ATOM 1098 N N . ASP A 1 142 ? -8.091 -12.456 2.226 1.00 94.38 142 ASP A N 1
ATOM 1099 C CA . ASP A 1 142 ? -8.734 -13.589 1.546 1.00 94.38 142 ASP A CA 1
ATOM 1100 C C . ASP A 1 142 ? -10.248 -13.692 1.790 1.00 94.38 142 ASP A C 1
ATOM 1102 O O . ASP A 1 142 ? -10.896 -14.530 1.177 1.00 94.38 142 ASP A O 1
ATOM 1106 N N . GLY A 1 143 ? -10.825 -12.825 2.629 1.00 91.94 143 GLY A N 1
ATOM 1107 C CA . GLY A 1 143 ? -12.243 -12.889 3.013 1.00 91.94 143 GLY A CA 1
ATOM 1108 C C . GLY A 1 143 ? -12.519 -13.756 4.248 1.00 91.94 143 GLY A C 1
ATOM 1109 O O . GLY A 1 143 ? -13.530 -13.541 4.916 1.00 91.94 143 GLY A O 1
ATOM 1110 N N . ASP A 1 144 ? -11.583 -14.639 4.605 1.00 92.50 144 ASP A N 1
ATOM 1111 C CA . ASP A 1 144 ? -11.713 -15.667 5.647 1.00 92.50 144 ASP A CA 1
ATOM 1112 C C . ASP A 1 144 ? -10.765 -15.410 6.833 1.00 92.50 144 ASP A C 1
ATOM 1114 O O . ASP A 1 144 ? -10.329 -16.317 7.547 1.00 92.50 144 ASP A O 1
ATOM 1118 N N . GLY A 1 145 ? -10.414 -14.143 7.063 1.00 87.12 145 GLY A N 1
ATOM 1119 C CA . GLY A 1 145 ? -9.575 -13.734 8.188 1.00 87.12 145 GLY A CA 1
ATOM 1120 C C . GLY A 1 145 ? -8.065 -13.805 7.933 1.00 87.12 145 GLY A C 1
ATOM 1121 O O . GLY A 1 145 ? -7.305 -13.358 8.803 1.00 87.12 145 GLY A O 1
ATOM 1122 N N . ARG A 1 146 ? -7.584 -14.306 6.782 1.00 92.06 146 ARG A N 1
ATOM 1123 C CA . ARG A 1 146 ? -6.137 -14.359 6.509 1.00 92.06 146 ARG A CA 1
ATOM 1124 C C . ARG A 1 146 ? -5.654 -13.116 5.780 1.00 92.06 146 ARG A C 1
ATOM 1126 O O . ARG A 1 146 ? -6.277 -12.592 4.860 1.00 92.06 146 ARG A O 1
ATOM 1133 N N . TRP A 1 147 ? -4.468 -12.680 6.192 1.00 92.56 147 TRP A N 1
ATOM 1134 C CA . TRP A 1 147 ? -3.823 -11.474 5.699 1.00 92.56 147 TRP A CA 1
ATOM 1135 C C . TRP A 1 147 ? -2.447 -11.783 5.125 1.00 92.56 147 TRP A C 1
ATOM 1137 O O . TRP A 1 147 ? -1.651 -12.490 5.744 1.00 92.56 147 TRP A O 1
ATOM 1147 N N . ALA A 1 148 ? -2.144 -11.182 3.979 1.00 92.38 148 ALA A N 1
ATOM 1148 C CA . ALA A 1 148 ? -0.821 -11.192 3.367 1.00 92.38 148 ALA A CA 1
ATOM 1149 C C . ALA A 1 148 ? -0.288 -9.762 3.227 1.00 92.38 148 ALA A C 1
ATOM 1151 O O . ALA A 1 148 ? -1.055 -8.804 3.115 1.00 92.38 148 ALA A O 1
ATOM 1152 N N . ARG A 1 149 ? 1.038 -9.609 3.228 1.00 89.88 149 ARG A N 1
ATOM 1153 C CA . ARG A 1 149 ? 1.712 -8.318 3.051 1.00 89.88 149 ARG A CA 1
ATOM 1154 C C . ARG A 1 149 ? 2.965 -8.480 2.202 1.00 89.88 149 ARG A C 1
ATOM 1156 O O . ARG A 1 149 ? 3.729 -9.414 2.432 1.00 89.88 149 ARG A O 1
ATOM 1163 N N . ALA A 1 150 ? 3.213 -7.518 1.319 1.00 90.44 150 ALA A N 1
ATOM 1164 C CA . ALA A 1 150 ? 4.495 -7.337 0.644 1.00 90.44 150 ALA A CA 1
ATOM 1165 C C . ALA A 1 150 ? 4.935 -5.863 0.715 1.00 90.44 150 ALA A C 1
ATOM 1167 O O . ALA A 1 150 ? 4.106 -4.957 0.629 1.00 90.44 150 ALA A O 1
ATOM 1168 N N . GLY A 1 151 ? 6.235 -5.618 0.892 1.00 89.06 151 GLY A N 1
ATOM 1169 C CA . GLY A 1 151 ? 6.784 -4.265 1.044 1.00 89.06 151 GLY A CA 1
ATOM 1170 C C . GLY A 1 151 ? 6.448 -3.602 2.388 1.00 89.06 151 GLY A C 1
ATOM 1171 O O . GLY A 1 151 ? 6.257 -4.279 3.406 1.00 89.06 151 GLY A O 1
ATOM 1172 N N . GLY A 1 152 ? 6.411 -2.266 2.409 1.00 86.56 152 GLY A N 1
ATOM 1173 C CA . GLY A 1 152 ? 6.184 -1.475 3.623 1.00 86.56 152 GLY A CA 1
ATOM 1174 C C . GLY A 1 152 ? 7.318 -1.578 4.645 1.00 86.56 152 GLY A C 1
ATOM 1175 O O . GLY A 1 152 ? 7.065 -1.569 5.853 1.00 86.56 152 GLY A O 1
ATOM 1176 N N . LEU A 1 153 ? 8.554 -1.749 4.167 1.00 86.56 153 LEU A N 1
ATOM 1177 C CA . LEU A 1 153 ? 9.770 -1.793 4.990 1.00 86.56 153 LEU A CA 1
ATOM 1178 C C . LEU A 1 153 ? 10.385 -0.401 5.193 1.00 86.56 153 LEU A C 1
ATOM 1180 O O . LEU A 1 153 ? 11.327 -0.252 5.970 1.00 86.56 153 LEU A O 1
ATOM 1184 N N . GLY A 1 154 ? 9.833 0.617 4.530 1.00 86.00 154 GLY A N 1
ATOM 1185 C CA . GLY A 1 154 ? 10.343 1.974 4.575 1.00 86.00 154 GLY A CA 1
ATOM 1186 C C . GLY A 1 154 ? 11.448 2.227 3.543 1.00 86.00 154 GLY A C 1
ATOM 1187 O O . GLY A 1 154 ? 12.017 1.291 2.978 1.00 86.00 154 GLY A O 1
ATOM 1188 N N . PRO A 1 155 ? 11.815 3.500 3.342 1.00 87.25 155 PRO A N 1
ATOM 1189 C CA . PRO A 1 155 ? 12.639 3.956 2.218 1.00 87.25 155 PRO A CA 1
ATOM 1190 C C . PRO A 1 155 ? 14.089 3.450 2.225 1.00 87.25 155 PRO A C 1
ATOM 1192 O O . PRO A 1 155 ? 14.774 3.506 1.201 1.00 87.25 155 PRO A O 1
ATOM 1195 N N . LEU A 1 156 ? 14.582 2.995 3.382 1.00 86.69 156 LEU A N 1
ATOM 1196 C CA . LEU A 1 156 ? 15.944 2.477 3.529 1.00 86.69 156 LEU A CA 1
ATOM 1197 C C . LEU A 1 156 ? 16.084 1.037 3.030 1.00 86.69 156 LEU A C 1
ATOM 1199 O O . LEU A 1 156 ? 17.131 0.686 2.499 1.00 86.69 156 LEU A O 1
ATOM 1203 N N . VAL A 1 157 ? 15.051 0.213 3.226 1.00 85.12 157 VAL A N 1
ATOM 1204 C CA . VAL A 1 157 ? 15.114 -1.241 2.998 1.00 85.12 157 VAL A CA 1
ATOM 1205 C C . VAL A 1 157 ? 14.179 -1.692 1.874 1.00 85.12 157 VAL A C 1
ATOM 1207 O O . VAL A 1 157 ? 14.430 -2.726 1.271 1.00 85.12 157 VAL A O 1
ATOM 1210 N N . GLY A 1 158 ? 13.125 -0.934 1.572 1.00 87.88 158 GLY A N 1
ATOM 1211 C CA . GLY A 1 158 ? 12.190 -1.246 0.494 1.00 87.88 158 GLY A CA 1
ATOM 1212 C C . GLY A 1 158 ? 11.487 0.003 -0.027 1.00 87.88 158 GLY A C 1
ATOM 1213 O O . GLY A 1 158 ? 12.134 0.991 -0.375 1.00 87.88 158 GLY A O 1
ATOM 1214 N N . ASP A 1 159 ? 10.154 -0.046 -0.057 1.00 89.75 159 ASP A N 1
ATOM 1215 C CA . ASP A 1 159 ? 9.278 0.954 -0.678 1.00 89.75 159 ASP A CA 1
ATOM 1216 C C . ASP A 1 159 ? 9.490 1.078 -2.202 1.00 89.75 159 ASP A C 1
ATOM 1218 O O . ASP A 1 159 ? 9.342 2.157 -2.786 1.00 89.75 159 ASP A O 1
ATOM 1222 N N . GLU A 1 160 ? 9.817 -0.023 -2.882 1.00 90.00 160 GLU A N 1
ATOM 1223 C CA . GLU A 1 160 ? 9.911 -0.078 -4.341 1.00 90.00 160 GLU A CA 1
ATOM 1224 C C . GLU A 1 160 ? 8.612 0.395 -5.005 1.00 90.00 160 GLU A C 1
ATOM 1226 O O . GLU A 1 160 ? 7.500 0.100 -4.558 1.00 90.00 160 GLU A O 1
ATOM 1231 N N . GLY A 1 161 ? 8.749 1.178 -6.076 1.00 87.19 161 GLY A N 1
ATOM 1232 C CA . GLY A 1 161 ? 7.608 1.773 -6.775 1.00 87.19 161 GLY A CA 1
ATOM 1233 C C . GLY A 1 161 ? 6.905 2.905 -6.016 1.00 87.19 161 GLY A C 1
ATOM 1234 O O . GLY A 1 161 ? 5.916 3.432 -6.525 1.00 87.19 161 GLY A O 1
ATOM 1235 N N . SER A 1 162 ? 7.391 3.302 -4.832 1.00 91.19 162 SER A N 1
ATOM 1236 C CA . SER A 1 162 ? 6.962 4.534 -4.162 1.00 91.19 162 SER A CA 1
ATOM 1237 C C . SER A 1 162 ? 7.515 5.782 -4.846 1.00 91.19 162 SER A C 1
ATOM 1239 O O . SER A 1 162 ? 8.494 5.728 -5.595 1.00 91.19 162 SER A O 1
ATOM 1241 N N . GLY A 1 163 ? 6.939 6.939 -4.530 1.00 88.75 163 GLY A N 1
ATOM 1242 C CA . GLY A 1 163 ? 7.478 8.223 -4.955 1.00 88.75 163 GLY A CA 1
ATOM 1243 C C . GLY A 1 163 ? 8.895 8.460 -4.432 1.00 88.75 163 GLY A C 1
ATOM 1244 O O . GLY A 1 163 ? 9.746 8.947 -5.171 1.00 88.75 163 GLY A O 1
ATOM 1245 N N . PHE A 1 164 ? 9.205 8.077 -3.186 1.00 90.56 164 PHE A N 1
ATOM 1246 C CA . PHE A 1 164 ? 10.581 8.193 -2.695 1.00 90.56 164 PHE A CA 1
ATOM 1247 C C . PHE A 1 164 ? 11.545 7.347 -3.529 1.00 90.56 164 PHE A C 1
ATOM 1249 O O . PHE A 1 164 ? 12.586 7.851 -3.945 1.00 90.56 164 PHE A O 1
ATOM 1256 N N . TRP A 1 165 ? 11.188 6.089 -3.804 1.00 92.19 165 TRP A N 1
ATOM 1257 C CA . TRP A 1 165 ? 12.012 5.192 -4.612 1.00 92.19 165 TRP A CA 1
ATOM 1258 C C . TRP A 1 165 ? 12.236 5.759 -6.016 1.00 92.19 165 TRP A C 1
ATOM 1260 O O . TRP A 1 165 ? 13.380 5.897 -6.439 1.00 92.19 165 TRP A O 1
ATOM 1270 N N . LEU A 1 166 ? 11.172 6.203 -6.693 1.00 89.38 166 LEU A N 1
ATOM 1271 C CA . LEU A 1 166 ? 11.266 6.814 -8.023 1.00 89.38 166 LEU A CA 1
ATOM 1272 C C . LEU A 1 166 ? 12.123 8.088 -8.021 1.00 89.38 166 LEU A C 1
ATOM 1274 O O . LEU A 1 166 ? 12.988 8.256 -8.881 1.00 89.38 166 LEU A O 1
ATOM 1278 N N . GLY A 1 167 ? 11.915 8.977 -7.047 1.00 87.69 167 GLY A N 1
ATOM 1279 C CA . GLY A 1 167 ? 12.711 10.194 -6.895 1.00 87.69 167 GLY A CA 1
ATOM 1280 C C . GLY A 1 167 ? 14.184 9.897 -6.608 1.00 87.69 167 GLY A C 1
ATOM 1281 O O . GLY A 1 167 ? 15.065 10.568 -7.148 1.00 87.69 167 GLY A O 1
ATOM 1282 N N . ARG A 1 168 ? 14.469 8.870 -5.801 1.00 87.88 168 ARG A N 1
ATOM 1283 C CA . ARG A 1 168 ? 15.833 8.423 -5.502 1.00 87.88 168 ARG A CA 1
ATOM 1284 C C . ARG A 1 168 ? 16.520 7.879 -6.749 1.00 87.88 168 ARG A C 1
ATOM 1286 O O . ARG A 1 168 ? 17.642 8.291 -7.027 1.00 87.88 168 ARG A O 1
ATOM 1293 N N . GLU A 1 169 ? 15.865 7.004 -7.510 1.00 87.50 169 GLU A N 1
ATOM 1294 C CA . GLU A 1 169 ? 16.438 6.464 -8.750 1.00 87.50 169 GLU A CA 1
ATOM 1295 C C . GLU A 1 169 ? 16.681 7.574 -9.787 1.00 87.50 169 GLU A C 1
ATOM 1297 O O . GLU A 1 169 ? 17.740 7.620 -10.417 1.00 87.50 169 GLU A O 1
ATOM 1302 N N . TRP A 1 170 ? 15.772 8.551 -9.883 1.00 83.88 170 TRP A N 1
ATOM 1303 C CA . TRP A 1 170 ? 15.976 9.745 -10.708 1.00 83.88 170 TRP A CA 1
ATOM 1304 C C . TRP A 1 170 ? 17.197 10.569 -10.270 1.00 83.88 170 TRP A C 1
ATOM 1306 O O . TRP A 1 170 ? 18.002 10.975 -11.111 1.00 83.88 170 TRP A O 1
ATOM 1316 N N . LEU A 1 171 ? 17.378 10.789 -8.963 1.00 83.81 171 LEU A N 1
ATOM 1317 C CA . LEU A 1 171 ? 18.547 11.497 -8.433 1.00 83.81 171 LEU A CA 1
ATOM 1318 C C . LEU A 1 171 ? 19.855 10.749 -8.687 1.00 83.81 171 LEU A C 1
ATOM 1320 O O . LEU A 1 171 ? 20.838 11.373 -9.085 1.00 83.81 171 LEU A O 1
ATOM 1324 N N . ARG A 1 172 ? 19.872 9.424 -8.503 1.00 83.25 172 ARG A N 1
ATOM 1325 C CA . ARG A 1 172 ? 21.046 8.590 -8.809 1.00 83.25 172 ARG A CA 1
ATOM 1326 C C . ARG A 1 172 ? 21.443 8.726 -10.274 1.00 83.25 172 ARG A C 1
ATOM 1328 O O . ARG A 1 172 ? 22.617 8.941 -10.563 1.00 83.25 172 ARG A O 1
ATOM 1335 N N . SER A 1 173 ? 20.463 8.686 -11.176 1.00 80.06 173 SER A N 1
ATOM 1336 C CA . SER A 1 173 ? 20.692 8.911 -12.604 1.00 80.06 173 SER A CA 1
ATOM 1337 C C . SER A 1 173 ? 21.231 10.321 -12.881 1.00 80.06 173 SER A C 1
ATOM 1339 O O . SER A 1 173 ? 22.219 10.474 -13.595 1.00 80.06 173 SER A O 1
ATOM 1341 N N . ARG A 1 174 ? 20.665 11.370 -12.272 1.00 77.38 174 ARG A N 1
ATOM 1342 C CA . ARG A 1 174 ? 21.153 12.751 -12.452 1.00 77.38 174 ARG A CA 1
ATOM 1343 C C . ARG A 1 174 ? 22.566 12.989 -11.925 1.00 77.38 174 ARG A C 1
ATOM 1345 O O . ARG A 1 174 ? 23.311 13.752 -12.540 1.00 77.38 174 ARG A O 1
ATOM 1352 N N . ALA A 1 175 ? 22.931 12.365 -10.810 1.00 77.06 175 ALA A N 1
ATOM 1353 C CA . ALA A 1 175 ? 24.273 12.471 -10.247 1.00 77.06 175 ALA A CA 1
ATOM 1354 C C . ALA A 1 175 ? 25.331 11.875 -11.190 1.00 77.06 175 ALA A C 1
ATOM 1356 O O . ALA A 1 175 ? 26.389 12.474 -11.361 1.00 77.06 175 ALA A O 1
ATOM 1357 N N . GLN A 1 176 ? 25.015 10.766 -11.869 1.00 76.31 176 GLN A N 1
ATOM 1358 C CA . GLN A 1 176 ? 25.888 10.164 -12.889 1.00 76.31 176 GLN A CA 1
ATOM 1359 C C . GLN A 1 176 ? 26.129 11.089 -14.096 1.00 76.31 176 GLN A C 1
ATOM 1361 O O . GLN A 1 176 ? 27.179 11.010 -14.718 1.00 76.31 176 GLN A O 1
ATOM 1366 N N . HIS A 1 177 ? 25.194 11.999 -14.392 1.00 75.31 177 HIS A N 1
ATOM 1367 C CA . HIS A 1 177 ? 25.276 12.955 -15.504 1.00 75.31 177 HIS A CA 1
ATOM 1368 C C . HIS A 1 177 ? 25.689 14.374 -15.053 1.00 75.31 177 HIS A C 1
ATOM 1370 O O . HIS A 1 177 ? 25.379 15.359 -15.720 1.00 75.31 177 HIS A O 1
ATOM 1376 N N . GLY A 1 178 ? 26.352 14.508 -13.896 1.00 68.56 178 GLY A N 1
ATOM 1377 C CA . GLY A 1 178 ? 26.986 15.763 -13.463 1.00 68.56 178 GLY A CA 1
ATOM 1378 C C . GLY A 1 178 ? 26.093 16.767 -12.718 1.00 68.56 178 GLY A C 1
ATOM 1379 O O . GLY A 1 178 ? 26.558 17.848 -12.361 1.00 68.56 178 GLY A O 1
ATOM 1380 N N . SER A 1 179 ? 24.830 16.448 -12.403 1.00 68.50 179 SER A N 1
ATOM 1381 C CA . SER A 1 179 ? 23.940 17.368 -11.663 1.00 68.50 179 SER A CA 1
ATOM 1382 C C . SER A 1 179 ? 24.029 17.188 -10.137 1.00 68.50 179 SER A C 1
ATOM 1384 O O . SER A 1 179 ? 23.050 16.852 -9.460 1.00 68.50 179 SER A O 1
ATOM 1386 N N . LEU A 1 180 ? 25.219 17.412 -9.573 1.00 71.94 180 LEU A N 1
ATOM 1387 C CA . LEU A 1 180 ? 25.494 17.145 -8.154 1.00 71.94 180 LEU A CA 1
ATOM 1388 C C . LEU A 1 180 ? 24.807 18.150 -7.209 1.00 71.94 180 LEU A C 1
ATOM 1390 O O . LEU A 1 180 ? 24.199 17.766 -6.212 1.00 71.94 180 LEU A O 1
ATOM 1394 N N . SER A 1 181 ? 24.833 19.442 -7.543 1.00 75.88 181 SER A N 1
ATOM 1395 C CA . SER A 1 181 ? 24.336 20.520 -6.669 1.00 75.88 181 SER A CA 1
ATOM 1396 C C . SER A 1 181 ? 22.822 20.462 -6.422 1.00 75.88 181 SER A C 1
ATOM 1398 O O . SER A 1 181 ? 22.352 20.723 -5.313 1.00 75.88 181 SER A O 1
ATOM 1400 N N . SER A 1 182 ? 22.037 20.086 -7.435 1.00 73.31 182 SER A N 1
ATOM 1401 C CA . SER A 1 182 ? 20.584 19.917 -7.303 1.00 73.31 182 SER A CA 1
ATOM 1402 C C . SER A 1 182 ? 20.213 18.684 -6.473 1.00 73.31 182 SER A C 1
ATOM 1404 O O . SER A 1 182 ? 19.248 18.728 -5.709 1.00 73.31 182 SER A O 1
ATOM 1406 N N . THR A 1 183 ? 21.026 17.632 -6.570 1.00 77.69 183 THR A N 1
ATOM 1407 C CA . THR A 1 183 ? 20.896 16.392 -5.803 1.00 77.69 183 THR A CA 1
ATOM 1408 C C . THR A 1 183 ? 21.197 16.622 -4.324 1.00 77.69 183 THR A C 1
ATOM 1410 O O . THR A 1 183 ? 20.377 16.282 -3.470 1.00 77.69 183 THR A O 1
ATOM 1413 N N . LEU A 1 184 ? 22.316 17.286 -4.014 1.00 80.25 184 LEU A N 1
ATOM 1414 C CA . LEU A 1 184 ? 22.731 17.566 -2.635 1.00 80.25 184 LEU A CA 1
ATOM 1415 C C . LEU A 1 184 ? 21.697 18.405 -1.869 1.00 80.25 184 LEU A C 1
ATOM 1417 O O . LEU A 1 184 ? 21.398 18.100 -0.716 1.00 80.25 184 LEU A O 1
ATOM 1421 N N . ARG A 1 185 ? 21.064 19.396 -2.515 1.00 84.12 185 ARG A N 1
ATOM 1422 C CA . ARG A 1 185 ? 19.994 20.196 -1.884 1.00 84.12 185 ARG A CA 1
ATOM 1423 C C . ARG A 1 185 ? 18.814 19.358 -1.385 1.00 84.12 185 ARG A C 1
ATOM 1425 O O . ARG A 1 185 ? 18.213 19.705 -0.376 1.00 84.12 185 ARG A O 1
ATOM 1432 N N . LEU A 1 186 ? 18.455 18.290 -2.095 1.00 82.75 186 LEU A N 1
ATOM 1433 C CA . LEU A 1 186 ? 17.322 17.435 -1.727 1.00 82.75 186 LEU A CA 1
ATOM 1434 C C . LEU A 1 186 ? 17.690 16.456 -0.612 1.00 82.75 186 LEU A C 1
ATOM 1436 O O . LEU A 1 186 ? 16.881 16.219 0.280 1.00 82.75 186 LEU A O 1
ATOM 1440 N N . VAL A 1 187 ? 18.917 15.934 -0.642 1.00 83.19 187 VAL A N 1
ATOM 1441 C CA . VAL A 1 187 ? 19.443 15.039 0.400 1.00 83.19 187 VAL A CA 1
ATOM 1442 C C . VAL A 1 187 ? 19.578 15.762 1.744 1.00 83.19 187 VAL A C 1
ATOM 1444 O O . VAL A 1 187 ? 19.306 15.163 2.779 1.00 83.19 187 VAL A O 1
ATOM 1447 N N . HIS A 1 188 ? 19.934 17.049 1.733 1.00 85.69 188 HIS A N 1
ATOM 1448 C CA . HIS A 1 188 ? 20.074 17.874 2.940 1.00 85.69 188 HIS A CA 1
ATOM 1449 C C . HIS A 1 188 ? 18.809 18.666 3.315 1.00 85.69 188 HIS A C 1
ATOM 1451 O O . HIS A 1 188 ? 18.869 19.566 4.152 1.00 85.69 188 HIS A O 1
ATOM 1457 N N . ALA A 1 189 ? 17.657 18.368 2.707 1.00 87.00 189 ALA A N 1
ATOM 1458 C CA . ALA A 1 189 ? 16.397 18.996 3.092 1.00 87.00 189 ALA A CA 1
ATOM 1459 C C . ALA A 1 189 ? 15.985 18.607 4.527 1.00 87.00 189 ALA A C 1
ATOM 1461 O O . ALA A 1 189 ? 16.396 17.574 5.045 1.00 87.00 189 ALA A O 1
ATOM 1462 N N . ALA A 1 190 ? 15.110 19.402 5.153 1.00 85.94 190 ALA A N 1
ATOM 1463 C CA . ALA A 1 190 ? 14.589 19.105 6.494 1.00 85.94 190 ALA A CA 1
ATOM 1464 C C . ALA A 1 190 ? 13.814 17.770 6.566 1.00 85.94 190 ALA A C 1
ATOM 1466 O O . ALA A 1 190 ? 13.818 17.104 7.597 1.00 85.94 190 ALA A O 1
ATOM 1467 N N . ASP A 1 191 ? 13.171 17.375 5.462 1.00 87.00 191 ASP A N 1
ATOM 1468 C CA . ASP A 1 191 ? 12.605 16.039 5.253 1.00 87.00 191 ASP A CA 1
ATOM 1469 C C . ASP A 1 191 ? 13.040 15.531 3.869 1.00 87.00 191 ASP A C 1
ATOM 1471 O O . ASP A 1 191 ? 12.361 15.788 2.865 1.00 87.00 191 ASP A O 1
ATOM 1475 N N . PRO A 1 192 ? 14.191 14.840 3.784 1.00 87.69 192 PRO A N 1
ATOM 1476 C CA . PRO A 1 192 ? 14.714 14.343 2.517 1.00 87.69 192 PRO A CA 1
ATOM 1477 C C . PRO A 1 192 ? 13.766 13.346 1.855 1.00 87.69 192 PRO A C 1
ATOM 1479 O O . PRO A 1 192 ? 13.657 13.317 0.633 1.00 87.69 192 PRO A O 1
ATOM 1482 N N . ILE A 1 193 ? 13.035 12.550 2.643 1.00 87.06 193 ILE A N 1
ATOM 1483 C CA . ILE A 1 193 ? 12.130 11.530 2.111 1.00 87.06 193 ILE A CA 1
ATOM 1484 C C . ILE A 1 193 ? 10.973 12.202 1.372 1.00 87.06 193 ILE A C 1
ATOM 1486 O O . ILE A 1 193 ? 10.714 11.891 0.206 1.00 87.06 193 ILE A O 1
ATOM 1490 N N . ALA A 1 194 ? 10.306 13.160 2.014 1.00 86.06 194 ALA A N 1
ATOM 1491 C CA . ALA A 1 194 ? 9.224 13.903 1.379 1.00 86.06 194 ALA A CA 1
ATOM 1492 C C . ALA A 1 194 ? 9.726 14.748 0.196 1.00 86.06 194 ALA A C 1
ATOM 1494 O O . ALA A 1 194 ? 9.087 14.768 -0.860 1.00 86.06 194 ALA A O 1
ATOM 1495 N N . ALA A 1 195 ? 10.879 15.409 0.345 1.00 86.88 195 ALA A N 1
ATOM 1496 C CA . ALA A 1 195 ? 11.457 16.256 -0.695 1.00 86.88 195 ALA A CA 1
ATOM 1497 C C . ALA A 1 195 ? 11.827 15.464 -1.957 1.00 86.88 195 ALA A C 1
ATOM 1499 O O . ALA A 1 195 ? 11.543 15.916 -3.067 1.00 86.88 195 ALA A O 1
ATOM 1500 N N . ILE A 1 196 ? 12.422 14.279 -1.795 1.00 88.31 196 ILE A N 1
ATOM 1501 C CA . ILE A 1 196 ? 12.769 13.381 -2.901 1.00 88.31 196 ILE A CA 1
ATOM 1502 C C . ILE A 1 196 ? 11.503 12.783 -3.516 1.00 88.31 196 ILE A C 1
ATOM 1504 O O . ILE A 1 196 ? 11.356 12.807 -4.737 1.00 88.31 196 ILE A O 1
ATOM 1508 N N . ALA A 1 197 ? 10.547 12.326 -2.700 1.00 86.50 197 ALA A N 1
ATOM 1509 C CA . ALA A 1 197 ? 9.294 11.769 -3.206 1.00 86.50 197 ALA A CA 1
ATOM 1510 C C . ALA A 1 197 ? 8.515 12.763 -4.080 1.00 86.50 197 ALA A C 1
ATOM 1512 O O . ALA A 1 197 ? 7.964 12.384 -5.116 1.00 86.50 197 ALA A O 1
ATOM 1513 N N . ALA A 1 1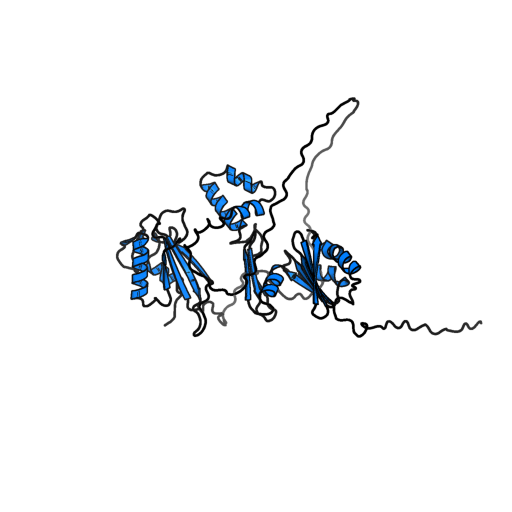98 ? 8.533 14.048 -3.715 1.00 85.38 198 ALA A N 1
ATOM 1514 C CA . ALA A 1 198 ? 7.905 15.125 -4.478 1.00 85.38 198 ALA A CA 1
ATOM 1515 C C . ALA A 1 198 ? 8.550 15.382 -5.856 1.00 85.38 198 ALA A C 1
ATOM 1517 O O . ALA A 1 198 ? 7.960 16.081 -6.678 1.00 85.38 198 ALA A O 1
ATOM 1518 N N . ARG A 1 199 ? 9.746 14.838 -6.126 1.00 79.44 199 ARG A N 1
ATOM 1519 C CA . ARG A 1 199 ? 10.433 14.940 -7.427 1.00 79.44 199 ARG A CA 1
ATOM 1520 C C . ARG A 1 199 ? 10.069 13.832 -8.401 1.00 79.44 199 ARG A C 1
ATOM 1522 O O . ARG A 1 199 ? 10.492 13.899 -9.552 1.00 79.44 199 ARG A O 1
ATOM 1529 N N . THR A 1 200 ? 9.272 12.855 -7.971 1.00 67.44 200 THR A N 1
ATOM 1530 C CA . THR A 1 200 ? 8.688 11.872 -8.883 1.00 67.44 200 THR A CA 1
ATOM 1531 C C . THR A 1 200 ? 7.970 12.617 -10.004 1.00 67.44 200 THR A C 1
ATOM 1533 O O . THR A 1 200 ? 7.093 13.431 -9.695 1.00 67.44 200 THR A O 1
ATOM 1536 N N . PRO A 1 201 ? 8.305 12.374 -11.284 1.00 56.62 201 PRO A N 1
ATOM 1537 C CA . PRO A 1 201 ? 7.589 12.973 -12.396 1.00 56.62 201 PRO A CA 1
ATOM 1538 C C . PRO A 1 201 ? 6.127 12.525 -12.331 1.00 56.62 201 PRO A C 1
ATOM 1540 O O . PRO A 1 201 ? 5.758 11.437 -12.768 1.00 56.62 201 PRO A O 1
ATOM 1543 N N . THR A 1 202 ? 5.266 13.355 -11.749 1.00 45.69 202 THR A N 1
ATOM 1544 C CA . THR A 1 202 ? 3.839 13.249 -12.021 1.00 45.69 202 THR A CA 1
ATOM 1545 C C . THR A 1 202 ? 3.706 13.661 -13.475 1.00 45.69 202 THR A C 1
ATOM 1547 O O . THR A 1 202 ? 4.120 14.762 -13.821 1.00 45.69 202 THR A O 1
ATOM 1550 N N . ARG A 1 203 ? 3.274 12.717 -14.325 1.00 37.88 203 ARG A N 1
ATOM 1551 C CA . ARG A 1 203 ? 3.037 12.891 -15.768 1.00 37.88 203 ARG A CA 1
ATOM 1552 C C . ARG A 1 203 ? 2.850 14.365 -16.138 1.00 37.88 203 ARG A C 1
ATOM 1554 O O . ARG A 1 203 ? 1.926 15.002 -15.624 1.00 37.88 203 ARG A O 1
ATOM 1561 N N . GLU A 1 204 ? 3.665 14.852 -17.076 1.00 39.09 204 GLU A N 1
ATOM 1562 C CA . GLU A 1 204 ? 3.277 15.973 -17.930 1.00 39.09 204 GLU A CA 1
ATOM 1563 C C . GLU A 1 204 ? 1.799 15.808 -18.276 1.00 39.09 204 GLU A C 1
ATOM 1565 O O . GLU A 1 204 ? 1.350 14.709 -18.630 1.00 39.09 204 GLU A O 1
ATOM 1570 N N . ARG A 1 205 ? 1.022 16.876 -18.071 1.00 31.44 205 ARG A N 1
ATOM 1571 C CA . ARG A 1 205 ? -0.396 16.897 -18.414 1.00 31.44 205 ARG A CA 1
ATOM 1572 C C . ARG A 1 205 ? -0.524 16.389 -19.846 1.00 31.44 205 ARG A C 1
ATOM 1574 O O . ARG A 1 205 ? -0.117 17.068 -20.779 1.00 31.44 205 ARG A O 1
ATOM 1581 N N . ARG A 1 206 ? -1.089 15.192 -20.007 1.00 31.91 206 ARG A N 1
ATOM 1582 C CA . ARG A 1 206 ? -1.551 14.707 -21.305 1.00 31.91 206 ARG A CA 1
ATOM 1583 C C . ARG A 1 206 ? -2.482 15.807 -21.841 1.00 31.91 206 ARG A C 1
ATOM 1585 O O . ARG A 1 206 ? -3.399 16.166 -21.093 1.00 31.91 206 ARG A O 1
ATOM 1592 N N . PRO A 1 207 ? -2.248 16.393 -23.029 1.00 31.56 207 PRO A N 1
ATOM 1593 C CA . PRO A 1 207 ? -3.220 17.311 -23.604 1.00 31.56 207 PRO A CA 1
ATOM 1594 C C . PRO A 1 207 ? -4.568 16.587 -23.651 1.00 31.56 207 PRO A C 1
ATOM 1596 O O . PRO A 1 207 ? -4.629 15.389 -23.950 1.00 31.56 207 PRO A O 1
ATOM 1599 N N . ALA A 1 208 ? -5.618 17.282 -23.215 1.00 30.41 208 ALA A N 1
ATOM 1600 C CA . ALA A 1 208 ? -6.965 16.738 -23.220 1.00 30.41 208 ALA A CA 1
ATOM 1601 C C . ALA A 1 208 ? -7.309 16.294 -24.653 1.00 30.41 208 ALA A C 1
ATOM 1603 O O . ALA A 1 208 ? -6.962 17.013 -25.593 1.00 30.41 208 ALA A O 1
ATOM 1604 N N . PRO A 1 209 ? -7.947 15.127 -24.847 1.00 34.44 209 PRO A N 1
ATOM 1605 C CA . PRO A 1 209 ? -8.498 14.804 -26.154 1.00 34.44 209 PRO A CA 1
ATOM 1606 C C . PRO A 1 209 ? -9.533 15.882 -26.531 1.00 34.44 209 PRO A C 1
ATOM 1608 O O . PRO A 1 209 ? -10.251 16.351 -25.639 1.00 34.44 209 PRO A O 1
ATOM 1611 N N . PRO A 1 210 ? -9.599 16.304 -27.807 1.00 32.56 210 PRO A N 1
ATOM 1612 C CA . PRO A 1 210 ? -10.643 17.214 -28.263 1.00 32.56 210 PRO A CA 1
ATOM 1613 C C . PRO A 1 210 ? -12.018 16.579 -28.013 1.00 32.56 210 PRO A C 1
ATOM 1615 O O . PRO A 1 210 ? -12.170 15.359 -28.081 1.00 32.56 210 PRO A O 1
ATOM 1618 N N . GLY A 1 211 ? -12.968 17.425 -27.612 1.00 33.41 211 GLY A N 1
ATOM 1619 C CA . GLY A 1 211 ? -14.232 17.045 -26.989 1.00 33.41 211 GLY A CA 1
ATOM 1620 C C . GLY A 1 211 ? -15.054 16.021 -27.771 1.00 33.41 211 GLY A C 1
ATOM 1621 O O . GLY A 1 211 ? -15.187 16.101 -28.986 1.00 33.41 211 GLY A O 1
ATOM 1622 N N . GLY A 1 212 ? -15.637 15.088 -27.023 1.00 29.14 212 GLY A N 1
ATOM 1623 C CA . GLY A 1 212 ? -16.718 14.211 -27.453 1.00 29.14 212 GLY A CA 1
ATOM 1624 C C . GLY A 1 212 ? -17.743 14.138 -26.324 1.00 29.14 212 GLY A C 1
ATOM 1625 O O . GLY A 1 212 ? -17.372 14.085 -25.150 1.00 29.14 212 GLY A O 1
ATOM 1626 N N . GLU A 1 213 ? -19.009 14.241 -26.698 1.00 30.20 213 GLU A N 1
ATOM 1627 C CA . GLU A 1 213 ? -20.168 14.542 -25.861 1.00 30.20 213 GLU A CA 1
ATOM 1628 C C . GLU A 1 213 ? -20.487 13.511 -24.760 1.00 30.20 213 GLU A C 1
ATOM 1630 O O . GLU A 1 213 ? -19.955 12.406 -24.684 1.00 30.20 213 GLU A O 1
ATOM 1635 N N . HIS A 1 214 ? -21.351 13.951 -23.847 1.00 31.53 214 HIS A N 1
ATOM 1636 C CA . HIS A 1 214 ? -21.667 13.375 -22.545 1.00 31.53 214 HIS A CA 1
ATOM 1637 C C . HIS A 1 214 ? -22.350 11.995 -22.584 1.00 31.53 214 HIS A C 1
ATOM 1639 O O . HIS A 1 214 ? -23.210 11.718 -23.413 1.00 31.53 214 HIS A O 1
ATOM 1645 N N . SER A 1 215 ? -22.117 11.202 -21.531 1.00 27.12 215 SER A N 1
ATOM 1646 C CA . SER A 1 215 ? -23.169 10.391 -20.896 1.00 27.12 215 SER A CA 1
ATOM 1647 C C . SER A 1 215 ? -22.897 10.229 -19.387 1.00 27.12 215 SER A C 1
ATOM 1649 O O . SER A 1 215 ? -21.744 10.016 -18.998 1.00 27.12 215 SER A O 1
ATOM 1651 N N . PRO A 1 216 ? -23.912 10.372 -18.509 1.00 36.72 216 PRO A N 1
ATOM 1652 C CA . PRO A 1 216 ? -23.727 10.475 -17.062 1.00 36.72 216 PRO A CA 1
ATOM 1653 C C . PRO A 1 216 ? -23.708 9.093 -16.388 1.00 36.72 216 PRO A C 1
ATOM 1655 O O . PRO A 1 216 ? -24.600 8.276 -16.592 1.00 36.72 216 PRO A O 1
ATOM 1658 N N . GLY A 1 217 ? -22.713 8.821 -15.533 1.00 26.08 217 GLY A N 1
ATOM 1659 C CA . GLY A 1 217 ? -22.658 7.550 -14.803 1.00 26.08 217 GLY A CA 1
ATOM 1660 C C . GLY A 1 217 ? -21.568 7.434 -13.731 1.00 26.08 217 GLY A C 1
ATOM 1661 O O . GLY A 1 217 ? -20.430 7.088 -14.029 1.00 26.08 217 GLY A O 1
ATOM 1662 N N . ARG A 1 218 ? -21.998 7.593 -12.470 1.00 28.31 218 ARG A N 1
ATOM 1663 C CA . ARG A 1 218 ? -21.374 7.239 -11.170 1.00 28.31 218 ARG A CA 1
ATOM 1664 C C . ARG A 1 218 ? -20.293 8.160 -10.557 1.00 28.31 218 ARG A C 1
ATOM 1666 O O . ARG A 1 218 ? -19.309 8.512 -11.207 1.00 28.31 218 ARG A O 1
ATOM 1673 N N . PRO A 1 219 ? -20.413 8.483 -9.247 1.00 29.44 219 PRO A N 1
ATOM 1674 C CA . PRO A 1 219 ? -19.473 9.350 -8.546 1.00 29.44 219 PRO A CA 1
ATOM 1675 C C . PRO A 1 219 ? -18.156 8.621 -8.256 1.00 29.44 219 PRO A C 1
ATOM 1677 O O . PRO A 1 219 ? -18.104 7.644 -7.508 1.00 29.44 219 PRO A O 1
ATOM 1680 N N . ARG A 1 220 ? -17.057 9.133 -8.818 1.00 28.17 220 ARG A N 1
ATOM 1681 C CA . ARG A 1 220 ? -15.702 8.821 -8.349 1.00 28.17 220 ARG A CA 1
ATOM 1682 C C . ARG A 1 220 ? -15.470 9.551 -7.028 1.00 28.17 220 ARG A C 1
ATOM 1684 O O . ARG A 1 220 ? -15.504 10.779 -6.997 1.00 28.17 220 ARG A O 1
ATOM 1691 N N . ALA A 1 221 ? -15.184 8.808 -5.962 1.00 27.50 221 ALA A N 1
ATOM 1692 C CA . ALA A 1 221 ? -14.699 9.367 -4.707 1.00 27.50 221 ALA A CA 1
ATOM 1693 C C . ALA A 1 221 ? -13.375 10.115 -4.957 1.00 27.50 221 ALA A C 1
ATOM 1695 O O . ALA A 1 221 ? -12.317 9.514 -5.151 1.00 27.50 221 ALA A O 1
ATOM 1696 N N . ARG A 1 222 ? -13.444 11.448 -5.009 1.00 24.88 222 ARG A N 1
ATOM 1697 C CA . ARG A 1 222 ? -12.275 12.331 -5.003 1.00 24.88 222 ARG A CA 1
ATOM 1698 C C . ARG A 1 222 ? -11.779 12.437 -3.565 1.00 24.88 222 ARG A C 1
ATOM 1700 O O . ARG A 1 222 ? -12.500 12.921 -2.701 1.00 24.88 222 ARG A O 1
ATOM 1707 N N . ALA A 1 223 ? -10.534 12.039 -3.323 1.00 27.62 223 ALA A N 1
ATOM 1708 C CA . ALA A 1 223 ? -9.828 12.441 -2.113 1.00 27.62 223 ALA A CA 1
ATOM 1709 C C . ALA A 1 223 ? -9.714 13.984 -2.079 1.00 27.62 223 ALA A C 1
ATOM 1711 O O . ALA A 1 223 ? -9.389 14.583 -3.114 1.00 27.62 223 ALA A O 1
ATOM 1712 N N . PRO A 1 224 ? -9.981 14.647 -0.939 1.00 28.03 224 PRO A N 1
ATOM 1713 C CA . PRO A 1 224 ? -9.880 16.097 -0.841 1.00 28.03 224 PRO A CA 1
ATOM 1714 C C . PRO A 1 224 ? -8.415 16.540 -0.954 1.00 28.03 224 PRO A C 1
ATOM 1716 O O . PRO A 1 224 ? -7.526 16.009 -0.287 1.00 28.03 224 PRO A O 1
ATOM 1719 N N . ARG A 1 225 ? -8.168 17.525 -1.823 1.00 23.61 225 ARG A N 1
ATOM 1720 C CA . ARG A 1 225 ? -6.900 18.263 -1.880 1.00 23.61 225 ARG A CA 1
ATOM 1721 C C . ARG A 1 225 ? -6.858 19.239 -0.695 1.00 23.61 225 ARG A C 1
ATOM 1723 O O . ARG A 1 225 ? -7.875 19.884 -0.456 1.00 23.61 225 ARG A O 1
ATOM 1730 N N . PRO A 1 226 ? -5.733 19.387 0.022 1.00 31.08 226 PRO A N 1
ATOM 1731 C CA . PRO A 1 226 ? -5.592 20.471 0.982 1.00 31.08 226 PRO A CA 1
ATOM 1732 C C . PRO A 1 226 ? -5.504 21.801 0.229 1.00 31.08 226 PRO A C 1
ATOM 1734 O O . PRO A 1 226 ? -4.720 21.944 -0.714 1.00 31.08 226 PRO A O 1
ATOM 1737 N N . ASP A 1 227 ? -6.351 22.738 0.640 1.00 25.92 227 ASP A N 1
ATOM 1738 C CA . ASP A 1 227 ? -6.421 24.086 0.102 1.00 25.92 227 ASP A CA 1
ATOM 1739 C C . ASP A 1 227 ? -5.129 24.854 0.425 1.00 25.92 227 ASP A C 1
ATOM 1741 O O . ASP A 1 227 ? -4.604 24.796 1.539 1.00 25.92 227 ASP A O 1
ATOM 1745 N N . ARG A 1 228 ? -4.580 25.534 -0.582 1.00 31.19 228 ARG A N 1
ATOM 1746 C CA . ARG A 1 228 ? -3.395 26.395 -0.480 1.00 31.19 228 ARG A CA 1
ATOM 1747 C C . ARG A 1 228 ? -3.870 27.836 -0.611 1.00 31.19 228 ARG A C 1
ATOM 1749 O O . ARG A 1 228 ? -3.652 28.454 -1.650 1.00 31.19 228 ARG A O 1
ATOM 1756 N N . ARG A 1 229 ? -4.501 28.372 0.431 1.00 25.70 229 ARG A N 1
ATOM 1757 C CA . ARG A 1 229 ? -4.720 29.813 0.596 1.00 25.70 229 ARG A CA 1
ATOM 1758 C C . ARG A 1 229 ? -4.761 30.154 2.078 1.00 25.70 229 ARG A C 1
ATOM 1760 O O . ARG A 1 229 ? -5.768 29.936 2.719 1.00 25.70 229 ARG A O 1
ATOM 1767 N N . GLU A 1 230 ? -3.630 30.638 2.581 1.00 27.50 230 GLU A N 1
ATOM 1768 C CA . GLU A 1 230 ? -3.518 31.701 3.591 1.00 27.50 230 GLU A CA 1
ATOM 1769 C C . GLU A 1 230 ? -2.022 31.994 3.787 1.00 27.50 230 GLU A C 1
ATOM 1771 O O . GLU A 1 230 ? -1.349 31.526 4.699 1.00 27.50 230 GLU A O 1
ATOM 1776 N N . LEU A 1 231 ? -1.464 32.725 2.823 1.00 30.05 231 LEU A N 1
ATOM 1777 C CA . LEU A 1 231 ? -0.247 33.509 3.000 1.00 30.05 231 LEU A CA 1
ATOM 1778 C C . LEU A 1 231 ? -0.648 34.938 2.661 1.00 30.05 231 LEU A C 1
ATOM 1780 O O . LEU A 1 231 ? -0.832 35.272 1.493 1.00 30.05 231 LEU A O 1
ATOM 1784 N N . GLY A 1 232 ? -0.839 35.749 3.695 1.00 22.70 232 GLY A N 1
ATOM 1785 C CA . GLY A 1 232 ? -1.256 37.133 3.553 1.00 22.70 232 GLY A CA 1
ATOM 1786 C C . GLY A 1 232 ? -1.082 37.906 4.850 1.00 22.70 232 GLY A C 1
ATOM 1787 O O . GLY A 1 232 ? -2.003 37.984 5.643 1.00 22.70 232 GLY A O 1
ATOM 1788 N N . GLY A 1 233 ? 0.102 38.499 5.008 1.00 22.89 233 GLY A N 1
ATOM 1789 C CA . GLY A 1 233 ? 0.257 39.797 5.662 1.00 22.89 233 GLY A CA 1
ATOM 1790 C C . GLY A 1 233 ? 0.337 39.822 7.185 1.00 22.89 233 GLY A C 1
ATOM 1791 O O . GLY A 1 233 ? -0.676 39.817 7.862 1.00 22.89 233 GLY A O 1
ATOM 1792 N N . GLN A 1 234 ? 1.545 40.058 7.701 1.00 25.92 234 GLN A N 1
ATOM 1793 C CA . GLN A 1 234 ? 1.810 41.266 8.492 1.00 25.92 234 GLN A CA 1
ATOM 1794 C C . GLN A 1 234 ? 3.322 41.535 8.550 1.00 25.92 234 GLN A C 1
ATOM 1796 O O . GLN A 1 234 ? 4.113 40.742 9.054 1.00 25.92 234 GLN A O 1
ATOM 1801 N N . ARG A 1 235 ? 3.713 42.672 7.960 1.00 22.38 235 ARG A N 1
ATOM 1802 C CA . ARG A 1 235 ? 4.988 43.365 8.171 1.00 22.38 235 ARG A CA 1
ATOM 1803 C C . ARG A 1 235 ? 4.770 44.399 9.279 1.00 22.38 235 ARG A C 1
ATOM 1805 O O . ARG A 1 235 ? 3.838 45.182 9.144 1.00 22.38 235 ARG A O 1
ATOM 1812 N N . ALA A 1 236 ? 5.672 44.475 10.255 1.00 24.48 236 ALA A N 1
ATOM 1813 C CA . ALA A 1 236 ? 6.096 45.700 10.959 1.00 24.48 236 ALA A CA 1
ATOM 1814 C C . ALA A 1 236 ? 7.297 45.328 11.859 1.00 24.48 236 ALA A C 1
ATOM 1816 O O . ALA A 1 236 ? 7.194 44.398 12.647 1.00 24.48 236 ALA A O 1
ATOM 1817 N N . ARG A 1 237 ? 8.521 45.775 11.528 1.00 22.78 237 ARG A N 1
ATOM 1818 C CA . ARG A 1 237 ? 9.240 46.937 12.114 1.00 22.78 237 ARG A CA 1
ATOM 1819 C C . ARG A 1 237 ? 9.595 46.715 13.599 1.00 22.78 237 ARG A C 1
ATOM 1821 O O . ARG A 1 237 ? 8.717 46.637 14.436 1.00 22.78 237 ARG A O 1
ATOM 1828 N N . GLN A 1 238 ? 10.853 46.356 13.875 1.00 22.72 238 GLN A N 1
ATOM 1829 C CA . GLN A 1 238 ? 11.938 47.240 14.360 1.00 22.72 238 GLN A CA 1
ATOM 1830 C C . GLN A 1 238 ? 11.765 47.711 15.812 1.00 22.72 238 GLN A C 1
ATOM 1832 O O . GLN A 1 238 ? 10.863 48.488 16.096 1.00 22.72 238 GLN A O 1
ATOM 1837 N N . SER A 1 239 ? 12.704 47.323 16.686 1.00 23.36 239 SER A N 1
ATOM 1838 C CA . SER A 1 239 ? 13.204 48.135 17.811 1.00 23.36 239 SER A CA 1
ATOM 1839 C C . SER A 1 239 ? 14.575 47.612 18.279 1.00 23.36 239 SER A C 1
ATOM 1841 O O . SER A 1 239 ? 14.766 46.410 18.455 1.00 23.36 239 SER A O 1
ATOM 1843 N N . MET A 1 240 ? 15.526 48.540 18.393 1.00 21.00 240 MET A N 1
ATOM 1844 C CA . MET A 1 240 ? 16.941 48.419 18.777 1.00 21.00 240 MET A CA 1
ATOM 1845 C C . MET A 1 240 ? 17.166 48.254 20.303 1.00 21.00 240 MET A C 1
ATOM 1847 O O . MET A 1 240 ? 16.452 48.871 21.081 1.00 21.00 240 MET A O 1
ATOM 1851 N N . VAL A 1 241 ? 18.153 47.419 20.688 1.00 22.89 241 VAL A N 1
ATOM 1852 C CA . VAL A 1 241 ? 19.412 47.637 21.492 1.00 22.89 241 VAL A CA 1
ATOM 1853 C C . VAL A 1 241 ? 19.482 48.896 22.410 1.00 22.89 241 VAL A C 1
ATOM 1855 O O . VAL A 1 241 ? 19.044 49.938 21.925 1.00 22.89 241 VAL A O 1
ATOM 1858 N N . PRO A 1 242 ? 20.038 48.886 23.670 1.00 27.06 242 PRO A N 1
ATOM 1859 C CA . PRO A 1 242 ? 21.476 48.672 24.056 1.00 27.06 242 PRO A CA 1
ATOM 1860 C C . PRO A 1 242 ? 21.750 47.851 25.351 1.00 27.06 242 PRO A C 1
ATOM 1862 O O . PRO A 1 242 ? 20.878 47.725 26.195 1.00 27.06 242 PRO A O 1
ATOM 1865 N N . GLN A 1 243 ? 22.814 47.031 25.479 1.00 23.67 243 GLN A N 1
ATOM 1866 C CA . GLN A 1 243 ? 24.267 47.237 25.759 1.00 23.67 243 GLN A CA 1
ATOM 1867 C C . GLN A 1 243 ? 24.682 47.816 27.143 1.00 23.67 243 GLN A C 1
ATOM 1869 O O . GLN A 1 243 ? 24.316 48.934 27.477 1.00 23.67 243 GLN A O 1
ATOM 1874 N N . GLY A 1 244 ? 25.564 47.070 27.849 1.00 22.42 244 GLY A N 1
ATOM 1875 C CA . GLY A 1 244 ? 26.444 47.445 28.993 1.00 22.42 244 GLY A CA 1
ATOM 1876 C C . GLY A 1 244 ? 26.820 46.200 29.842 1.00 22.42 244 GLY A C 1
ATOM 1877 O O . GLY A 1 244 ? 25.906 45.578 30.365 1.00 22.42 244 GLY A O 1
ATOM 1878 N N . ARG A 1 245 ? 28.026 45.584 29.757 1.00 23.16 245 ARG A N 1
ATOM 1879 C CA . ARG A 1 245 ? 29.332 45.849 30.457 1.00 23.16 245 ARG A CA 1
ATOM 1880 C C . ARG A 1 245 ? 29.212 45.764 31.998 1.00 23.16 245 ARG A C 1
ATOM 1882 O O . ARG A 1 245 ? 28.262 46.325 32.513 1.00 23.16 245 ARG A O 1
ATOM 1889 N N . ASP A 1 246 ? 30.020 45.075 32.822 1.00 24.72 246 ASP A N 1
ATOM 1890 C CA . ASP A 1 246 ? 31.440 44.637 32.874 1.00 24.72 246 ASP A CA 1
ATOM 1891 C C . ASP A 1 246 ? 31.559 43.417 33.850 1.00 24.72 246 ASP A C 1
ATOM 1893 O O . ASP A 1 246 ? 30.731 43.291 34.743 1.00 24.72 246 ASP A O 1
ATOM 1897 N N . ALA A 1 247 ? 32.352 42.356 33.621 1.0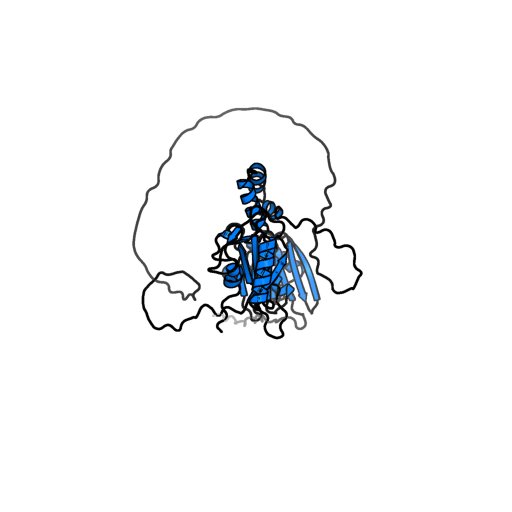0 24.25 247 ALA A N 1
ATOM 1898 C CA . ALA A 1 247 ? 33.795 42.108 33.864 1.00 24.25 247 ALA A CA 1
ATOM 1899 C C . ALA A 1 247 ? 34.202 41.611 35.285 1.00 24.25 247 ALA A C 1
ATOM 1901 O O . ALA A 1 247 ? 33.785 42.188 36.282 1.00 24.25 247 ALA A O 1
ATOM 1902 N N . ARG A 1 248 ? 35.156 40.644 35.294 1.00 24.39 248 ARG A N 1
ATOM 1903 C CA . ARG A 1 248 ? 36.072 40.166 36.379 1.00 24.39 248 ARG A CA 1
ATOM 1904 C C . ARG A 1 248 ? 35.516 39.086 37.331 1.00 24.39 248 ARG A C 1
ATOM 1906 O O . ARG A 1 248 ? 34.372 39.173 37.736 1.00 24.39 248 ARG A O 1
ATOM 1913 N N . ASP A 1 249 ? 36.208 38.018 37.740 1.00 26.70 249 ASP A N 1
ATOM 1914 C CA . ASP A 1 249 ? 37.589 37.528 37.590 1.00 26.70 249 ASP A CA 1
ATOM 1915 C C . ASP A 1 249 ? 37.608 35.985 37.768 1.00 26.70 249 ASP A C 1
ATOM 1917 O O . ASP A 1 249 ? 36.714 35.409 38.388 1.00 26.70 249 ASP A O 1
ATOM 1921 N N . GLY A 1 250 ? 38.625 35.304 37.216 1.00 21.53 250 GLY A N 1
ATOM 1922 C CA . GLY A 1 250 ? 38.931 33.882 37.485 1.00 21.53 250 GLY A CA 1
ATOM 1923 C C . GLY A 1 250 ? 39.563 33.656 38.881 1.00 21.53 250 GLY A C 1
ATOM 1924 O O . GLY A 1 250 ? 39.582 34.605 39.659 1.00 21.53 250 GLY A O 1
ATOM 1925 N N . PRO A 1 251 ? 40.152 32.475 39.218 1.00 32.44 251 PRO A N 1
ATOM 1926 C CA . PRO A 1 251 ? 41.043 31.728 38.320 1.00 32.44 251 PRO A CA 1
ATOM 1927 C C . PRO A 1 251 ? 41.080 30.170 38.437 1.00 32.44 251 PRO A C 1
ATOM 1929 O O . PRO A 1 251 ? 40.667 29.562 39.412 1.00 32.44 251 PRO A O 1
ATOM 1932 N N . ARG A 1 252 ? 41.738 29.579 37.421 1.00 25.12 252 ARG A N 1
ATOM 1933 C CA . ARG A 1 252 ? 42.670 28.416 37.426 1.00 25.12 252 ARG A CA 1
ATOM 1934 C C . ARG A 1 252 ? 42.171 26.954 37.608 1.00 25.12 252 ARG A C 1
ATOM 1936 O O . ARG A 1 252 ? 41.742 26.507 38.658 1.00 25.12 252 ARG A O 1
ATOM 1943 N N . ARG A 1 253 ? 42.403 26.207 36.511 1.00 23.98 253 ARG A N 1
ATOM 1944 C CA . ARG A 1 253 ? 42.612 24.746 36.290 1.00 23.98 253 ARG A CA 1
ATOM 1945 C C . ARG A 1 253 ? 43.816 24.185 37.120 1.00 23.98 253 ARG A C 1
ATOM 1947 O O . ARG A 1 253 ? 44.493 25.041 37.687 1.00 23.98 253 ARG A O 1
ATOM 1954 N N . PRO A 1 254 ? 44.217 22.871 37.108 1.00 37.59 254 PRO A N 1
ATOM 1955 C CA . PRO A 1 254 ? 44.004 21.856 36.046 1.00 37.59 254 PRO A CA 1
ATOM 1956 C C . PRO A 1 254 ? 43.960 20.333 36.398 1.00 37.59 254 PRO A C 1
ATOM 1958 O O . PRO A 1 254 ? 44.217 19.909 37.513 1.00 37.59 254 PRO A O 1
ATOM 1961 N N . ALA A 1 255 ? 43.767 19.543 35.323 1.00 24.17 255 ALA A N 1
ATOM 1962 C CA . ALA A 1 255 ? 44.424 18.258 34.987 1.00 24.17 255 ALA A CA 1
ATOM 1963 C C . ALA A 1 255 ? 43.824 16.896 35.422 1.00 24.17 255 ALA A C 1
ATOM 1965 O O . ALA A 1 255 ? 43.307 16.731 36.516 1.00 24.17 255 ALA A O 1
ATOM 1966 N N . GLY A 1 256 ? 43.991 15.903 34.524 1.00 25.28 256 GLY A N 1
ATOM 1967 C CA . GLY A 1 256 ? 43.870 14.453 34.775 1.00 25.28 256 GLY A CA 1
ATOM 1968 C C . GLY A 1 256 ? 42.842 13.744 33.877 1.00 25.28 256 GLY A C 1
ATOM 1969 O O . GLY A 1 256 ? 41.681 13.645 34.238 1.00 25.28 256 GLY A O 1
ATOM 1970 N N . SER A 1 257 ? 43.122 13.452 32.602 1.00 25.47 257 SER A N 1
ATOM 1971 C CA . SER A 1 257 ? 43.839 12.273 32.065 1.00 25.47 257 SER A CA 1
ATOM 1972 C C . SER A 1 257 ? 42.939 11.079 31.696 1.00 25.47 257 SER A C 1
ATOM 1974 O O . SER A 1 257 ? 42.372 10.379 32.526 1.00 25.47 257 SER A O 1
ATOM 1976 N N . VAL A 1 258 ? 42.907 10.862 30.385 1.00 23.83 258 VAL A N 1
ATOM 1977 C CA . VAL A 1 258 ? 42.668 9.651 29.589 1.00 23.83 258 VAL A CA 1
ATOM 1978 C C . VAL A 1 258 ? 43.154 8.346 30.258 1.00 23.83 258 VAL A C 1
ATOM 1980 O O . VAL A 1 258 ? 44.283 8.320 30.731 1.00 23.83 258 VAL A O 1
ATOM 1983 N N . ALA A 1 259 ? 42.380 7.244 30.183 1.00 24.39 259 ALA A N 1
ATOM 1984 C CA . ALA A 1 259 ? 42.760 6.007 29.456 1.00 24.39 259 ALA A CA 1
ATOM 1985 C C . ALA A 1 259 ? 42.032 4.699 29.869 1.00 24.39 259 ALA A C 1
ATOM 1987 O O . ALA A 1 259 ? 42.021 4.287 31.019 1.00 24.39 259 ALA A O 1
ATOM 1988 N N . ARG A 1 260 ? 41.619 3.986 28.807 1.00 24.47 260 ARG A N 1
ATOM 1989 C CA . ARG A 1 260 ? 41.711 2.533 28.530 1.00 24.47 260 ARG A CA 1
ATOM 1990 C C . ARG A 1 260 ? 40.841 1.482 29.247 1.00 24.47 260 ARG A C 1
ATOM 1992 O O . ARG A 1 260 ? 41.023 1.101 30.392 1.00 24.47 260 ARG A O 1
ATOM 1999 N N . ALA A 1 261 ? 40.059 0.854 28.366 1.00 25.83 261 ALA A N 1
ATOM 2000 C CA . ALA A 1 261 ? 39.656 -0.546 28.268 1.00 25.83 261 ALA A CA 1
ATOM 2001 C C . ALA A 1 261 ? 40.549 -1.608 28.939 1.00 25.83 261 ALA A C 1
ATOM 2003 O O . ALA A 1 261 ? 41.762 -1.644 28.720 1.00 25.83 261 ALA A O 1
ATOM 2004 N N . ARG A 1 262 ? 39.892 -2.612 29.540 1.00 25.89 262 ARG A N 1
ATOM 2005 C CA . ARG A 1 262 ? 40.366 -4.004 29.586 1.00 25.89 262 ARG A CA 1
ATOM 2006 C C . ARG A 1 262 ? 39.214 -4.995 29.401 1.00 25.89 262 ARG A C 1
ATOM 2008 O O . ARG A 1 262 ? 38.112 -4.803 29.901 1.00 25.89 262 ARG A O 1
ATOM 2015 N N . ARG A 1 263 ? 39.523 -6.042 28.633 1.00 25.22 263 ARG A N 1
ATOM 2016 C CA . ARG A 1 263 ? 38.734 -7.253 28.384 1.00 25.22 263 ARG A CA 1
ATOM 2017 C C . ARG A 1 263 ? 38.758 -8.151 29.625 1.00 25.22 263 ARG A C 1
ATOM 2019 O O . ARG A 1 263 ? 39.783 -8.216 30.295 1.00 25.22 263 ARG A O 1
ATOM 2026 N N . GLY A 1 264 ? 37.692 -8.916 29.840 1.00 25.97 264 GLY A N 1
ATOM 2027 C CA . GLY A 1 264 ? 37.659 -10.043 30.771 1.00 25.97 264 GLY A CA 1
ATOM 2028 C C . GLY A 1 264 ? 36.665 -11.089 30.276 1.00 25.97 264 GLY A C 1
ATOM 2029 O O . GLY A 1 264 ? 35.476 -10.809 30.170 1.00 25.97 264 GLY A O 1
ATOM 2030 N N . ALA A 1 265 ? 37.179 -12.258 29.904 1.00 26.45 265 ALA A N 1
ATOM 2031 C CA . ALA A 1 265 ? 36.418 -13.448 29.551 1.00 26.45 265 ALA A CA 1
ATOM 2032 C C . ALA A 1 265 ? 36.115 -14.266 30.819 1.00 26.45 265 ALA A C 1
ATOM 2034 O O . ALA A 1 265 ? 36.958 -14.342 31.707 1.00 26.45 265 ALA A O 1
ATOM 2035 N N . GLY A 1 266 ? 34.955 -14.921 30.871 1.00 24.95 266 GLY A N 1
ATOM 2036 C CA . GLY A 1 266 ? 34.597 -15.890 31.910 1.00 24.95 266 GLY A CA 1
ATOM 2037 C C . GLY A 1 266 ? 33.467 -16.802 31.427 1.00 24.95 266 GLY A C 1
ATOM 2038 O O . GLY A 1 266 ? 32.467 -16.316 30.903 1.00 24.95 266 GLY A O 1
ATOM 2039 N N . ARG A 1 267 ? 33.669 -18.121 31.537 1.00 24.34 267 ARG A N 1
ATOM 2040 C CA . ARG A 1 267 ? 32.737 -19.208 31.170 1.00 24.34 267 ARG A CA 1
ATOM 2041 C C . ARG A 1 267 ? 32.036 -19.781 32.417 1.00 24.34 267 ARG A C 1
ATOM 2043 O O . ARG A 1 267 ? 32.624 -19.752 33.489 1.00 24.34 267 ARG A O 1
ATOM 2050 N N . GLY A 1 268 ? 30.880 -20.428 32.196 1.00 22.28 268 GLY A N 1
ATOM 2051 C CA . GLY A 1 268 ? 30.165 -21.359 33.105 1.00 22.28 268 GLY A CA 1
ATOM 2052 C C . GLY A 1 268 ? 29.019 -20.689 33.877 1.00 22.28 268 GLY A C 1
ATOM 2053 O O . GLY A 1 268 ? 29.190 -19.561 34.309 1.00 22.28 268 GLY A O 1
ATOM 2054 N N . SER A 1 269 ? 27.816 -21.236 34.087 1.00 25.17 269 SER A N 1
ATOM 2055 C CA . SER A 1 269 ? 27.174 -22.557 33.905 1.00 25.17 269 SER A CA 1
ATOM 2056 C C . SER A 1 269 ? 25.645 -22.365 34.131 1.00 25.17 269 SER A C 1
ATOM 2058 O O . SER A 1 269 ? 25.263 -21.396 34.779 1.00 25.17 269 SER A O 1
ATOM 2060 N N . GLY A 1 270 ? 24.769 -23.225 33.574 1.00 21.09 270 GLY A N 1
ATOM 2061 C CA . GLY A 1 270 ? 23.281 -23.122 33.650 1.00 21.09 270 GLY A CA 1
ATOM 2062 C C . GLY A 1 270 ? 22.657 -23.435 35.036 1.00 21.09 270 GLY A C 1
ATOM 2063 O O . GLY A 1 270 ? 23.425 -23.448 35.994 1.00 21.09 270 GLY A O 1
ATOM 2064 N N . PRO A 1 271 ? 21.334 -23.752 35.191 1.00 36.03 271 PRO A N 1
ATOM 2065 C CA . PRO A 1 271 ? 20.331 -24.136 34.173 1.00 36.03 271 PRO A CA 1
ATOM 2066 C C . PRO A 1 271 ? 18.862 -23.612 34.356 1.00 36.03 271 PRO A C 1
ATOM 2068 O O . PRO A 1 271 ? 18.507 -22.978 35.339 1.00 36.03 271 PRO A O 1
ATOM 2071 N N . ALA A 1 272 ? 18.009 -24.007 33.392 1.00 24.62 272 ALA A N 1
ATOM 2072 C CA . ALA A 1 272 ? 16.570 -24.349 33.468 1.00 24.62 272 ALA A CA 1
ATOM 2073 C C . ALA A 1 272 ? 15.463 -23.269 33.611 1.00 24.62 272 ALA A C 1
ATOM 2075 O O . ALA A 1 272 ? 15.240 -22.683 34.661 1.00 24.62 272 ALA A O 1
ATOM 2076 N N . GLY A 1 273 ? 14.624 -23.180 32.568 1.00 25.42 273 GLY A N 1
ATOM 2077 C CA . GLY A 1 273 ? 13.272 -22.609 32.596 1.00 25.42 273 GLY A CA 1
ATOM 2078 C C . GLY A 1 273 ? 12.573 -22.838 31.252 1.00 25.42 273 GLY A C 1
ATOM 2079 O O . GLY A 1 273 ? 12.937 -22.223 30.256 1.00 25.42 273 GLY A O 1
ATOM 2080 N N . ARG A 1 274 ? 11.645 -23.801 31.204 1.00 27.34 274 ARG A N 1
ATOM 2081 C CA . ARG A 1 274 ? 10.911 -24.235 30.003 1.00 27.34 274 ARG A CA 1
ATOM 2082 C C . ARG A 1 274 ? 9.820 -23.217 29.674 1.00 27.34 274 ARG A C 1
ATOM 2084 O O . ARG A 1 274 ? 9.004 -22.953 30.542 1.00 27.34 274 ARG A O 1
ATOM 2091 N N . ASP A 1 275 ? 9.746 -22.755 28.428 1.00 27.27 275 ASP A N 1
ATOM 2092 C CA . ASP A 1 275 ? 8.540 -22.124 27.883 1.00 27.27 275 ASP A CA 1
ATOM 2093 C C . ASP A 1 275 ? 8.322 -22.568 26.432 1.00 27.27 275 ASP A C 1
ATOM 2095 O O . ASP A 1 275 ? 9.178 -22.410 25.558 1.00 27.27 275 ASP A O 1
ATOM 2099 N N . ALA A 1 276 ? 7.157 -23.170 26.200 1.00 32.59 276 ALA A N 1
ATOM 2100 C CA . ALA A 1 276 ? 6.691 -23.658 24.913 1.00 32.59 276 ALA A CA 1
ATOM 2101 C C . ALA A 1 276 ? 6.293 -22.481 24.004 1.00 32.59 276 ALA A C 1
ATOM 2103 O O . ALA A 1 276 ? 5.320 -21.775 24.265 1.00 32.59 276 ALA A O 1
ATOM 2104 N N . GLY A 1 277 ? 7.039 -22.279 22.915 1.00 26.33 277 GLY A N 1
ATOM 2105 C CA . GLY A 1 277 ? 6.764 -21.273 21.888 1.00 26.33 277 GLY A CA 1
ATOM 2106 C C . GLY A 1 277 ? 6.558 -21.910 20.514 1.00 26.33 277 GLY A C 1
ATOM 2107 O O . GLY A 1 277 ? 7.459 -22.554 19.986 1.00 26.33 277 GLY A O 1
ATOM 2108 N N . ALA A 1 278 ? 5.375 -21.707 19.930 1.00 28.02 278 ALA A N 1
ATOM 2109 C CA . ALA A 1 278 ? 5.051 -22.079 18.552 1.00 28.02 278 ALA A CA 1
ATOM 2110 C C . ALA A 1 278 ? 5.880 -21.268 17.520 1.00 28.02 278 ALA A C 1
ATOM 2112 O O . ALA A 1 278 ? 6.256 -20.124 17.803 1.00 28.02 278 ALA A O 1
ATOM 2113 N N . PRO A 1 279 ? 6.167 -21.816 16.321 1.00 30.91 279 PRO A N 1
ATOM 2114 C CA . PRO A 1 279 ? 7.355 -21.455 15.557 1.00 30.91 279 PRO A CA 1
ATOM 2115 C C . PRO A 1 279 ? 7.047 -20.477 14.420 1.00 30.91 279 PRO A C 1
ATOM 2117 O O . PRO A 1 279 ? 6.225 -20.770 13.560 1.00 30.91 279 PRO A O 1
ATOM 2120 N N . TRP A 1 280 ? 7.776 -19.361 14.341 1.00 29.95 280 TRP A N 1
ATOM 2121 C CA . TRP A 1 280 ? 7.959 -18.649 13.073 1.00 29.95 280 TRP A CA 1
ATOM 2122 C C . TRP A 1 280 ? 9.411 -18.188 12.915 1.00 29.95 280 TRP A C 1
ATOM 2124 O O . TRP A 1 280 ? 9.866 -17.254 13.570 1.00 29.95 280 TRP A O 1
ATOM 2134 N N . CYS A 1 281 ? 10.084 -18.890 11.998 1.00 26.75 281 CYS A N 1
ATOM 2135 C CA . CYS A 1 281 ? 11.270 -18.528 11.218 1.00 26.75 281 CYS A CA 1
ATOM 2136 C C . CYS A 1 281 ? 12.531 -18.063 11.967 1.00 26.75 281 CYS A C 1
ATOM 2138 O O . CYS A 1 281 ? 12.742 -16.871 12.197 1.00 26.75 281 CYS A O 1
ATOM 2140 N N . ARG A 1 282 ? 13.476 -18.997 12.145 1.00 24.94 282 ARG A N 1
ATOM 2141 C CA . ARG A 1 282 ? 14.908 -18.705 11.969 1.00 24.94 282 ARG A CA 1
ATOM 2142 C C . ARG A 1 282 ? 15.576 -19.761 11.074 1.00 24.94 282 ARG A C 1
ATOM 2144 O O . ARG A 1 282 ? 15.155 -20.914 11.108 1.00 24.94 282 ARG A O 1
ATOM 2151 N N . PRO A 1 283 ? 16.576 -19.362 10.269 1.00 36.19 283 PRO A N 1
ATOM 2152 C CA . PRO A 1 283 ? 17.218 -20.217 9.277 1.00 36.19 283 PRO A CA 1
ATOM 2153 C C . PRO A 1 283 ? 18.244 -21.132 9.954 1.00 36.19 283 PRO A C 1
ATOM 2155 O O . PRO A 1 283 ? 19.049 -20.655 10.755 1.00 36.19 283 PRO A O 1
ATOM 2158 N N . GLN A 1 284 ? 18.244 -22.426 9.633 1.00 27.81 284 GLN A N 1
ATOM 2159 C CA . GLN A 1 284 ? 19.346 -23.320 9.990 1.00 27.81 284 GLN A CA 1
ATOM 2160 C C . GLN A 1 284 ? 19.852 -24.102 8.784 1.00 27.81 284 GLN A C 1
ATOM 2162 O O . GLN A 1 284 ? 19.119 -24.415 7.849 1.00 27.81 284 GLN A O 1
ATOM 2167 N N . ALA A 1 285 ? 21.162 -24.311 8.844 1.00 26.81 285 ALA A N 1
ATOM 2168 C CA . ALA A 1 285 ? 22.034 -24.835 7.824 1.00 26.81 285 ALA A CA 1
ATOM 2169 C C . ALA A 1 285 ? 21.813 -26.325 7.523 1.00 26.81 285 ALA A C 1
ATOM 2171 O O . ALA A 1 285 ? 21.170 -27.072 8.254 1.00 26.81 285 ALA A O 1
ATOM 2172 N N . VAL A 1 286 ? 22.403 -26.694 6.395 1.00 36.47 286 VAL A N 1
ATOM 2173 C CA . VAL A 1 286 ? 22.342 -27.949 5.653 1.00 36.47 286 VAL A CA 1
ATOM 2174 C C . VAL A 1 286 ? 22.802 -29.153 6.489 1.00 36.47 286 VAL A C 1
ATOM 2176 O O . VAL A 1 286 ? 23.943 -29.186 6.941 1.00 36.47 286 VAL A O 1
ATOM 2179 N N . ALA A 1 287 ? 21.958 -30.181 6.605 1.00 25.72 287 ALA A N 1
ATOM 2180 C CA . ALA A 1 287 ? 22.367 -31.537 6.973 1.00 25.72 287 ALA A CA 1
ATOM 2181 C C . ALA A 1 287 ? 21.689 -32.544 6.029 1.00 25.72 287 ALA A C 1
ATOM 2183 O O . ALA A 1 287 ? 20.476 -32.518 5.827 1.00 25.72 287 ALA A O 1
ATOM 2184 N N . ARG A 1 288 ? 22.514 -33.378 5.389 1.00 37.84 288 ARG A N 1
ATOM 2185 C CA . ARG A 1 288 ? 22.157 -34.356 4.355 1.00 37.84 288 ARG A CA 1
ATOM 2186 C C . ARG A 1 288 ? 21.421 -35.555 4.956 1.00 37.84 288 ARG A C 1
ATOM 2188 O O . ARG A 1 288 ? 22.029 -36.269 5.739 1.00 37.84 288 ARG A O 1
ATOM 2195 N N . LEU A 1 289 ? 20.204 -35.834 4.490 1.00 27.77 289 LEU A N 1
ATOM 2196 C CA . LEU A 1 289 ? 19.577 -37.164 4.482 1.00 27.77 289 LEU A CA 1
ATOM 2197 C C . LEU A 1 289 ? 18.626 -37.234 3.270 1.00 27.77 289 LEU A C 1
ATOM 2199 O O . LEU A 1 289 ? 17.670 -36.468 3.190 1.00 27.77 289 LEU A O 1
ATOM 2203 N N . GLY A 1 290 ? 18.912 -38.111 2.304 1.00 28.23 290 GLY A N 1
ATOM 2204 C CA . GLY A 1 290 ? 17.960 -38.523 1.258 1.00 28.23 290 GLY A CA 1
ATOM 2205 C C . GLY A 1 290 ? 17.390 -39.918 1.559 1.00 28.23 290 GLY A C 1
ATOM 2206 O O . GLY A 1 290 ? 17.743 -40.495 2.584 1.00 28.23 290 GLY A O 1
ATOM 2207 N N . PRO A 1 291 ? 16.597 -40.532 0.663 1.00 39.81 291 PRO A N 1
ATOM 2208 C CA . PRO A 1 291 ? 15.638 -39.942 -0.262 1.00 39.81 291 PRO A CA 1
ATOM 2209 C C . PRO A 1 291 ? 14.238 -40.553 -0.035 1.00 39.81 291 PRO A C 1
ATOM 2211 O O . PRO A 1 291 ? 14.015 -41.720 -0.338 1.00 39.81 291 PRO A O 1
ATOM 2214 N N . ARG A 1 292 ? 13.262 -39.761 0.423 1.00 29.89 292 ARG A N 1
ATOM 2215 C CA . ARG A 1 292 ? 11.828 -40.003 0.163 1.00 29.89 292 ARG A CA 1
ATOM 2216 C C . ARG A 1 292 ? 11.117 -38.654 0.047 1.00 29.89 292 ARG A C 1
ATOM 2218 O O . ARG A 1 292 ? 10.601 -38.118 1.019 1.00 29.89 292 ARG A O 1
ATOM 2225 N N . GLU A 1 293 ? 11.160 -38.086 -1.156 1.00 33.78 293 GLU A N 1
ATOM 2226 C CA . GLU A 1 293 ? 10.384 -36.903 -1.541 1.00 33.78 293 GLU A CA 1
ATOM 2227 C C . GLU A 1 293 ? 8.930 -37.296 -1.860 1.00 33.78 293 GLU A C 1
ATOM 2229 O O . GLU A 1 293 ? 8.707 -38.084 -2.780 1.00 33.78 293 GLU A O 1
ATOM 2234 N N . PRO A 1 294 ? 7.916 -36.645 -1.273 1.00 30.41 294 PRO A N 1
ATOM 2235 C CA . PRO A 1 294 ? 6.821 -36.107 -2.052 1.00 30.41 294 PRO A CA 1
ATOM 2236 C C . PRO A 1 294 ? 7.302 -34.765 -2.611 1.00 30.41 294 PRO A C 1
ATOM 2238 O O . PRO A 1 294 ? 7.417 -33.770 -1.895 1.00 30.41 294 PRO A O 1
ATOM 2241 N N . ARG A 1 295 ? 7.641 -34.756 -3.902 1.00 29.03 295 ARG A N 1
ATOM 2242 C CA . ARG A 1 295 ? 8.034 -33.562 -4.654 1.00 29.03 295 ARG A CA 1
ATOM 2243 C C . ARG A 1 295 ? 6.967 -32.475 -4.496 1.00 29.03 295 ARG A C 1
ATOM 2245 O O . ARG A 1 295 ? 5.915 -32.550 -5.130 1.00 29.03 295 ARG A O 1
ATOM 2252 N N . LEU A 1 296 ? 7.242 -31.435 -3.707 1.00 34.97 296 LEU A N 1
ATOM 2253 C CA . LEU A 1 296 ? 6.526 -30.166 -3.831 1.00 34.97 296 LEU A CA 1
ATOM 2254 C C . LEU A 1 296 ? 6.973 -29.537 -5.156 1.00 34.97 296 LEU A C 1
ATOM 2256 O O . LEU A 1 296 ? 7.975 -28.830 -5.235 1.00 34.97 296 LEU A O 1
ATOM 2260 N N . GLY A 1 297 ? 6.264 -29.881 -6.230 1.00 26.86 297 GLY A N 1
ATOM 2261 C CA . GLY A 1 297 ? 6.516 -29.352 -7.560 1.00 26.86 297 GLY A CA 1
ATOM 2262 C C . GLY A 1 297 ? 6.313 -27.841 -7.583 1.00 26.86 297 GLY A C 1
ATOM 2263 O O . GLY A 1 297 ? 5.188 -27.359 -7.703 1.00 26.86 297 GLY A O 1
ATOM 2264 N N . TYR A 1 298 ? 7.404 -27.083 -7.535 1.00 40.09 298 TYR A N 1
ATOM 2265 C CA . TYR A 1 298 ? 7.417 -25.774 -8.168 1.00 40.09 298 TYR A CA 1
ATOM 2266 C C . TYR A 1 298 ? 7.118 -25.970 -9.662 1.00 40.09 298 TYR A C 1
ATOM 2268 O O . TYR A 1 298 ? 7.700 -26.839 -10.313 1.00 40.09 298 TYR A O 1
ATOM 2276 N N . THR A 1 299 ? 6.279 -25.085 -10.211 1.00 39.88 299 THR A N 1
ATOM 2277 C CA . THR A 1 299 ? 6.033 -24.855 -11.651 1.00 39.88 299 THR A CA 1
ATOM 2278 C C . THR A 1 299 ? 4.843 -25.587 -12.303 1.00 39.88 299 THR A C 1
ATOM 2280 O O . THR A 1 299 ? 5.001 -26.326 -13.271 1.00 39.88 299 THR A O 1
ATOM 2283 N N . ARG A 1 300 ? 3.606 -25.253 -11.907 1.00 43.06 300 ARG A N 1
ATOM 2284 C CA . ARG A 1 300 ? 2.533 -25.084 -12.912 1.00 43.06 300 ARG A CA 1
ATOM 2285 C C . ARG A 1 300 ? 2.538 -23.616 -13.337 1.00 43.06 300 ARG A C 1
ATOM 2287 O O . ARG A 1 300 ? 1.982 -22.775 -12.640 1.00 43.06 300 ARG A O 1
ATOM 2294 N N . MET A 1 301 ? 3.215 -23.285 -14.440 1.00 53.88 301 MET A N 1
ATOM 2295 C CA . MET A 1 301 ? 3.053 -21.960 -15.049 1.00 53.88 301 MET A CA 1
ATOM 2296 C C . MET A 1 301 ? 1.618 -21.866 -15.564 1.00 53.88 301 MET A C 1
ATOM 2298 O O . MET A 1 301 ? 1.228 -22.620 -16.452 1.00 53.88 301 MET A O 1
ATOM 2302 N N . THR A 1 302 ? 0.823 -20.971 -14.983 1.00 63.31 302 THR A N 1
ATOM 2303 C CA . THR A 1 302 ? -0.479 -20.607 -15.541 1.00 63.31 302 THR A CA 1
ATOM 2304 C C . THR A 1 302 ? -0.286 -20.068 -16.960 1.00 63.31 302 THR A C 1
ATOM 2306 O O . THR A 1 302 ? 0.723 -19.403 -17.216 1.00 63.31 302 THR A O 1
ATOM 2309 N N . PRO A 1 303 ? -1.211 -20.341 -17.897 1.00 77.50 303 PRO A N 1
ATOM 2310 C CA . PRO A 1 303 ? -1.145 -19.770 -19.235 1.00 77.50 303 PRO A CA 1
ATOM 2311 C C . PRO A 1 303 ? -1.073 -18.241 -19.148 1.00 77.50 303 PRO A C 1
ATOM 2313 O O . PRO A 1 303 ? -1.806 -17.618 -18.377 1.00 77.50 303 PRO A O 1
ATOM 2316 N N . ARG A 1 304 ? -0.161 -17.634 -19.911 1.00 88.69 304 ARG A N 1
ATOM 2317 C CA . ARG A 1 304 ? 0.095 -16.185 -19.897 1.00 88.69 304 ARG A CA 1
ATOM 2318 C C . ARG A 1 304 ? -0.347 -15.534 -21.195 1.00 88.69 304 ARG A C 1
ATOM 2320 O O . ARG A 1 304 ? -0.226 -16.156 -22.258 1.00 88.69 304 ARG A O 1
ATOM 2327 N N . ARG A 1 305 ? -0.768 -14.275 -21.090 1.00 91.81 305 ARG A N 1
ATOM 2328 C CA . ARG A 1 305 ? -0.857 -13.337 -22.211 1.00 91.81 305 ARG A CA 1
ATOM 2329 C C . ARG A 1 305 ? 0.192 -12.235 -22.051 1.00 91.81 305 ARG A C 1
ATOM 2331 O O . ARG A 1 305 ? 0.494 -11.828 -20.930 1.00 91.81 305 ARG A O 1
ATOM 2338 N N . LEU A 1 306 ? 0.729 -11.749 -23.159 1.00 94.56 306 LEU A N 1
ATOM 2339 C CA . LEU A 1 306 ? 1.750 -10.715 -23.228 1.00 94.56 306 LEU A CA 1
ATOM 2340 C C . LEU A 1 306 ? 1.193 -9.454 -23.881 1.00 94.56 306 LEU A C 1
ATOM 2342 O O . LEU A 1 306 ? 0.410 -9.524 -24.831 1.00 94.56 306 LEU A O 1
ATOM 2346 N N . VAL A 1 307 ? 1.654 -8.303 -23.403 1.00 94.69 307 VAL A N 1
ATOM 2347 C CA . VAL A 1 307 ? 1.594 -7.046 -24.150 1.00 94.69 307 VAL A CA 1
ATOM 2348 C C . VAL A 1 307 ? 3.025 -6.597 -24.396 1.00 94.69 307 VAL A C 1
ATOM 2350 O O . VAL A 1 307 ? 3.738 -6.250 -23.455 1.00 94.69 307 VAL A O 1
ATOM 2353 N N . ILE A 1 308 ? 3.448 -6.634 -25.656 1.00 96.12 308 ILE A N 1
ATOM 2354 C CA . ILE A 1 308 ? 4.781 -6.217 -26.081 1.00 96.12 308 ILE A CA 1
ATOM 2355 C C . ILE A 1 308 ? 4.683 -4.783 -26.598 1.00 96.12 308 ILE A C 1
ATOM 2357 O O . ILE A 1 308 ? 3.914 -4.489 -27.510 1.00 96.12 308 ILE A O 1
ATOM 2361 N N . THR A 1 309 ? 5.431 -3.877 -25.977 1.00 94.62 309 THR A N 1
ATOM 2362 C CA . THR A 1 309 ? 5.493 -2.461 -26.342 1.00 94.62 309 THR A CA 1
ATOM 2363 C C . THR A 1 309 ? 6.849 -2.158 -26.961 1.00 94.62 309 THR A C 1
ATOM 2365 O O . THR A 1 309 ? 7.878 -2.434 -26.340 1.00 94.62 309 THR A O 1
ATOM 2368 N N . VAL A 1 310 ? 6.839 -1.564 -28.151 1.00 92.81 310 VAL A N 1
ATOM 2369 C CA . VAL A 1 310 ? 8.038 -1.093 -28.859 1.00 92.81 310 VAL A CA 1
ATOM 2370 C C . VAL A 1 310 ? 7.900 0.409 -29.093 1.00 92.81 310 VAL A C 1
ATOM 2372 O O . VAL A 1 310 ? 6.811 0.887 -29.419 1.00 92.81 310 VAL A O 1
ATOM 2375 N N . CYS A 1 311 ? 8.981 1.168 -28.906 1.00 87.75 311 CYS A N 1
ATOM 2376 C CA . CYS A 1 311 ? 8.979 2.610 -29.139 1.00 87.75 311 CYS A CA 1
ATOM 2377 C C . CYS A 1 311 ? 9.525 2.924 -30.540 1.00 87.75 311 CYS A C 1
ATOM 2379 O O . CYS A 1 311 ? 10.742 2.966 -30.709 1.00 87.75 311 CYS A O 1
ATOM 2381 N N . PRO A 1 312 ? 8.681 3.214 -31.549 1.00 84.12 312 PRO A N 1
ATOM 2382 C CA . PRO A 1 312 ? 9.154 3.459 -32.918 1.00 84.12 312 PRO A CA 1
ATOM 2383 C C . PRO A 1 312 ? 10.036 4.712 -33.050 1.00 84.12 312 PRO A C 1
ATOM 2385 O O . PRO A 1 312 ? 10.718 4.888 -34.052 1.00 84.12 312 PRO A O 1
ATOM 2388 N N . ARG A 1 313 ? 10.033 5.597 -32.041 1.00 81.88 313 ARG A N 1
ATOM 2389 C CA . ARG A 1 313 ? 10.829 6.836 -32.020 1.00 81.88 313 ARG A CA 1
ATOM 2390 C C . ARG A 1 313 ? 12.255 6.642 -31.504 1.00 81.88 313 ARG A C 1
ATOM 2392 O O . ARG A 1 313 ? 13.045 7.585 -31.563 1.00 81.88 313 ARG A O 1
ATOM 2399 N N . GLU A 1 314 ? 12.580 5.476 -30.953 1.00 81.00 314 GLU A N 1
ATOM 2400 C CA . GLU A 1 314 ? 13.926 5.205 -30.457 1.00 81.00 314 GLU A CA 1
ATOM 2401 C C . GLU A 1 314 ? 14.900 4.984 -31.609 1.00 81.00 314 GLU A C 1
ATOM 2403 O O . GLU A 1 314 ? 14.667 4.197 -32.524 1.00 81.00 314 GLU A O 1
ATOM 2408 N N . ARG A 1 315 ? 16.018 5.710 -31.551 1.00 81.56 315 ARG A N 1
ATOM 2409 C CA . ARG A 1 315 ? 17.078 5.626 -32.551 1.00 81.56 315 ARG A CA 1
ATOM 2410 C C . ARG A 1 315 ? 18.031 4.494 -32.195 1.00 81.56 315 ARG A C 1
ATOM 2412 O O . ARG A 1 315 ? 18.394 4.319 -31.033 1.00 81.56 315 ARG A O 1
ATOM 2419 N N . GLY A 1 316 ? 18.505 3.792 -33.213 1.00 87.56 316 GLY A N 1
ATOM 2420 C CA . GLY A 1 316 ? 19.510 2.746 -33.080 1.00 87.56 316 GLY A CA 1
ATOM 2421 C C . GLY A 1 316 ? 19.158 1.525 -33.912 1.00 87.56 316 GLY A C 1
ATOM 2422 O O . GLY A 1 316 ? 18.043 1.390 -34.408 1.00 87.56 316 GLY A O 1
ATOM 2423 N N . ILE A 1 317 ? 20.140 0.647 -34.080 1.00 91.25 317 ILE A N 1
ATOM 2424 C CA . ILE A 1 317 ? 20.010 -0.579 -34.861 1.00 91.25 317 ILE A CA 1
ATOM 2425 C C . ILE A 1 317 ? 20.624 -1.707 -34.049 1.00 91.25 317 ILE A C 1
ATOM 2427 O O . ILE A 1 317 ? 21.720 -1.559 -33.508 1.00 91.25 317 ILE A O 1
ATOM 2431 N N . VAL A 1 318 ? 19.934 -2.838 -34.004 1.00 92.62 318 VAL A N 1
ATOM 2432 C CA . VAL A 1 318 ? 20.460 -4.094 -33.467 1.00 92.62 318 VAL A CA 1
ATOM 2433 C C . VAL A 1 318 ? 20.591 -5.116 -34.588 1.00 92.62 318 VAL A C 1
ATOM 2435 O O . VAL A 1 318 ? 19.879 -5.048 -35.590 1.00 92.62 318 VAL A O 1
ATOM 2438 N N . VAL A 1 319 ? 21.539 -6.041 -34.452 1.00 94.62 319 VAL A N 1
ATOM 2439 C CA . VAL A 1 319 ? 21.800 -7.077 -35.455 1.00 94.62 319 VAL A CA 1
ATOM 2440 C C . VAL A 1 319 ? 21.641 -8.433 -34.797 1.00 94.62 319 VAL A C 1
ATOM 2442 O O . VAL A 1 319 ? 22.483 -8.836 -34.005 1.00 94.62 319 VAL A O 1
ATOM 2445 N N . LEU A 1 320 ? 20.548 -9.121 -35.115 1.00 95.56 320 LEU A N 1
ATOM 2446 C CA . LEU A 1 320 ? 20.253 -10.451 -34.589 1.00 95.56 320 LEU A CA 1
ATOM 2447 C C . LEU A 1 320 ? 19.328 -11.227 -35.537 1.00 95.56 320 LEU A C 1
ATOM 2449 O O . LEU A 1 320 ? 18.636 -10.619 -36.360 1.00 95.56 320 LEU A O 1
ATOM 2453 N N . PRO A 1 321 ? 19.298 -12.566 -35.462 1.00 97.00 321 PRO A N 1
ATOM 2454 C CA . PRO A 1 321 ? 18.318 -13.371 -36.183 1.00 97.00 321 PRO A CA 1
ATOM 2455 C C . PRO A 1 321 ? 16.890 -13.093 -35.703 1.00 97.00 321 PRO A C 1
ATOM 2457 O O . PRO A 1 321 ? 16.660 -12.876 -34.516 1.00 97.00 321 PRO A O 1
ATOM 2460 N N . ILE A 1 322 ? 15.900 -13.179 -36.597 1.00 96.50 322 ILE A N 1
ATOM 2461 C CA . ILE A 1 322 ? 14.479 -13.129 -36.198 1.00 96.50 322 ILE A CA 1
ATOM 2462 C C . ILE A 1 322 ? 14.107 -14.415 -35.441 1.00 96.50 322 ILE A C 1
ATOM 2464 O O . ILE A 1 322 ? 13.502 -14.370 -34.371 1.00 96.50 322 ILE A O 1
ATOM 2468 N N . VAL A 1 323 ? 14.540 -15.561 -35.972 1.00 94.75 323 VAL A N 1
ATOM 2469 C CA . VAL A 1 323 ? 14.361 -16.901 -35.396 1.00 94.75 323 VAL A CA 1
ATOM 2470 C C . VAL A 1 323 ? 15.729 -17.553 -35.206 1.00 94.75 323 VAL A C 1
ATOM 2472 O O . VAL A 1 323 ? 16.650 -17.317 -35.992 1.00 94.75 323 VAL A O 1
ATOM 2475 N N . ARG A 1 324 ? 15.863 -18.378 -34.164 1.00 92.88 324 ARG A N 1
ATOM 2476 C CA . ARG A 1 324 ? 17.099 -19.087 -33.811 1.00 92.88 324 ARG A CA 1
ATOM 2477 C C . ARG A 1 324 ? 17.683 -19.841 -35.013 1.00 92.88 324 ARG A C 1
ATOM 2479 O O . ARG A 1 324 ? 16.959 -20.527 -35.731 1.00 92.88 324 ARG A O 1
ATOM 2486 N N . GLY A 1 325 ? 18.994 -19.711 -35.219 1.00 90.19 325 GLY A N 1
ATOM 2487 C CA . GLY A 1 325 ? 19.728 -20.402 -36.288 1.00 90.19 325 GLY A CA 1
ATOM 2488 C C . GLY A 1 325 ? 19.550 -19.820 -37.697 1.00 90.19 325 GLY A C 1
ATOM 2489 O O . GLY A 1 325 ? 20.081 -20.380 -38.652 1.00 90.19 325 GLY A O 1
ATOM 2490 N N . LYS A 1 326 ? 18.815 -18.711 -37.862 1.00 94.12 326 LYS A N 1
ATOM 2491 C CA . LYS A 1 326 ? 18.712 -17.992 -39.143 1.00 94.12 326 LYS A CA 1
ATOM 2492 C C . LYS A 1 326 ? 19.763 -16.884 -39.248 1.00 94.12 326 LYS A C 1
ATOM 2494 O O . LYS A 1 326 ? 20.390 -16.506 -38.262 1.00 94.12 326 LYS A O 1
ATOM 2499 N N . ARG A 1 327 ? 19.950 -16.346 -40.459 1.00 94.50 327 ARG A N 1
ATOM 2500 C CA . ARG A 1 327 ? 20.864 -15.223 -40.709 1.00 94.50 327 ARG A CA 1
ATOM 2501 C C . ARG A 1 327 ? 20.429 -13.994 -39.904 1.00 94.50 327 ARG A C 1
ATOM 2503 O O . ARG A 1 327 ? 19.244 -13.661 -39.868 1.00 94.50 327 ARG A O 1
ATOM 2510 N N . ALA A 1 328 ? 21.394 -13.320 -39.283 1.00 95.69 328 ALA A N 1
ATOM 2511 C CA . ALA A 1 328 ? 21.146 -12.079 -38.564 1.00 95.69 328 ALA A CA 1
ATOM 2512 C C . ALA A 1 328 ? 20.753 -10.948 -39.522 1.00 95.69 328 ALA A C 1
ATOM 2514 O O . ALA A 1 328 ? 21.286 -10.835 -40.629 1.00 95.69 328 ALA A O 1
ATOM 2515 N N . VAL A 1 329 ? 19.823 -10.105 -39.081 1.00 96.19 329 VAL A N 1
ATOM 2516 C CA . VAL A 1 329 ? 19.315 -8.962 -39.842 1.00 96.19 329 VAL A CA 1
ATOM 2517 C C . VAL A 1 329 ? 19.458 -7.689 -39.021 1.00 96.19 329 VAL A C 1
ATOM 2519 O O . VAL A 1 329 ? 19.414 -7.721 -37.793 1.00 96.19 329 VAL A O 1
ATOM 2522 N N . ARG A 1 330 ? 19.650 -6.560 -39.708 1.00 96.06 330 ARG A N 1
ATOM 2523 C CA . ARG A 1 330 ? 19.659 -5.232 -39.089 1.00 96.06 330 ARG A CA 1
ATOM 2524 C C . ARG A 1 330 ? 18.221 -4.824 -38.792 1.00 96.06 330 ARG A C 1
ATOM 2526 O O . ARG A 1 330 ? 17.389 -4.849 -39.696 1.00 96.06 330 ARG A O 1
ATOM 2533 N N . LEU A 1 331 ? 17.944 -4.453 -37.550 1.00 94.88 331 LEU A N 1
ATOM 2534 C CA . LEU A 1 331 ? 16.609 -4.106 -37.089 1.00 94.88 331 LEU A CA 1
ATOM 2535 C C . LEU A 1 331 ? 16.644 -2.792 -36.306 1.00 94.88 331 LEU A C 1
ATOM 2537 O O . LEU A 1 331 ? 17.352 -2.676 -35.305 1.00 94.88 331 LEU A O 1
ATOM 2541 N N . ASP A 1 332 ? 15.875 -1.813 -36.768 1.00 93.69 332 ASP A N 1
ATOM 2542 C CA . ASP A 1 332 ? 15.474 -0.653 -35.974 1.00 93.69 332 ASP A CA 1
ATOM 2543 C C . ASP A 1 332 ? 14.161 -0.950 -35.220 1.00 93.69 332 ASP A C 1
ATOM 2545 O O . ASP A 1 332 ? 13.628 -2.063 -35.278 1.00 93.69 332 ASP A O 1
ATOM 2549 N N . ALA A 1 333 ? 13.632 0.031 -34.485 1.00 92.31 333 ALA A N 1
ATOM 2550 C CA . ALA A 1 333 ? 12.416 -0.146 -33.691 1.00 92.31 333 ALA A CA 1
ATOM 2551 C C . ALA A 1 333 ? 11.186 -0.511 -34.544 1.00 92.31 333 ALA A C 1
ATOM 2553 O O . ALA A 1 333 ? 10.378 -1.347 -34.138 1.00 92.31 333 ALA A O 1
ATOM 2554 N N . VAL A 1 334 ? 11.061 0.082 -35.735 1.00 93.38 334 VAL A N 1
ATOM 2555 C CA . VAL A 1 334 ? 9.944 -0.170 -36.658 1.00 93.38 334 VAL A CA 1
ATOM 2556 C C . VAL A 1 334 ? 10.037 -1.588 -37.221 1.00 93.38 334 VAL A C 1
ATOM 2558 O O . VAL A 1 334 ? 9.053 -2.328 -37.228 1.00 93.38 334 VAL A O 1
ATOM 2561 N N . ALA A 1 335 ? 11.235 -2.008 -37.627 1.00 95.31 335 ALA A N 1
ATOM 2562 C CA . ALA A 1 335 ? 11.491 -3.358 -38.101 1.00 95.31 335 ALA A CA 1
ATOM 2563 C C . ALA A 1 335 ? 11.266 -4.402 -36.998 1.00 95.31 335 ALA A C 1
ATOM 2565 O O . ALA A 1 335 ? 10.709 -5.459 -37.285 1.00 95.31 335 ALA A O 1
ATOM 2566 N N . ILE A 1 336 ? 11.651 -4.119 -35.747 1.00 95.62 336 ILE A N 1
ATOM 2567 C CA . ILE A 1 336 ? 11.373 -5.006 -34.605 1.00 95.62 336 ILE A CA 1
ATOM 2568 C C . ILE A 1 336 ? 9.873 -5.209 -34.425 1.00 95.62 336 ILE A C 1
ATOM 2570 O O . ILE A 1 336 ? 9.437 -6.355 -34.327 1.00 95.62 336 ILE A O 1
ATOM 2574 N N . LEU A 1 337 ? 9.094 -4.123 -34.397 1.00 95.38 337 LEU A N 1
ATOM 2575 C CA . LEU A 1 337 ? 7.644 -4.200 -34.232 1.00 95.38 337 LEU A CA 1
ATOM 2576 C C . LEU A 1 337 ? 7.019 -5.067 -35.330 1.00 95.38 337 LEU A C 1
ATOM 2578 O O . LEU A 1 337 ? 6.367 -6.062 -35.016 1.00 95.38 337 LEU A O 1
ATOM 2582 N N . ARG A 1 338 ? 7.332 -4.770 -36.597 1.00 96.12 338 ARG A N 1
ATOM 2583 C CA . ARG A 1 338 ? 6.822 -5.523 -37.751 1.00 96.12 338 ARG A CA 1
ATOM 2584 C C . ARG A 1 338 ? 7.200 -7.006 -37.697 1.00 96.12 338 ARG A C 1
ATOM 2586 O O . ARG A 1 338 ? 6.353 -7.870 -37.890 1.00 96.12 338 ARG A O 1
ATOM 2593 N N . ARG A 1 339 ? 8.467 -7.334 -37.409 1.00 97.00 339 ARG A N 1
ATOM 2594 C CA . ARG A 1 339 ? 8.916 -8.740 -37.346 1.00 97.00 339 ARG A CA 1
ATOM 2595 C C . ARG A 1 339 ? 8.290 -9.504 -36.183 1.00 97.00 339 ARG A C 1
ATOM 2597 O O . ARG A 1 339 ? 8.070 -10.704 -36.303 1.00 97.00 339 ARG A O 1
ATOM 2604 N N . LEU A 1 340 ? 8.009 -8.844 -35.061 1.00 96.94 340 LEU A N 1
ATOM 2605 C CA . LEU A 1 340 ? 7.286 -9.479 -33.963 1.00 96.94 340 LEU A CA 1
ATOM 2606 C C . LEU A 1 340 ? 5.803 -9.700 -34.303 1.00 96.94 340 LEU A C 1
ATOM 2608 O O . LEU A 1 340 ? 5.264 -10.733 -33.918 1.00 96.94 340 LEU A O 1
ATOM 2612 N N . GLU A 1 341 ? 5.157 -8.782 -35.026 1.00 96.62 341 GLU A N 1
ATOM 2613 C CA . GLU A 1 341 ? 3.786 -8.965 -35.531 1.00 96.62 341 GLU A CA 1
ATOM 2614 C C . GLU A 1 341 ? 3.691 -10.163 -36.481 1.00 96.62 341 GLU A C 1
ATOM 2616 O O . GLU A 1 341 ? 2.845 -11.037 -36.277 1.00 96.62 341 GLU A O 1
ATOM 2621 N N . GLU A 1 342 ? 4.611 -10.256 -37.445 1.00 97.00 342 GLU A N 1
ATOM 2622 C CA . GLU A 1 342 ? 4.738 -11.405 -38.351 1.00 97.00 342 GLU A CA 1
ATOM 2623 C C . GLU A 1 342 ? 4.921 -12.712 -37.559 1.00 97.00 342 GLU A C 1
ATOM 2625 O O . GLU A 1 342 ? 4.159 -13.658 -37.745 1.00 97.00 342 GLU A O 1
ATOM 2630 N N . LEU A 1 343 ? 5.847 -12.743 -36.590 1.00 96.25 343 LEU A N 1
ATOM 2631 C CA . LEU A 1 343 ? 6.077 -13.917 -35.737 1.00 96.25 343 LEU A CA 1
ATOM 2632 C C . LEU A 1 343 ? 4.840 -14.335 -34.931 1.00 96.25 343 LEU A C 1
ATOM 2634 O O . LEU A 1 343 ? 4.619 -15.529 -34.722 1.00 96.25 343 LEU A O 1
ATOM 2638 N N . VAL A 1 344 ? 4.060 -13.377 -34.423 1.00 96.06 344 VAL A N 1
ATOM 2639 C CA . VAL A 1 344 ? 2.832 -13.672 -33.671 1.00 96.06 344 VAL A CA 1
ATOM 2640 C C . VAL A 1 344 ? 1.769 -14.268 -34.588 1.00 96.06 344 VAL A C 1
ATOM 2642 O O . VAL A 1 344 ? 1.137 -15.255 -34.198 1.00 96.06 344 VAL A O 1
ATOM 2645 N N . ALA A 1 345 ? 1.605 -13.720 -35.793 1.00 95.19 345 ALA A N 1
ATOM 2646 C CA . ALA A 1 345 ? 0.659 -14.221 -36.784 1.00 95.19 345 ALA A CA 1
ATOM 2647 C C . ALA A 1 345 ? 1.044 -15.626 -37.278 1.00 95.19 345 ALA A C 1
ATOM 2649 O O . ALA A 1 345 ? 0.233 -16.547 -37.193 1.00 95.19 345 ALA A O 1
ATOM 2650 N N . GLU A 1 346 ? 2.300 -15.821 -37.692 1.00 95.56 346 GLU A N 1
ATOM 2651 C CA . GLU A 1 346 ? 2.827 -17.106 -38.180 1.00 95.56 346 GLU A CA 1
ATOM 2652 C C . GLU A 1 346 ? 2.704 -18.230 -37.141 1.00 95.56 346 GLU A C 1
ATOM 2654 O O . GLU A 1 346 ? 2.506 -19.393 -37.490 1.00 95.56 346 GLU A O 1
ATOM 2659 N N . ARG A 1 347 ? 2.810 -17.897 -35.848 1.00 94.00 347 ARG A N 1
ATOM 2660 C CA . ARG A 1 347 ? 2.714 -18.865 -34.742 1.00 94.00 347 ARG A CA 1
ATOM 2661 C C . ARG A 1 347 ? 1.297 -19.023 -34.178 1.00 94.00 347 ARG A C 1
ATOM 2663 O O . ARG A 1 347 ? 1.132 -19.779 -33.220 1.00 94.00 347 ARG A O 1
ATOM 2670 N N . GLY A 1 348 ? 0.298 -18.309 -34.705 1.00 93.38 348 GLY A N 1
ATOM 2671 C CA . GLY A 1 348 ? -1.079 -18.348 -34.197 1.00 93.38 348 GLY A CA 1
ATOM 2672 C C . GLY A 1 348 ? -1.211 -17.861 -32.748 1.00 93.38 348 GLY A C 1
ATOM 2673 O O . GLY A 1 348 ? -1.976 -18.417 -31.964 1.00 93.38 348 GLY A O 1
ATOM 2674 N N . LEU A 1 349 ? -0.423 -16.856 -32.351 1.00 93.25 349 LEU A N 1
ATOM 2675 C CA . LEU A 1 349 ? -0.340 -16.369 -30.967 1.00 93.25 349 LEU A CA 1
ATOM 2676 C C . LEU A 1 349 ? -1.189 -15.117 -30.695 1.00 93.25 349 LEU A C 1
ATOM 2678 O O . LEU A 1 349 ? -1.074 -14.540 -29.614 1.00 93.25 349 LEU A O 1
ATOM 2682 N N . THR A 1 350 ? -2.042 -14.698 -31.629 1.00 91.38 350 THR A N 1
ATOM 2683 C CA . THR A 1 350 ? -2.799 -13.432 -31.579 1.00 91.38 350 THR A CA 1
ATOM 2684 C C . THR A 1 350 ? -3.686 -13.288 -30.334 1.00 91.38 350 THR A C 1
ATOM 2686 O O . THR A 1 350 ? -3.810 -12.196 -29.778 1.00 91.38 350 THR A O 1
ATOM 2689 N N . ASP A 1 351 ? -4.230 -14.392 -29.814 1.00 88.31 351 ASP A N 1
ATOM 2690 C CA . ASP A 1 351 ? -5.039 -14.383 -28.583 1.00 88.31 351 ASP A CA 1
ATOM 2691 C C . ASP A 1 351 ? -4.203 -14.184 -27.313 1.00 88.31 351 ASP A C 1
ATOM 2693 O O . ASP A 1 351 ? -4.712 -13.806 -26.252 1.00 88.31 351 ASP A O 1
ATOM 2697 N N . ARG A 1 352 ? -2.896 -14.443 -27.406 1.00 90.00 352 ARG A N 1
ATOM 2698 C CA . ARG A 1 352 ? -1.971 -14.465 -26.271 1.00 90.00 352 ARG A CA 1
ATOM 2699 C C . ARG A 1 352 ? -0.946 -13.352 -26.315 1.00 90.00 352 ARG A C 1
ATOM 2701 O O . ARG A 1 352 ? -0.414 -13.023 -25.264 1.00 90.00 352 ARG A O 1
ATOM 2708 N N . VAL A 1 353 ? -0.641 -12.774 -27.466 1.00 94.50 353 VAL A N 1
ATOM 2709 C CA . VAL A 1 353 ? 0.365 -11.720 -27.598 1.00 94.50 353 VAL A CA 1
ATOM 2710 C C . VAL A 1 353 ? -0.256 -10.551 -28.336 1.00 94.50 353 VAL A C 1
ATOM 2712 O O . VAL A 1 353 ? -0.674 -10.678 -29.480 1.00 94.50 353 VAL A O 1
ATOM 2715 N N . ARG A 1 354 ? -0.293 -9.394 -27.676 1.00 94.25 354 ARG A N 1
ATOM 2716 C CA . ARG A 1 354 ? -0.652 -8.127 -28.313 1.00 94.25 354 ARG A CA 1
ATOM 2717 C C . ARG A 1 354 ? 0.580 -7.257 -28.439 1.00 94.25 354 ARG A C 1
ATOM 2719 O O . ARG A 1 354 ? 1.303 -7.075 -27.460 1.00 94.25 354 ARG A O 1
ATOM 2726 N N . LEU A 1 355 ? 0.778 -6.692 -29.618 1.00 96.00 355 LEU A N 1
ATOM 2727 C CA . LEU A 1 355 ? 1.784 -5.672 -29.853 1.00 96.00 355 LEU A CA 1
ATOM 2728 C C . LEU A 1 355 ? 1.150 -4.289 -29.815 1.00 96.00 355 LEU A C 1
ATOM 2730 O O . LEU A 1 355 ? -0.032 -4.123 -30.120 1.00 96.00 355 LEU A O 1
ATOM 2734 N N . ARG A 1 356 ? 1.924 -3.302 -29.373 1.00 93.50 356 ARG A N 1
ATOM 2735 C CA . ARG A 1 356 ? 1.539 -1.897 -29.461 1.00 93.50 356 ARG A CA 1
ATOM 2736 C C . ARG A 1 356 ? 2.759 -1.001 -29.569 1.00 93.50 356 ARG A C 1
ATOM 2738 O O . ARG A 1 356 ? 3.824 -1.292 -29.020 1.00 93.50 356 ARG A O 1
ATOM 2745 N N . GLU A 1 357 ? 2.542 0.152 -30.171 1.00 92.62 357 GLU A N 1
ATOM 2746 C CA . GLU A 1 357 ? 3.482 1.258 -30.117 1.00 92.62 357 GLU A CA 1
ATOM 2747 C C . GLU A 1 357 ? 3.354 2.013 -28.792 1.00 92.62 357 GLU A C 1
ATOM 2749 O O . GLU A 1 357 ? 2.256 2.275 -28.289 1.00 92.62 357 GLU A O 1
ATOM 2754 N N . GLY A 1 358 ? 4.487 2.384 -28.208 1.00 86.25 358 GLY A N 1
ATOM 2755 C CA . GLY A 1 358 ? 4.510 3.195 -26.999 1.00 86.25 358 GLY A CA 1
ATOM 2756 C C . GLY A 1 358 ? 5.894 3.282 -26.380 1.00 86.25 358 GLY A C 1
ATOM 2757 O O . GLY A 1 358 ? 6.849 2.684 -26.859 1.00 86.25 358 GLY A O 1
ATOM 2758 N N . CYS A 1 359 ? 6.012 4.024 -25.281 1.00 83.44 359 CYS A N 1
ATOM 2759 C CA . CYS A 1 359 ? 7.265 4.074 -24.537 1.00 83.44 359 CYS A CA 1
ATOM 2760 C C . CYS A 1 359 ? 7.557 2.695 -23.924 1.00 83.44 359 CYS A C 1
ATOM 2762 O O . CYS A 1 359 ? 6.836 2.251 -23.028 1.00 83.44 359 CYS A O 1
ATOM 2764 N N . ALA A 1 360 ? 8.617 2.039 -24.397 1.00 83.31 360 ALA A N 1
ATOM 2765 C CA . ALA A 1 360 ? 9.126 0.790 -23.836 1.00 83.31 360 ALA A CA 1
ATOM 2766 C C . ALA A 1 360 ? 9.965 1.017 -22.558 1.00 83.31 360 ALA A C 1
ATOM 2768 O O . ALA A 1 360 ? 10.380 0.061 -21.909 1.00 83.31 360 ALA A O 1
ATOM 2769 N N . GLY A 1 361 ? 10.179 2.276 -22.157 1.00 73.44 361 GLY A N 1
ATOM 2770 C CA . GLY A 1 361 ? 11.153 2.644 -21.130 1.00 73.44 361 GLY A CA 1
ATOM 2771 C C . GLY A 1 361 ? 12.574 2.667 -21.697 1.00 73.44 361 GLY A C 1
ATOM 2772 O O . GLY A 1 361 ? 12.791 2.324 -22.849 1.00 73.44 361 GLY A O 1
ATOM 2773 N N . GLY A 1 362 ? 13.550 3.108 -20.900 1.00 69.19 362 GLY A N 1
ATOM 2774 C CA . GLY A 1 362 ? 14.935 3.218 -21.377 1.00 69.19 362 GLY A CA 1
ATOM 2775 C C . GLY A 1 362 ? 15.242 4.493 -22.172 1.00 69.19 362 GLY A C 1
ATOM 2776 O O . GLY A 1 362 ? 16.263 4.536 -22.843 1.00 69.19 362 GLY A O 1
ATOM 2777 N N . CYS A 1 363 ? 14.436 5.559 -22.028 1.00 62.09 363 CYS A N 1
ATOM 2778 C CA . CYS A 1 363 ? 14.558 6.848 -22.742 1.00 62.09 363 CYS A CA 1
ATOM 2779 C C . CYS A 1 363 ? 15.919 7.571 -22.627 1.00 62.09 363 CYS A C 1
ATOM 2781 O O . CYS A 1 363 ? 16.092 8.646 -23.193 1.00 62.09 363 CYS A O 1
ATOM 2783 N N . LEU A 1 364 ? 16.844 7.039 -21.831 1.00 58.78 364 LEU A N 1
ATOM 2784 C CA . LEU A 1 364 ? 18.174 7.585 -21.574 1.00 58.78 364 LEU A CA 1
ATOM 2785 C C . LEU A 1 364 ? 19.283 6.758 -22.247 1.00 58.78 364 LEU A C 1
ATOM 2787 O O . LEU A 1 364 ? 20.454 7.062 -22.049 1.00 58.78 364 LEU A O 1
ATOM 2791 N N . ALA A 1 365 ? 18.936 5.714 -23.007 1.00 61.53 365 ALA A N 1
ATOM 2792 C CA . ALA A 1 365 ? 19.887 4.809 -23.644 1.00 61.53 365 ALA A CA 1
ATOM 2793 C C . ALA A 1 365 ? 19.626 4.679 -25.159 1.00 61.53 365 ALA A C 1
ATOM 2795 O O . ALA A 1 365 ? 18.472 4.727 -25.587 1.00 61.53 365 ALA A O 1
ATOM 2796 N N . PRO A 1 366 ? 20.683 4.519 -25.977 1.00 62.75 366 PRO A N 1
ATOM 2797 C CA . PRO A 1 366 ? 20.557 4.305 -27.414 1.00 62.75 366 PRO A CA 1
ATOM 2798 C C . PRO A 1 366 ? 20.141 2.862 -27.732 1.00 62.75 366 PRO A C 1
ATOM 2800 O O . PRO A 1 366 ? 20.595 1.919 -27.084 1.00 62.75 366 PRO A O 1
ATOM 2803 N N . GLY A 1 367 ? 19.338 2.691 -28.781 1.00 72.69 367 GLY A N 1
ATOM 2804 C CA 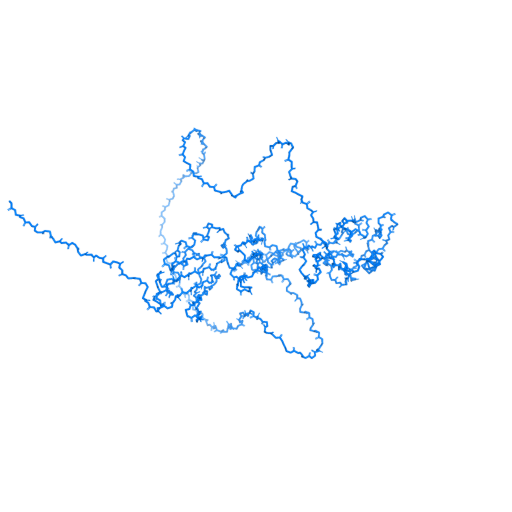. GLY A 1 367 ? 18.885 1.389 -29.264 1.00 72.69 367 GLY A CA 1
ATOM 2805 C C . GLY A 1 367 ? 17.365 1.237 -29.218 1.00 72.69 367 GLY A C 1
ATOM 2806 O O . GLY A 1 367 ? 16.707 1.892 -28.412 1.00 72.69 367 GLY A O 1
ATOM 2807 N N . PRO A 1 368 ? 16.794 0.382 -30.083 1.00 87.19 368 PRO A N 1
ATOM 2808 C CA . PRO A 1 368 ? 15.387 0.045 -29.976 1.00 87.19 368 PRO A CA 1
ATOM 2809 C C . PRO A 1 368 ? 15.149 -0.798 -28.717 1.00 87.19 368 PRO A C 1
ATOM 2811 O O . PRO A 1 368 ? 15.750 -1.862 -28.547 1.00 87.19 368 PRO A O 1
ATOM 2814 N N . ASN A 1 369 ? 14.261 -0.336 -27.843 1.00 88.06 369 ASN A N 1
ATOM 2815 C CA . ASN A 1 369 ? 13.890 -1.002 -26.604 1.00 88.06 369 ASN A CA 1
ATOM 2816 C C . ASN A 1 369 ? 12.553 -1.726 -26.762 1.00 88.06 369 ASN A C 1
ATOM 2818 O O . ASN A 1 369 ? 11.625 -1.273 -27.442 1.00 88.06 369 ASN A O 1
ATOM 2822 N N . VAL A 1 370 ? 12.440 -2.859 -26.071 1.00 91.94 370 VAL A N 1
ATOM 2823 C CA . VAL A 1 370 ? 11.218 -3.664 -26.046 1.00 91.94 370 VAL A CA 1
ATOM 2824 C C . VAL A 1 370 ? 10.811 -3.924 -24.607 1.00 91.94 370 VAL A C 1
ATOM 2826 O O . VAL A 1 370 ? 11.599 -4.429 -23.808 1.00 91.94 370 VAL A O 1
ATOM 2829 N N . SER A 1 371 ? 9.567 -3.603 -24.272 1.00 92.06 371 SER A N 1
ATOM 2830 C CA . SER A 1 371 ? 8.978 -3.902 -22.968 1.00 92.06 371 SER A CA 1
ATOM 2831 C C . SER A 1 371 ? 7.915 -4.976 -23.106 1.00 92.06 371 SER A C 1
ATOM 2833 O O . SER A 1 371 ? 7.074 -4.905 -23.997 1.00 92.06 371 SER A O 1
ATOM 2835 N N . VAL A 1 372 ? 7.934 -5.959 -22.217 1.00 94.56 372 VAL A N 1
ATOM 2836 C CA . VAL A 1 372 ? 6.978 -7.060 -22.172 1.00 94.56 372 VAL A CA 1
ATOM 2837 C C . VAL A 1 372 ? 6.255 -7.011 -20.837 1.00 94.56 372 VAL A C 1
ATOM 2839 O O . VAL A 1 372 ? 6.859 -7.236 -19.791 1.00 94.56 372 VAL A O 1
ATOM 2842 N N . GLU A 1 373 ? 4.956 -6.738 -20.866 1.00 92.88 373 GLU A N 1
ATOM 2843 C CA . GLU A 1 373 ? 4.069 -6.886 -19.712 1.00 92.88 373 GLU A CA 1
ATOM 2844 C C . GLU A 1 373 ? 3.403 -8.267 -19.763 1.00 92.88 373 GLU A C 1
ATOM 2846 O O . GLU A 1 373 ? 2.863 -8.674 -20.796 1.00 92.88 373 GLU A O 1
ATOM 2851 N N . ILE A 1 374 ? 3.439 -8.996 -18.648 1.00 92.62 374 ILE A N 1
ATOM 2852 C CA . ILE A 1 374 ? 2.960 -10.376 -18.532 1.00 92.62 374 ILE A CA 1
ATOM 2853 C C . ILE A 1 374 ? 1.688 -10.378 -17.696 1.00 92.62 374 ILE A C 1
ATOM 2855 O O . ILE A 1 374 ? 1.693 -9.926 -16.553 1.00 92.62 374 ILE A O 1
ATOM 2859 N N . PHE A 1 375 ? 0.614 -10.948 -18.225 1.00 89.56 375 PHE A N 1
ATOM 2860 C CA . PHE A 1 375 ? -0.673 -11.045 -17.545 1.00 89.56 375 PHE A CA 1
ATOM 2861 C C . PHE A 1 375 ? -1.131 -12.507 -17.470 1.00 89.56 375 PHE A C 1
ATOM 2863 O O . PHE A 1 375 ? -0.782 -13.312 -18.343 1.00 89.56 375 PHE A O 1
ATOM 2870 N N . PRO A 1 376 ? -1.933 -12.870 -16.457 1.00 87.12 376 PRO A N 1
ATOM 2871 C CA . PRO A 1 376 ? -2.581 -14.172 -16.419 1.00 87.12 376 PRO A CA 1
ATOM 2872 C C . PRO A 1 376 ? -3.606 -14.280 -17.558 1.00 87.12 376 PRO A C 1
ATOM 2874 O O . PRO A 1 376 ? -4.259 -13.295 -17.916 1.00 87.12 376 PRO A O 1
ATOM 2877 N N . MET A 1 377 ? -3.752 -15.474 -18.137 1.00 84.69 377 MET A N 1
ATOM 2878 C CA . MET A 1 377 ? -4.891 -15.760 -19.012 1.00 84.69 377 MET A CA 1
ATOM 2879 C C . MET A 1 377 ? -6.178 -15.808 -18.179 1.00 84.69 377 MET A C 1
ATOM 2881 O O . MET A 1 377 ? -6.184 -16.474 -17.138 1.00 84.69 377 MET A O 1
ATOM 2885 N N . PRO A 1 378 ? -7.260 -15.141 -18.621 1.00 76.75 378 PRO A N 1
ATOM 2886 C CA . PRO A 1 378 ? -8.563 -15.294 -17.989 1.00 76.75 378 PRO A CA 1
ATOM 2887 C C . PRO A 1 378 ? -9.054 -16.734 -18.148 1.00 76.75 378 PRO A C 1
ATOM 2889 O O . PRO A 1 378 ? -8.775 -17.388 -19.159 1.00 76.75 378 PRO A O 1
ATOM 2892 N N . ARG A 1 379 ? -9.799 -17.234 -17.160 1.00 78.62 379 ARG A N 1
ATOM 2893 C CA . ARG A 1 379 ? -10.528 -18.496 -17.327 1.00 78.62 379 ARG A CA 1
ATOM 2894 C C . ARG A 1 379 ? -11.685 -18.297 -18.316 1.00 78.62 379 ARG A C 1
ATOM 2896 O O . ARG A 1 379 ? -12.139 -17.163 -18.490 1.00 78.62 379 ARG A O 1
ATOM 2903 N N . PRO A 1 380 ? -12.188 -19.366 -18.957 1.00 75.00 380 PRO A N 1
ATOM 2904 C CA . PRO A 1 380 ? -13.381 -19.268 -19.794 1.00 75.00 380 PRO A CA 1
ATOM 2905 C C . PRO A 1 380 ? -14.527 -18.578 -19.038 1.00 75.00 380 PRO A C 1
ATOM 2907 O O . PRO A 1 380 ? -14.874 -18.987 -17.934 1.00 75.00 380 PRO A O 1
ATOM 2910 N N . GLY A 1 381 ? -15.076 -17.505 -19.614 1.00 73.75 381 GLY A N 1
ATOM 2911 C CA . GLY A 1 381 ? -16.151 -16.704 -19.012 1.00 73.75 381 GLY A CA 1
ATOM 2912 C C . GLY A 1 381 ? -15.707 -15.572 -18.072 1.00 73.75 381 GLY A C 1
ATOM 2913 O O . GLY A 1 381 ? -16.535 -14.738 -17.708 1.00 73.75 381 GLY A O 1
ATOM 2914 N N . GLU A 1 382 ? -14.424 -15.475 -17.707 1.00 77.06 382 GLU A N 1
ATOM 2915 C CA . GLU A 1 382 ? -13.905 -14.369 -16.891 1.00 77.06 382 GLU A CA 1
ATOM 2916 C C . GLU A 1 382 ? -13.448 -13.185 -17.758 1.00 77.06 382 GLU A C 1
ATOM 2918 O O . GLU A 1 382 ? -12.889 -13.346 -18.846 1.00 77.06 382 GLU A O 1
ATOM 2923 N N . ARG A 1 383 ? -13.646 -11.957 -17.259 1.00 74.75 383 ARG A N 1
ATOM 2924 C CA . ARG A 1 383 ? -13.074 -10.766 -17.903 1.00 74.75 383 ARG A CA 1
ATOM 2925 C C . ARG A 1 383 ? -11.549 -10.760 -17.719 1.00 74.75 383 ARG A C 1
ATOM 2927 O O . ARG A 1 383 ? -11.091 -11.027 -16.609 1.00 74.75 383 ARG A O 1
ATOM 2934 N N . PRO A 1 384 ? -10.758 -10.406 -18.750 1.00 73.25 384 PRO A N 1
ATOM 2935 C CA . PRO A 1 384 ? -9.310 -10.277 -18.613 1.00 73.25 384 PRO A CA 1
ATOM 2936 C C . PRO A 1 384 ? -8.943 -9.264 -17.524 1.00 73.25 384 PRO A C 1
ATOM 2938 O O . PRO A 1 384 ? -9.349 -8.105 -17.598 1.00 73.25 384 PRO A O 1
ATOM 2941 N N . ASP A 1 385 ? -8.143 -9.679 -16.540 1.00 70.88 385 ASP A N 1
ATOM 2942 C CA . ASP A 1 385 ? -7.564 -8.746 -15.574 1.00 70.88 385 ASP A CA 1
ATOM 2943 C C . ASP A 1 385 ? -6.499 -7.882 -16.272 1.00 70.88 385 ASP A C 1
ATOM 2945 O O . ASP A 1 385 ? -5.706 -8.374 -17.084 1.00 70.88 385 ASP A O 1
ATOM 2949 N N . HIS A 1 386 ? -6.485 -6.585 -15.975 1.00 76.31 386 HIS A N 1
ATOM 2950 C CA . HIS A 1 386 ? -5.518 -5.617 -16.489 1.00 76.31 386 HIS A CA 1
ATOM 2951 C C . HIS A 1 386 ? -4.316 -5.418 -15.553 1.00 76.31 386 HIS A C 1
ATOM 2953 O O . HIS A 1 386 ? -3.497 -4.532 -15.799 1.00 76.31 386 HIS A O 1
ATOM 2959 N N . VAL A 1 387 ? -4.183 -6.231 -14.504 1.00 76.75 387 VAL A N 1
ATOM 2960 C CA . VAL A 1 387 ? -3.015 -6.241 -13.619 1.00 76.75 387 VAL A CA 1
ATOM 2961 C C . VAL A 1 387 ? -1.941 -7.180 -14.172 1.00 76.75 387 VAL A C 1
ATOM 2963 O O . VAL A 1 387 ? -2.131 -8.393 -14.268 1.00 76.75 387 VAL A O 1
ATOM 2966 N N . ALA A 1 388 ? -0.792 -6.616 -14.548 1.00 82.56 388 ALA A N 1
ATOM 2967 C CA . ALA A 1 388 ? 0.371 -7.401 -14.943 1.00 82.56 388 ALA A CA 1
ATOM 2968 C C . ALA A 1 388 ? 0.942 -8.143 -13.722 1.00 82.56 388 ALA A C 1
ATOM 2970 O O . ALA A 1 388 ? 1.145 -7.556 -12.661 1.00 82.56 388 ALA A O 1
ATOM 2971 N N . VAL A 1 389 ? 1.225 -9.434 -13.882 1.00 81.00 389 VAL A N 1
ATOM 2972 C CA . VAL A 1 389 ? 1.853 -10.300 -12.865 1.00 81.00 389 VAL A CA 1
ATOM 2973 C C . VAL A 1 389 ? 3.368 -10.403 -13.043 1.00 81.00 389 VAL A C 1
ATOM 2975 O O . VAL A 1 389 ? 4.050 -11.053 -12.255 1.00 81.00 389 VAL A O 1
ATOM 2978 N N . GLY A 1 390 ? 3.903 -9.763 -14.080 1.00 82.06 390 GLY A N 1
ATOM 2979 C CA . GLY A 1 390 ? 5.330 -9.608 -14.313 1.00 82.06 390 GLY A CA 1
ATOM 2980 C C . GLY A 1 390 ? 5.594 -8.611 -15.432 1.00 82.06 390 GLY A C 1
ATOM 2981 O O . GLY A 1 390 ? 4.702 -8.289 -16.219 1.00 82.06 390 GLY A O 1
ATOM 2982 N N . TRP A 1 391 ? 6.828 -8.133 -15.513 1.00 88.50 391 TRP A N 1
ATOM 2983 C CA . TRP A 1 391 ? 7.302 -7.341 -16.638 1.00 88.50 391 TRP A CA 1
ATOM 2984 C C . TRP A 1 391 ? 8.771 -7.655 -16.913 1.00 88.50 391 TRP A C 1
ATOM 2986 O O . TRP A 1 391 ? 9.507 -8.064 -16.012 1.00 88.50 391 TRP A O 1
ATOM 2996 N N . LYS A 1 392 ? 9.206 -7.446 -18.152 1.00 87.38 392 LYS A N 1
ATOM 2997 C CA . LYS A 1 392 ? 10.615 -7.511 -18.546 1.00 87.38 392 LYS A CA 1
ATOM 2998 C C . LYS A 1 392 ? 10.877 -6.450 -19.601 1.00 87.38 392 LYS A C 1
ATOM 3000 O O . LYS A 1 392 ? 10.138 -6.357 -20.574 1.00 87.38 392 LYS A O 1
ATOM 3005 N N . THR A 1 393 ? 11.926 -5.660 -19.415 1.00 87.00 393 THR A N 1
ATOM 3006 C CA . THR A 1 393 ? 12.325 -4.642 -20.390 1.00 87.00 393 THR A CA 1
ATOM 3007 C C . THR A 1 393 ? 13.702 -4.979 -20.931 1.00 87.00 393 THR A C 1
ATOM 3009 O O . THR A 1 393 ? 14.669 -5.083 -20.178 1.00 87.00 393 THR A O 1
ATOM 3012 N N . TYR A 1 394 ? 13.782 -5.139 -22.244 1.00 88.25 394 TYR A N 1
ATOM 3013 C CA . TYR A 1 394 ? 15.003 -5.381 -22.993 1.00 88.25 394 TYR A CA 1
ATOM 3014 C C . TYR A 1 394 ? 15.588 -4.035 -23.433 1.00 88.25 394 TYR A C 1
ATOM 3016 O O . TYR A 1 394 ? 15.514 -3.661 -24.601 1.00 88.25 394 TYR A O 1
ATOM 3024 N N . VAL A 1 395 ? 16.135 -3.292 -22.469 1.00 78.44 395 VAL A N 1
ATOM 3025 C CA . VAL A 1 395 ? 17.029 -2.151 -22.736 1.00 78.44 395 VAL A CA 1
ATOM 3026 C C . VAL A 1 395 ? 18.427 -2.733 -22.924 1.00 78.44 395 VAL A C 1
ATOM 3028 O O . VAL A 1 395 ? 18.767 -3.623 -22.146 1.00 78.44 395 VAL A O 1
ATOM 3031 N N . TYR A 1 396 ? 19.188 -2.303 -23.944 1.00 72.88 396 TYR A N 1
ATOM 3032 C CA . TYR A 1 396 ? 20.550 -2.758 -24.345 1.00 72.88 396 TYR A CA 1
ATOM 3033 C C . TYR A 1 396 ? 20.752 -4.268 -24.625 1.00 72.88 396 TYR A C 1
ATOM 3035 O O . TYR A 1 396 ? 21.644 -4.647 -25.378 1.00 72.88 396 TYR A O 1
ATOM 3043 N N . SER A 1 397 ? 19.925 -5.141 -24.056 1.00 80.25 397 SER A N 1
ATOM 3044 C CA . SER A 1 397 ? 20.050 -6.601 -24.086 1.00 80.25 397 SER A CA 1
ATOM 3045 C C . SER A 1 397 ? 19.396 -7.242 -25.303 1.00 80.25 397 SER A C 1
ATOM 3047 O O . SER A 1 397 ? 19.625 -8.422 -25.561 1.00 80.25 397 SER A O 1
ATOM 3049 N N . ILE A 1 398 ? 18.625 -6.483 -26.088 1.00 88.44 398 ILE A N 1
ATOM 3050 C CA . ILE A 1 398 ? 17.977 -7.026 -27.284 1.00 88.44 398 ILE A CA 1
ATOM 3051 C C . ILE A 1 398 ? 19.006 -7.566 -28.282 1.00 88.44 398 ILE A C 1
ATOM 3053 O O . ILE A 1 398 ? 18.826 -8.657 -28.800 1.00 88.44 398 ILE A O 1
ATOM 3057 N N . GLY A 1 399 ? 20.131 -6.868 -28.478 1.00 85.00 399 GLY A N 1
ATOM 3058 C CA . GLY A 1 399 ? 21.215 -7.323 -29.353 1.00 85.00 399 GLY A CA 1
ATOM 3059 C C . GLY A 1 399 ? 21.995 -8.524 -28.807 1.00 85.00 399 GLY A C 1
ATOM 3060 O O . GLY A 1 399 ? 22.685 -9.185 -29.570 1.00 85.00 399 GLY A O 1
ATOM 3061 N N . SER A 1 400 ? 21.875 -8.822 -27.508 1.00 88.38 400 SER A N 1
ATOM 3062 C CA . SER A 1 400 ? 22.481 -10.007 -26.881 1.00 88.38 400 SER A CA 1
ATOM 3063 C C . SER A 1 400 ? 21.569 -11.236 -26.870 1.00 88.38 400 SER A C 1
ATOM 3065 O O . SER A 1 400 ? 21.976 -12.290 -26.387 1.00 88.38 400 SER A O 1
ATOM 3067 N N . LEU A 1 401 ? 20.331 -11.120 -27.362 1.00 91.50 401 LEU A N 1
ATOM 3068 C CA . LEU A 1 401 ? 19.440 -12.270 -27.489 1.00 91.50 401 LEU A CA 1
ATOM 3069 C C . LEU A 1 401 ? 19.926 -13.194 -28.607 1.00 91.50 401 LEU A C 1
ATOM 3071 O O . LEU A 1 401 ? 20.410 -12.733 -29.638 1.00 91.50 401 LEU A O 1
ATOM 3075 N N . GLU A 1 402 ? 19.710 -14.501 -28.447 1.00 93.00 402 GLU A N 1
ATOM 3076 C CA . GLU A 1 402 ? 19.995 -15.470 -29.514 1.00 93.00 402 GLU A CA 1
ATOM 3077 C C . GLU A 1 402 ? 19.180 -15.180 -30.788 1.00 93.00 402 GLU A C 1
ATOM 3079 O O . GLU A 1 402 ? 19.646 -15.417 -31.903 1.00 93.00 402 GLU A O 1
ATOM 3084 N N . CYS A 1 403 ? 17.942 -14.698 -30.626 1.00 95.69 403 CYS A N 1
ATOM 3085 C CA . CYS A 1 403 ? 17.075 -14.242 -31.707 1.00 95.69 403 CYS A CA 1
ATOM 3086 C C . CYS A 1 403 ? 15.936 -13.357 -31.178 1.00 95.69 403 CYS A C 1
ATOM 3088 O O . CYS A 1 403 ? 15.645 -13.344 -29.982 1.00 95.69 403 CYS A O 1
ATOM 3090 N N . LEU A 1 404 ? 15.247 -12.642 -32.067 1.00 95.94 404 LEU A N 1
ATOM 3091 C CA . LEU A 1 404 ? 14.126 -11.774 -31.697 1.00 95.94 404 LEU A CA 1
ATOM 3092 C C . LEU A 1 404 ? 12.951 -12.562 -31.089 1.00 95.94 404 LEU A C 1
ATOM 3094 O O . LEU A 1 404 ? 12.320 -12.094 -30.141 1.00 95.94 404 LEU A O 1
ATOM 3098 N N . ALA A 1 405 ? 12.694 -13.782 -31.572 1.00 95.75 405 ALA A N 1
ATOM 3099 C CA . ALA A 1 405 ? 11.651 -14.661 -31.039 1.00 95.75 405 ALA A CA 1
ATOM 3100 C C . ALA A 1 405 ? 11.813 -14.984 -29.540 1.00 95.75 405 ALA A C 1
ATOM 3102 O O . ALA A 1 405 ? 10.816 -15.232 -28.858 1.00 95.75 405 ALA A O 1
ATOM 3103 N N . THR A 1 406 ? 13.034 -14.893 -28.998 1.00 94.19 406 THR A N 1
ATOM 3104 C CA . THR A 1 406 ? 13.322 -15.067 -27.566 1.00 94.19 406 THR A CA 1
ATOM 3105 C C . THR A 1 406 ? 12.490 -14.122 -26.686 1.00 94.19 406 THR A C 1
ATOM 3107 O O . THR A 1 406 ? 12.072 -14.515 -25.596 1.00 94.19 406 THR A O 1
ATOM 3110 N N . VAL A 1 407 ? 12.156 -12.916 -27.172 1.00 94.00 407 VAL A N 1
ATOM 3111 C CA . VAL A 1 407 ? 11.270 -11.959 -26.474 1.00 94.00 407 VAL A CA 1
ATOM 3112 C C . VAL A 1 407 ? 9.892 -12.566 -26.186 1.00 94.00 407 VAL A C 1
ATOM 3114 O O . VAL A 1 407 ? 9.305 -12.314 -25.135 1.00 94.00 407 VAL A O 1
ATOM 3117 N N . ILE A 1 408 ? 9.366 -13.383 -27.095 1.00 94.06 408 ILE A N 1
ATOM 3118 C CA . ILE A 1 408 ? 8.074 -14.054 -26.933 1.00 94.06 408 ILE A CA 1
ATOM 3119 C C . ILE A 1 408 ? 8.253 -15.329 -26.096 1.00 94.06 408 ILE A C 1
ATOM 3121 O O . ILE A 1 408 ? 7.536 -15.542 -25.112 1.00 94.06 408 ILE A O 1
ATOM 3125 N N . ASP A 1 409 ? 9.241 -16.148 -26.461 1.00 91.00 409 ASP A N 1
ATOM 3126 C CA . ASP A 1 409 ? 9.410 -17.514 -25.957 1.00 91.00 409 ASP A CA 1
ATOM 3127 C C . ASP A 1 409 ? 9.760 -17.562 -24.460 1.00 91.00 409 ASP A C 1
ATOM 3129 O O . ASP A 1 409 ? 9.220 -18.390 -23.719 1.00 91.00 409 ASP A O 1
ATOM 3133 N N . GLU A 1 410 ? 10.595 -16.638 -23.975 1.00 89.75 410 GLU A N 1
ATOM 3134 C CA . GLU A 1 410 ? 10.939 -16.550 -22.547 1.00 89.75 410 GLU A CA 1
ATOM 3135 C C . GLU A 1 410 ? 9.756 -16.111 -21.672 1.00 89.75 410 GLU A C 1
ATOM 3137 O O . GLU A 1 410 ? 9.699 -16.442 -20.484 1.00 89.75 410 GLU A O 1
ATOM 3142 N N . ASN A 1 411 ? 8.805 -15.359 -22.237 1.00 90.06 411 ASN A N 1
ATOM 3143 C CA . ASN A 1 411 ? 7.785 -14.656 -21.458 1.00 90.06 411 ASN A CA 1
ATOM 3144 C C . ASN A 1 411 ? 6.411 -15.346 -21.486 1.00 90.06 411 ASN A C 1
ATOM 3146 O O . ASN A 1 411 ? 5.686 -15.288 -20.485 1.00 90.06 411 ASN A O 1
ATOM 3150 N N . LEU A 1 412 ? 6.057 -16.058 -22.566 1.00 85.69 412 LEU A N 1
ATOM 3151 C CA . LEU A 1 412 ? 4.772 -16.773 -22.688 1.00 85.69 412 LEU A CA 1
ATOM 3152 C C . LEU A 1 412 ? 4.626 -17.965 -21.728 1.00 85.69 412 LEU A C 1
ATOM 3154 O O . LEU A 1 412 ? 3.497 -18.374 -21.438 1.00 85.69 412 LEU A O 1
ATOM 3158 N N . GLY A 1 413 ? 5.742 -18.499 -21.223 1.00 69.06 413 GLY A N 1
ATOM 3159 C CA . GLY A 1 413 ? 5.781 -19.742 -20.452 1.00 69.06 413 GLY A CA 1
ATOM 3160 C C . GL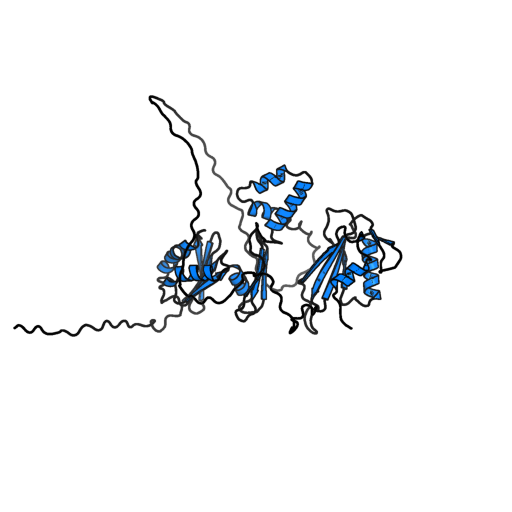Y A 1 413 ? 5.493 -20.979 -21.311 1.00 69.06 413 GLY A C 1
ATOM 3161 O O . GLY A 1 413 ? 4.717 -20.929 -22.265 1.00 69.06 413 GLY A O 1
ATOM 3162 N N . ARG A 1 414 ? 6.124 -22.116 -20.992 1.00 56.00 414 ARG A N 1
ATOM 3163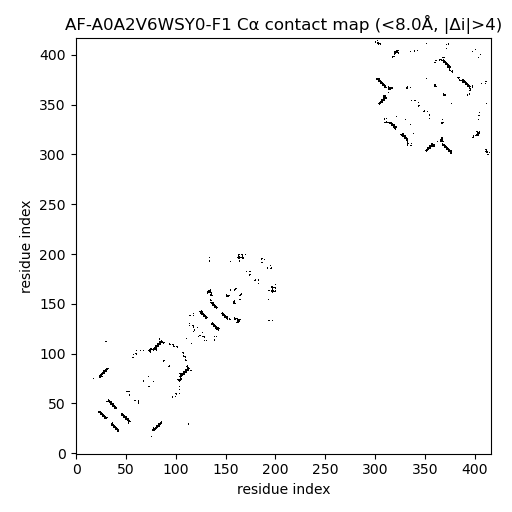 C CA . ARG A 1 414 ? 5.913 -23.360 -21.749 1.00 56.00 414 ARG A CA 1
ATOM 3164 C C . ARG A 1 414 ? 4.515 -23.919 -21.477 1.00 56.00 414 ARG A C 1
ATOM 3166 O O . ARG A 1 414 ? 4.182 -24.222 -20.335 1.00 56.00 414 ARG A O 1
ATOM 3173 N N . VAL A 1 415 ? 3.735 -24.114 -22.538 1.00 44.25 415 VAL A N 1
ATOM 3174 C CA . VAL A 1 415 ? 2.571 -25.008 -22.531 1.00 44.25 415 VAL A CA 1
ATOM 3175 C C . VAL A 1 415 ? 3.115 -26.405 -22.816 1.00 44.25 415 VAL A C 1
ATOM 3177 O O . VAL A 1 415 ? 3.773 -26.601 -23.838 1.00 44.25 415 VAL A O 1
ATOM 3180 N N . ARG A 1 416 ? 2.913 -27.371 -21.914 1.00 38.09 416 ARG A N 1
ATOM 3181 C CA . ARG A 1 416 ? 3.061 -28.776 -22.315 1.00 38.09 416 ARG A CA 1
ATOM 3182 C C . ARG A 1 416 ? 1.903 -29.069 -23.268 1.00 38.09 416 ARG A C 1
ATOM 3184 O O . ARG A 1 416 ? 0.759 -28.859 -22.872 1.00 38.09 416 ARG A O 1
ATOM 3191 N N . ARG A 1 417 ? 2.241 -29.430 -24.509 1.00 33.66 417 ARG A N 1
ATOM 3192 C CA . ARG A 1 417 ? 1.302 -30.035 -25.456 1.00 33.66 417 ARG A CA 1
ATOM 3193 C C . ARG A 1 417 ? 0.704 -31.297 -24.857 1.00 33.66 417 ARG A C 1
ATOM 3195 O O . ARG A 1 417 ? 1.450 -31.973 -24.105 1.00 33.66 417 ARG A O 1
#

Secondary structure (DSSP, 8-state):
---PPPPPPP-------S-TT---EEEEEEE-SSEEEEEEEETTEEEEEEEE--S-GGGHHHHHHHHHHHTT--TTTEEEEEEEETT--SHHHHHHHHHHTGGG-SEEEEEEHHHHHHHHHHTTS-EEEEEESSSEEEEEE-SSS-EEEEE-S-TTT--TTSHHHHHHHHHHHHHHTT-HHHHHHHHTSSSHHHHHHTTS-----PPPPPP----------PPPPPP----------------------------------------------------------------------------EEEEEEE-TT----EEE-SSTTSPPEEE-HHHHHHHHHHHHHHTT-TTTEEEEES--S-TTSSS--EEEEEEEPPPTTPPPP---SEEEEESS-GGGSS-TTHHHHHHH-PPP-